Protein AF-0000000084984260 (afdb_homodimer)

Foldseek 3Di:
DQWQKWWFQWWADDDVAIQGGATDTHAFLFEEEEEEDVRLCLVVVLCVQLVVDDTDDTFMDGSNHTCVVCVLVQVLQEQEAALDFPDDQADFLLVLLVVVVVVHVQAASVQLVVLCVVLVPDRPDGNVPDDSLNRLSSSVSSSPRSPHQEYEYHASCPPHDPVSLVVVLVVVQVSSVPRSHYYYYYHHPQVSCLVGGQWYFYGGRNYTPDIGGQVLQQVAKWWWDDAPVVVVVDDPQQFQEWDADPRHIITIGRGPPVVCVVPVVIDIHTDGPVRVNCCNVCHYPD/DQWQKWWFQWWADDDVAIQGGATDTHAFLFEEEEEEDVRLCLVVVLCVQLVVDDIDDTFMDGSNHTCVPCVLVQVLQEQEAALDFPDDQADFLLVLLVVVVVVHVQAASVQLVVLCVVLVPDRPDGNVPDDSLNSLSSSVSSSPRSPHQEYEYHASCPPHDPVSLVVVLVVVQVSSVPRSHYYYYYHHPQVSCLVGGQWYFYGGRNYTPDIGGQVLQQVAKWWWDDAPVVVVPDDPQQFQEWDADPRHIITIGRGPPVVCVVPVVIDIHTDGPVRVNCCNVCPYVD

Sequence (572 aa):
MDDILQVNHLFKSYGDFQLKDVSFRMEKGTIMGFVGENGAGKTTTIKSILNLIERDHGSIQVFGMDNIEQEGRIKEQIGVVFDETYFHGNLRAADIGRIHKNIFRSWDQPLFEGYLKKFRLPSNKMIKDYSRGMKMKLSIATALSHHPKLLILDEPTSGLDPVVRNEILDIFLDFIQDEEHAILFSSHITSDLEKIADYITFIHEGQVVFSESKDELLYQYGVLKCGEEEFRTLSRSDYIGYNHNRFGYEVLIKDKNRIARKNPDAVIDNVTVEDIILYYVKGEAKMDDILQVNHLFKSYGDFQLKDVSFRMEKGTIMGFVGENGAGKTTTIKSILNLIERDHGSIQVFGMDNIEQEGRIKEQIGVVFDETYFHGNLRAADIGRIHKNIFRSWDQPLFEGYLKKFRLPSNKMIKDYSRGMKMKLSIATALSHHPKLLILDEPTSGLDPVVRNEILDIFLDFIQDEEHAILFSSHITSDLEKIADYITFIHEGQVVFSESKDELLYQYGVLKCGEEEFRTLSRSDYIGYNHNRFGYEVLIKDKNRIARKNPDAVIDNVTVEDIILYYVKGEAK

Nearest PDB structures (foldseek):
  4yer-assembly1_A  TM=8.254E-01  e=2.253E-25  Thermotoga maritima MSB8
  8k1n-assembly1_D  TM=9.191E-01  e=7.416E-19  Mycobacterium tuberculosis H37Rv
  4hzi-assembly1_B  TM=7.241E-01  e=2.400E-17  Leptospira interrogans serovar Copenhageni str. Fiocruz L1-130
  7x0q-assembly1_B  TM=7.123E-01  e=1.717E-15  Acetivibrio thermocellus
  2awo-assembly2_C  TM=7.417E-01  e=7.540E-14  Escherichia coli K-12

pLDDT: mean 94.47, std 6.33, range [42.22, 98.88]

Structure (mmCIF, N/CA/C/O backbone):
data_AF-0000000084984260-model_v1
#
loop_
_entity.id
_entity.type
_entity.pdbx_description
1 polymer 'ABC transporter, ATP-binding protein'
#
loop_
_atom_site.group_PDB
_atom_site.id
_atom_site.type_symbol
_atom_site.label_atom_id
_atom_site.label_alt_id
_atom_site.label_comp_id
_atom_site.label_asym_id
_atom_site.label_entity_id
_atom_site.label_seq_id
_atom_site.pdbx_PDB_ins_code
_atom_site.Cartn_x
_atom_site.Cartn_y
_atom_site.Cartn_z
_atom_site.occupancy
_atom_site.B_iso_or_equiv
_atom_site.auth_seq_id
_atom_site.auth_comp_id
_atom_site.auth_asym_id
_atom_site.auth_atom_id
_atom_site.pdbx_PDB_model_num
ATOM 1 N N . MET A 1 1 ? -4.742 -26.391 -22.953 1 55.25 1 MET A N 1
ATOM 2 C CA . MET A 1 1 ? -3.883 -25.422 -22.266 1 55.25 1 MET A CA 1
ATOM 3 C C . MET A 1 1 ? -3.512 -25.922 -20.875 1 55.25 1 MET A C 1
ATOM 5 O O . MET A 1 1 ? -4.301 -26.625 -20.234 1 55.25 1 MET A O 1
ATOM 9 N N . ASP A 1 2 ? -2.121 -26.094 -20.484 1 80.75 2 ASP A N 1
ATOM 10 C CA . ASP A 1 2 ? -1.642 -26.828 -19.328 1 80.75 2 ASP A CA 1
ATOM 11 C C . ASP A 1 2 ? -1.684 -25.969 -18.078 1 80.75 2 ASP A C 1
ATOM 13 O O . ASP A 1 2 ? -0.893 -25.031 -17.938 1 80.75 2 ASP A O 1
ATOM 17 N N . ASP A 1 3 ? -2.789 -26.141 -17.297 1 93.75 3 ASP A N 1
ATOM 18 C CA . ASP A 1 3 ? -2.947 -25.422 -16.031 1 93.75 3 ASP A CA 1
ATOM 19 C C . ASP A 1 3 ? -1.908 -25.875 -15.016 1 93.75 3 ASP A C 1
ATOM 21 O O . ASP A 1 3 ? -1.676 -27.062 -14.844 1 93.75 3 ASP A O 1
ATOM 25 N N . ILE A 1 4 ? -1.275 -24.938 -14.508 1 98.12 4 ILE A N 1
ATOM 26 C CA . ILE A 1 4 ? -0.298 -25.25 -13.469 1 98.12 4 ILE A CA 1
ATOM 27 C C . ILE A 1 4 ? -1.001 -25.391 -12.117 1 98.12 4 ILE A C 1
ATOM 29 O O . ILE A 1 4 ? -0.51 -26.078 -11.219 1 98.12 4 ILE A O 1
ATOM 33 N N . LEU A 1 5 ? -2.176 -24.734 -11.953 1 98.56 5 LEU A N 1
ATOM 34 C CA . LEU A 1 5 ? -2.975 -24.75 -10.734 1 98.56 5 LEU A CA 1
ATOM 35 C C . LEU A 1 5 ? -4.465 -24.766 -11.062 1 98.56 5 LEU A C 1
ATOM 37 O O . LEU A 1 5 ? -4.922 -24.016 -11.914 1 98.56 5 LEU A O 1
ATOM 41 N N . GLN A 1 6 ? -5.164 -25.688 -10.469 1 98.5 6 GLN A N 1
ATOM 42 C CA . GLN A 1 6 ? -6.617 -25.766 -10.57 1 98.5 6 GLN A CA 1
ATOM 43 C C . GLN A 1 6 ? -7.262 -25.906 -9.195 1 98.5 6 GLN A C 1
ATOM 45 O O . GLN A 1 6 ? -6.961 -26.844 -8.461 1 98.5 6 GLN A O 1
ATOM 50 N N . VAL A 1 7 ? -8.008 -24.984 -8.852 1 98.69 7 VAL A N 1
ATOM 51 C CA . VAL A 1 7 ? -8.82 -25.031 -7.637 1 98.69 7 VAL A CA 1
ATOM 52 C C . VAL A 1 7 ? -10.297 -25.219 -8.008 1 98.69 7 VAL A C 1
ATOM 54 O O . VAL A 1 7 ? -10.859 -24.406 -8.742 1 98.69 7 VAL A O 1
ATOM 57 N N . ASN A 1 8 ? -10.867 -26.281 -7.535 1 98.31 8 ASN A N 1
ATOM 58 C CA . ASN A 1 8 ? -12.234 -26.609 -7.93 1 98.31 8 ASN A CA 1
ATOM 59 C C . ASN A 1 8 ? -13.156 -26.734 -6.723 1 98.31 8 ASN A C 1
ATOM 61 O O . ASN A 1 8 ? -13.008 -27.641 -5.902 1 98.31 8 ASN A O 1
ATOM 65 N N . HIS A 1 9 ? -14.117 -25.859 -6.66 1 98.38 9 HIS A N 1
ATOM 66 C CA . HIS A 1 9 ? -15.195 -25.891 -5.684 1 98.38 9 HIS A CA 1
ATOM 67 C C . HIS A 1 9 ? -14.656 -26.062 -4.266 1 98.38 9 HIS A C 1
ATOM 69 O O . HIS A 1 9 ? -15.094 -26.938 -3.525 1 98.38 9 HIS A O 1
ATOM 75 N N . LEU A 1 10 ? -13.68 -25.297 -3.904 1 98.56 10 LEU A N 1
ATOM 76 C CA . LEU A 1 10 ? -13.039 -25.328 -2.594 1 98.56 10 LEU A CA 1
ATOM 77 C C . LEU A 1 10 ? -13.953 -24.75 -1.523 1 98.56 10 LEU A C 1
ATOM 79 O O . LEU A 1 10 ? -14.469 -23.641 -1.68 1 98.56 10 LEU A O 1
ATOM 83 N N . PHE A 1 11 ? -14.227 -25.531 -0.545 1 98.25 11 PHE A N 1
ATOM 84 C CA . PHE A 1 11 ? -14.984 -25.125 0.629 1 98.25 11 PHE A CA 1
ATOM 85 C C . PHE A 1 11 ? -14.164 -25.297 1.897 1 98.25 11 PHE A C 1
ATOM 87 O O . PHE A 1 11 ? -13.453 -26.297 2.051 1 98.25 11 PHE A O 1
ATOM 94 N N . LYS A 1 12 ? -14.133 -24.344 2.713 1 97.69 12 LYS A N 1
ATOM 95 C CA . LYS A 1 12 ? -13.508 -24.391 4.031 1 97.69 12 LYS A CA 1
ATOM 96 C C . LYS A 1 12 ? -14.258 -23.5 5.027 1 97.69 12 LYS A C 1
ATOM 98 O O . LYS A 1 12 ? -14.555 -22.344 4.738 1 97.69 12 LYS A O 1
ATOM 103 N N . SER A 1 13 ? -14.57 -24.016 6.164 1 94.38 13 SER A N 1
ATOM 104 C CA . SER A 1 13 ? -15.258 -23.25 7.195 1 94.38 13 SER A CA 1
ATOM 105 C C . SER A 1 13 ? -14.43 -23.156 8.469 1 94.38 13 SER A C 1
ATOM 107 O O . SER A 1 13 ? -13.82 -24.141 8.891 1 94.38 13 SER A O 1
ATOM 109 N N . TYR A 1 14 ? -14.195 -21.953 8.93 1 85.81 14 TYR A N 1
ATOM 110 C CA . TYR A 1 14 ? -13.555 -21.594 10.195 1 85.81 14 TYR A CA 1
ATOM 111 C C . TYR A 1 14 ? -14.469 -20.703 11.031 1 85.81 14 TYR A C 1
ATOM 113 O O . TYR A 1 14 ? -14.82 -19.594 10.617 1 85.81 14 TYR A O 1
ATOM 121 N N . GLY A 1 15 ? -14.844 -21.266 12.195 1 83.75 15 GLY A N 1
ATOM 122 C CA . GLY A 1 15 ? -15.609 -20.375 13.055 1 83.75 15 GLY A CA 1
ATOM 123 C C . GLY A 1 15 ? -16.625 -19.547 12.297 1 83.75 15 GLY A C 1
ATOM 124 O O . GLY A 1 15 ? -17.516 -20.094 11.641 1 83.75 15 GLY A O 1
ATOM 125 N N . ASP A 1 16 ? -16.203 -18.109 12.172 1 86 16 ASP A N 1
ATOM 126 C CA . ASP A 1 16 ? -17.156 -17.188 11.562 1 86 16 ASP A CA 1
ATOM 127 C C . ASP A 1 16 ? -16.781 -16.891 10.109 1 86 16 ASP A C 1
ATOM 129 O O . ASP A 1 16 ? -17.406 -16.031 9.469 1 86 16 ASP A O 1
ATOM 133 N N . PHE A 1 17 ? -15.836 -17.625 9.602 1 91.38 17 PHE A N 1
ATOM 134 C CA . PHE A 1 17 ? -15.414 -17.422 8.227 1 91.38 17 PHE A CA 1
ATOM 135 C C . PHE A 1 17 ? -15.586 -18.688 7.406 1 91.38 17 PHE A C 1
ATOM 137 O O . PHE A 1 17 ? -15.406 -19.797 7.918 1 91.38 17 PHE A O 1
ATOM 144 N N . GLN A 1 18 ? -15.977 -18.516 6.047 1 95.62 18 GLN A N 1
ATOM 145 C CA . GLN A 1 18 ? -16.109 -19.656 5.152 1 95.62 18 GLN A CA 1
ATOM 146 C C . GLN A 1 18 ? -15.641 -19.312 3.742 1 95.62 18 GLN A C 1
ATOM 148 O O . GLN A 1 18 ? -15.922 -18.219 3.236 1 95.62 18 GLN A O 1
ATOM 153 N N . LEU A 1 19 ? -14.812 -20.172 3.203 1 97.75 19 LEU A N 1
ATOM 154 C CA . LEU A 1 19 ? -14.672 -20.219 1.751 1 97.75 19 LEU A CA 1
ATOM 155 C C . LEU A 1 19 ? -15.859 -20.922 1.109 1 97.75 19 LEU A C 1
ATOM 157 O O . LEU A 1 19 ? -16.219 -22.031 1.51 1 97.75 19 LEU A O 1
ATOM 161 N N . LYS A 1 20 ? -16.453 -20.25 0.184 1 97.44 20 LYS A N 1
ATOM 162 C CA . LYS A 1 20 ? -17.688 -20.75 -0.421 1 97.44 20 LYS A CA 1
ATOM 163 C C . LYS A 1 20 ? -17.5 -20.984 -1.918 1 97.44 20 LYS A C 1
ATOM 165 O O . LYS A 1 20 ? -17.812 -20.109 -2.73 1 97.44 20 LYS A O 1
ATOM 170 N N . ASP A 1 21 ? -17.125 -22.234 -2.273 1 97.88 21 ASP A N 1
ATOM 171 C CA . ASP A 1 21 ? -17.109 -22.672 -3.668 1 97.88 21 ASP A CA 1
ATOM 172 C C . ASP A 1 21 ? -16.062 -21.875 -4.469 1 97.88 21 ASP A C 1
ATOM 174 O O . ASP A 1 21 ? -16.391 -21.312 -5.516 1 97.88 21 ASP A O 1
ATOM 178 N N . VAL A 1 22 ? -14.867 -21.797 -3.959 1 98.56 22 VAL A N 1
ATOM 179 C CA . VAL A 1 22 ? -13.789 -21.078 -4.625 1 98.56 22 VAL A CA 1
ATOM 180 C C . VAL A 1 22 ? -13.242 -21.922 -5.781 1 98.56 22 VAL A C 1
ATOM 182 O O . VAL A 1 22 ? -12.836 -23.062 -5.59 1 98.56 22 VAL A O 1
ATOM 185 N N . SER A 1 23 ? -13.336 -21.406 -6.965 1 98.62 23 SER A N 1
ATOM 186 C CA . SER A 1 23 ? -12.82 -22.078 -8.148 1 98.62 23 SER A CA 1
ATOM 187 C C . SER A 1 23 ? -12.055 -21.109 -9.047 1 98.62 23 SER A C 1
ATOM 189 O O . SER A 1 23 ? -12.508 -19.984 -9.289 1 98.62 23 SER A O 1
ATOM 191 N N . PHE A 1 24 ? -10.891 -21.453 -9.438 1 98.25 24 PHE A N 1
ATOM 192 C CA . PHE A 1 24 ? -10.125 -20.734 -10.453 1 98.25 24 PHE A CA 1
ATOM 193 C C . PHE A 1 24 ? -8.984 -21.594 -10.984 1 98.25 24 PHE A C 1
ATOM 195 O O . PHE A 1 24 ? -8.688 -22.656 -10.438 1 98.25 24 PHE A O 1
ATOM 202 N N . ARG A 1 25 ? -8.43 -21.203 -12.023 1 97.94 25 ARG A N 1
ATOM 203 C CA . ARG A 1 25 ? -7.316 -21.922 -12.641 1 97.94 25 ARG A CA 1
ATOM 204 C C . ARG A 1 25 ? -6.234 -20.938 -13.094 1 97.94 25 ARG A C 1
ATOM 206 O O . ARG A 1 25 ? -6.508 -19.766 -13.328 1 97.94 25 ARG A O 1
ATOM 213 N N . MET A 1 26 ? -5.086 -21.422 -13.172 1 97.44 26 MET A N 1
ATOM 214 C CA . MET A 1 26 ? -3.926 -20.641 -13.586 1 97.44 26 MET A CA 1
ATOM 215 C C . MET A 1 26 ? -3.096 -21.406 -14.617 1 97.44 26 MET A C 1
ATOM 217 O O . MET A 1 26 ? -2.832 -22.609 -14.445 1 97.44 26 MET A O 1
ATOM 221 N N . GLU A 1 27 ? -2.633 -20.719 -15.609 1 96.75 27 GLU A N 1
ATOM 222 C CA . GLU A 1 27 ? -1.808 -21.328 -16.656 1 96.75 27 GLU A CA 1
ATOM 223 C C . GLU A 1 27 ? -0.324 -21.078 -16.391 1 96.75 27 GLU A C 1
ATOM 225 O O . GLU A 1 27 ? 0.043 -20.141 -15.68 1 96.75 27 GLU A O 1
ATOM 230 N N . LYS A 1 28 ? 0.468 -21.953 -17 1 96.69 28 LYS A N 1
ATOM 231 C CA . LYS A 1 28 ? 1.907 -21.703 -17 1 96.69 28 LYS A CA 1
ATOM 232 C C . LYS A 1 28 ? 2.24 -20.406 -17.719 1 96.69 28 LYS A C 1
ATOM 234 O O . LYS A 1 28 ? 1.482 -19.953 -18.578 1 96.69 28 LYS A O 1
ATOM 239 N N . GLY A 1 29 ? 3.232 -19.812 -17.234 1 96.88 29 GLY A N 1
ATOM 240 C CA . GLY A 1 29 ? 3.732 -18.625 -17.922 1 96.88 29 GLY A CA 1
ATOM 241 C C . GLY A 1 29 ? 2.984 -17.359 -17.562 1 96.88 29 GLY A C 1
ATOM 242 O O . GLY A 1 29 ? 3.111 -16.344 -18.234 1 96.88 29 GLY A O 1
ATOM 243 N N . THR A 1 30 ? 2.184 -17.438 -16.453 1 97.88 30 THR A N 1
ATOM 244 C CA . THR A 1 30 ? 1.373 -16.266 -16.156 1 97.88 30 THR A CA 1
ATOM 245 C C . THR A 1 30 ? 1.526 -15.867 -14.688 1 97.88 30 THR A C 1
ATOM 247 O O . THR A 1 30 ? 1.967 -16.672 -13.867 1 97.88 30 THR A O 1
ATOM 250 N N . ILE A 1 31 ? 1.273 -14.648 -14.414 1 98.69 31 ILE A N 1
ATOM 251 C CA . ILE A 1 31 ? 1.132 -14.133 -13.055 1 98.69 31 ILE A CA 1
ATOM 252 C C . ILE A 1 31 ? -0.341 -13.859 -12.758 1 98.69 31 ILE A C 1
ATOM 254 O O . ILE A 1 31 ? -0.99 -13.094 -13.477 1 98.69 31 ILE A O 1
ATOM 258 N N . MET A 1 32 ? -0.853 -14.516 -11.773 1 98.69 32 MET A N 1
ATOM 259 C CA . MET A 1 32 ? -2.225 -14.266 -11.336 1 98.69 32 MET A CA 1
ATOM 260 C C . MET A 1 32 ? -2.246 -13.461 -10.039 1 98.69 32 MET A C 1
ATOM 262 O O . MET A 1 32 ? -1.673 -13.891 -9.039 1 98.69 32 MET A O 1
ATOM 266 N N . GLY A 1 33 ? -2.834 -12.266 -10.125 1 98.69 33 GLY A N 1
ATOM 267 C CA . GLY A 1 33 ? -3.107 -11.492 -8.922 1 98.69 33 GLY A CA 1
ATOM 268 C C . GLY A 1 33 ? -4.336 -11.977 -8.18 1 98.69 33 GLY A C 1
ATOM 269 O O . GLY A 1 33 ? -5.402 -12.148 -8.773 1 98.69 33 GLY A O 1
ATOM 270 N N . PHE A 1 34 ? -4.16 -12.344 -6.973 1 98.5 34 PHE A N 1
ATOM 271 C CA . PHE A 1 34 ? -5.242 -12.758 -6.082 1 98.5 34 PHE A CA 1
ATOM 272 C C . PHE A 1 34 ? -5.602 -11.641 -5.113 1 98.5 34 PHE A C 1
ATOM 274 O O . PHE A 1 34 ? -4.902 -11.422 -4.121 1 98.5 34 PHE A O 1
ATOM 281 N N . VAL A 1 35 ? -6.707 -10.961 -5.383 1 97.5 35 VAL A N 1
ATOM 282 C CA . VAL A 1 35 ? -7.023 -9.727 -4.672 1 97.5 35 VAL A CA 1
ATOM 283 C C . VAL A 1 35 ? -8.281 -9.914 -3.832 1 97.5 35 VAL A C 1
ATOM 285 O O . VAL A 1 35 ? -9.141 -10.734 -4.168 1 97.5 35 VAL A O 1
ATOM 288 N N . GLY A 1 36 ? -8.414 -9.164 -2.775 1 94.19 36 GLY A N 1
ATOM 289 C CA . GLY A 1 36 ? -9.539 -9.18 -1.857 1 94.19 36 GLY A CA 1
ATOM 290 C C . GLY A 1 36 ? -9.289 -8.375 -0.595 1 94.19 36 GLY A C 1
ATOM 291 O O . GLY A 1 36 ? -8.148 -8.055 -0.273 1 94.19 36 GLY A O 1
ATOM 292 N N . GLU A 1 37 ? -10.328 -8.133 0.098 1 92.94 37 GLU A N 1
ATOM 293 C CA . GLU A 1 37 ? -10.211 -7.434 1.376 1 92.94 37 GLU A CA 1
ATOM 294 C C . GLU A 1 37 ? -9.508 -8.297 2.416 1 92.94 37 GLU A C 1
ATOM 296 O O . GLU A 1 37 ? -9.344 -9.508 2.213 1 92.94 37 GLU A O 1
ATOM 301 N N . ASN A 1 38 ? -9.102 -7.582 3.473 1 91.31 38 ASN A N 1
ATOM 302 C CA . ASN A 1 38 ? -8.578 -8.359 4.594 1 91.31 38 ASN A CA 1
ATOM 303 C C . ASN A 1 38 ? -9.641 -9.297 5.16 1 91.31 38 ASN A C 1
ATOM 305 O O . ASN A 1 38 ? -10.766 -8.883 5.422 1 91.31 38 ASN A O 1
ATOM 309 N N . GLY A 1 39 ? -9.352 -10.539 5.219 1 91.62 39 GLY A N 1
ATOM 310 C CA . GLY A 1 39 ? -10.281 -11.523 5.742 1 91.62 39 GLY A CA 1
ATOM 311 C C . GLY A 1 39 ? -11.172 -12.133 4.672 1 91.62 39 GLY A C 1
ATOM 312 O O . GLY A 1 39 ? -12.078 -12.914 4.977 1 91.62 39 GLY A O 1
ATOM 313 N N . ALA A 1 40 ? -10.875 -11.82 3.422 1 94.5 40 ALA A N 1
ATOM 314 C CA . ALA A 1 40 ? -11.75 -12.266 2.34 1 94.5 40 ALA A CA 1
ATOM 315 C C . ALA A 1 40 ? -11.531 -13.742 2.029 1 94.5 40 ALA A C 1
ATOM 317 O O . ALA A 1 40 ? -12.344 -14.359 1.34 1 94.5 40 ALA A O 1
ATOM 318 N N . GLY A 1 41 ? -10.383 -14.305 2.5 1 96.25 41 GLY A N 1
ATOM 319 C CA . GLY A 1 41 ? -10.133 -15.719 2.277 1 96.25 41 GLY A CA 1
ATOM 320 C C . GLY A 1 41 ? -8.867 -15.984 1.479 1 96.25 41 GLY A C 1
ATOM 321 O O . GLY A 1 41 ? -8.602 -17.125 1.089 1 96.25 41 GLY A O 1
ATOM 322 N N . LYS A 1 42 ? -8.07 -14.945 1.178 1 97.31 42 LYS A N 1
ATOM 323 C CA . LYS A 1 42 ? -6.863 -15.094 0.376 1 97.31 42 LYS A CA 1
ATOM 324 C C . LYS A 1 42 ? -5.898 -16.094 1.021 1 97.31 42 LYS A C 1
ATOM 326 O O . LYS A 1 42 ? -5.52 -17.078 0.4 1 97.31 42 LYS A O 1
ATOM 331 N N . THR A 1 43 ? -5.535 -15.867 2.305 1 96.31 43 THR A N 1
ATOM 332 C CA . THR A 1 43 ? -4.582 -16.703 3.035 1 96.31 43 THR A CA 1
ATOM 333 C C . THR A 1 43 ? -5.125 -18.109 3.207 1 96.31 43 THR A C 1
ATOM 335 O O . THR A 1 43 ? -4.391 -19.094 3.041 1 96.31 43 THR A O 1
ATOM 338 N N . THR A 1 44 ? -6.43 -18.25 3.504 1 97 44 THR A N 1
ATOM 339 C CA . THR A 1 44 ? -7.047 -19.562 3.652 1 97 44 THR A CA 1
ATOM 340 C C . THR A 1 44 ? -6.969 -20.344 2.348 1 97 44 THR A C 1
ATOM 342 O O . THR A 1 44 ? -6.668 -21.547 2.355 1 97 44 THR A O 1
ATOM 345 N N . THR A 1 45 ? -7.211 -19.688 1.241 1 98.38 45 THR A N 1
ATOM 346 C CA . THR A 1 45 ? -7.117 -20.328 -0.065 1 98.38 45 THR A CA 1
ATOM 347 C C . THR A 1 45 ? -5.691 -20.797 -0.334 1 98.38 45 THR A C 1
ATOM 349 O O . THR A 1 45 ? -5.477 -21.953 -0.721 1 98.38 45 THR A O 1
ATOM 352 N N . ILE A 1 46 ? -4.73 -19.922 -0.075 1 98.38 46 ILE A N 1
ATOM 353 C CA . ILE A 1 46 ? -3.328 -20.219 -0.32 1 98.38 46 ILE A CA 1
ATOM 354 C C . ILE A 1 46 ? -2.891 -21.391 0.568 1 98.38 46 ILE A C 1
ATOM 356 O O . ILE A 1 46 ? -2.246 -22.328 0.098 1 98.38 46 ILE A O 1
ATOM 360 N N . LYS A 1 47 ? -3.289 -21.375 1.816 1 97.69 47 LYS A N 1
ATOM 361 C CA . LYS A 1 47 ? -2.945 -22.453 2.736 1 97.69 47 LYS A CA 1
ATOM 362 C C . LYS A 1 47 ? -3.584 -23.766 2.299 1 97.69 47 LYS A C 1
ATOM 364 O O . LYS A 1 47 ? -3.002 -24.844 2.486 1 97.69 47 LYS A O 1
ATOM 369 N N . SER A 1 48 ? -4.773 -23.703 1.74 1 98.12 48 SER A N 1
ATOM 370 C CA . SER A 1 48 ? -5.426 -24.891 1.206 1 98.12 48 SER A CA 1
ATOM 371 C C . SER A 1 48 ? -4.648 -25.469 0.026 1 98.12 48 SER A C 1
ATOM 373 O O . SER A 1 48 ? -4.465 -26.688 -0.072 1 98.12 48 SER A O 1
ATOM 375 N N . ILE A 1 49 ? -4.188 -24.578 -0.812 1 98.5 49 ILE A N 1
ATOM 376 C CA . ILE A 1 49 ? -3.404 -25 -1.968 1 98.5 49 ILE A CA 1
ATOM 377 C C . ILE A 1 49 ? -2.141 -25.719 -1.5 1 98.5 49 ILE A C 1
ATOM 379 O O . ILE A 1 49 ? -1.756 -26.75 -2.068 1 98.5 49 ILE A O 1
ATOM 383 N N . LEU A 1 50 ? -1.581 -25.25 -0.408 1 98.19 50 LEU A N 1
ATOM 384 C CA . LEU A 1 50 ? -0.331 -25.766 0.125 1 98.19 50 LEU A CA 1
ATOM 385 C C . LEU A 1 50 ? -0.592 -26.953 1.062 1 98.19 50 LEU A C 1
ATOM 387 O O . LEU A 1 50 ? 0.345 -27.516 1.621 1 98.19 50 LEU A O 1
ATOM 391 N N . ASN A 1 51 ? -1.858 -27.266 1.283 1 97.88 51 ASN A N 1
ATOM 392 C CA . ASN A 1 51 ? -2.283 -28.344 2.178 1 97.88 51 ASN A CA 1
ATOM 393 C C . ASN A 1 51 ? -1.786 -28.109 3.602 1 97.88 51 ASN A C 1
ATOM 395 O O . ASN A 1 51 ? -1.329 -29.047 4.262 1 97.88 51 ASN A O 1
ATOM 399 N N . LEU A 1 52 ? -1.773 -26.844 3.979 1 96.81 52 LEU A N 1
ATOM 400 C CA . LEU A 1 52 ? -1.405 -26.484 5.344 1 96.81 52 LEU A CA 1
ATOM 401 C C . LEU A 1 52 ? -2.631 -26.469 6.25 1 96.81 52 LEU A C 1
ATOM 403 O O . LEU A 1 52 ? -2.5 -26.391 7.473 1 96.81 52 LEU A O 1
ATOM 407 N N . ILE A 1 53 ? -3.789 -26.484 5.641 1 96.06 53 ILE A N 1
ATOM 408 C CA . ILE A 1 53 ? -5.055 -26.625 6.352 1 96.06 53 ILE A CA 1
ATOM 409 C C . ILE A 1 53 ? -5.922 -27.672 5.668 1 96.06 53 ILE A C 1
ATOM 411 O O . ILE A 1 53 ? -5.793 -27.906 4.461 1 96.06 53 ILE A O 1
ATOM 415 N N . GLU A 1 54 ? -6.785 -28.25 6.359 1 95.75 54 GLU A N 1
ATOM 416 C CA . GLU A 1 54 ? -7.684 -29.25 5.801 1 95.75 54 GLU A CA 1
ATOM 417 C C . GLU A 1 54 ? -8.922 -28.609 5.191 1 95.75 54 GLU A C 1
ATOM 419 O O . GLU A 1 54 ? -9.695 -27.938 5.891 1 95.75 54 GLU A O 1
ATOM 424 N N . ARG A 1 55 ? -9.078 -28.781 3.953 1 96.38 55 ARG A N 1
ATOM 425 C CA . ARG A 1 55 ? -10.281 -28.281 3.295 1 96.38 55 ARG A CA 1
ATOM 426 C C . ARG A 1 55 ? -11.484 -29.172 3.592 1 96.38 55 ARG A C 1
ATOM 428 O O . ARG A 1 55 ? -11.32 -30.344 3.906 1 96.38 55 ARG A O 1
ATOM 435 N N . ASP A 1 56 ? -12.664 -28.625 3.482 1 97.19 56 ASP A N 1
ATOM 436 C CA . ASP A 1 56 ? -13.883 -29.391 3.73 1 97.19 56 ASP A CA 1
ATOM 437 C C . ASP A 1 56 ? -14.344 -30.109 2.469 1 97.19 56 ASP A C 1
ATOM 439 O O . ASP A 1 56 ? -14.727 -31.281 2.523 1 97.19 56 ASP A O 1
ATOM 443 N N . HIS A 1 57 ? -14.367 -29.406 1.343 1 96.81 57 HIS A N 1
ATOM 444 C CA . HIS A 1 57 ? -14.781 -29.938 0.054 1 96.81 57 HIS A CA 1
ATOM 445 C C . HIS A 1 57 ? -13.938 -29.375 -1.082 1 96.81 57 HIS A C 1
ATOM 447 O O . HIS A 1 57 ? -13.148 -28.453 -0.873 1 96.81 57 HIS A O 1
ATOM 453 N N . GLY A 1 58 ? -14.031 -30 -2.178 1 98.06 58 GLY A N 1
ATOM 454 C CA . GLY A 1 58 ? -13.367 -29.531 -3.383 1 98.06 58 GLY A CA 1
ATOM 455 C C . GLY A 1 58 ? -12.062 -30.25 -3.67 1 98.06 58 GLY A C 1
ATOM 456 O O . GLY A 1 58 ? -11.734 -31.234 -3.014 1 98.06 58 GLY A O 1
ATOM 457 N N . SER A 1 59 ? -11.43 -29.828 -4.73 1 98.31 59 SER A N 1
ATOM 458 C CA . SER A 1 59 ? -10.164 -30.438 -5.125 1 98.31 59 SER A CA 1
ATOM 459 C C . SER A 1 59 ? -9.18 -29.391 -5.629 1 98.31 59 SER A C 1
ATOM 461 O O . SER A 1 59 ? -9.594 -28.344 -6.117 1 98.31 59 SER A O 1
ATOM 463 N N . ILE A 1 60 ? -7.965 -29.656 -5.465 1 98.56 60 ILE A N 1
ATOM 464 C CA . ILE A 1 60 ? -6.895 -28.781 -5.926 1 98.56 60 ILE A CA 1
ATOM 465 C C . ILE A 1 60 ? -5.82 -29.609 -6.637 1 98.56 60 ILE A C 1
ATOM 467 O O . ILE A 1 60 ? -5.367 -30.625 -6.113 1 98.56 60 ILE A O 1
ATOM 471 N N . GLN A 1 61 ? -5.535 -29.234 -7.797 1 98.38 61 GLN A N 1
ATOM 472 C CA . GLN A 1 61 ? -4.449 -29.844 -8.555 1 98.38 61 GLN A CA 1
ATOM 473 C C . GLN A 1 61 ? -3.342 -28.844 -8.844 1 98.38 61 GLN A C 1
ATOM 475 O O . GLN A 1 61 ? -3.613 -27.703 -9.258 1 98.38 61 GLN A O 1
ATOM 480 N N . VAL A 1 62 ? -2.154 -29.188 -8.617 1 98.38 62 VAL A N 1
ATOM 481 C CA . VAL A 1 62 ? -0.956 -28.422 -8.93 1 98.38 62 VAL A CA 1
ATOM 482 C C . VAL A 1 62 ? -0.028 -29.25 -9.812 1 98.38 62 VAL A C 1
ATOM 484 O O . VAL A 1 62 ? 0.291 -30.391 -9.492 1 98.38 62 VAL A O 1
ATOM 487 N N . PHE A 1 63 ? 0.381 -28.719 -10.875 1 97.56 63 PHE A N 1
ATOM 488 C CA . PHE A 1 63 ? 1.18 -29.438 -11.867 1 97.56 63 PHE A CA 1
ATOM 489 C C . PHE A 1 63 ? 0.465 -30.703 -12.32 1 97.56 63 PHE A C 1
ATOM 491 O O . PHE A 1 63 ? 1.104 -31.734 -12.578 1 97.56 63 PHE A O 1
ATOM 498 N N . GLY A 1 64 ? -0.819 -30.688 -12.25 1 96.62 64 GLY A N 1
ATOM 499 C CA . GLY A 1 64 ? -1.609 -31.844 -12.641 1 96.62 64 GLY A CA 1
ATOM 500 C C . GLY A 1 64 ? -1.699 -32.906 -11.555 1 96.62 64 GLY A C 1
ATOM 501 O O . GLY A 1 64 ? -2.303 -33.969 -11.758 1 96.62 64 GLY A O 1
ATOM 502 N N . MET A 1 65 ? -1.173 -32.656 -10.461 1 97.81 65 MET A N 1
ATOM 503 C CA . MET A 1 65 ? -1.146 -33.625 -9.344 1 97.81 65 MET A CA 1
ATOM 504 C C . MET A 1 65 ? -2.088 -33.188 -8.234 1 97.81 65 MET A C 1
ATOM 506 O O . MET A 1 65 ? -2.268 -31.984 -8 1 97.81 65 MET A O 1
ATOM 510 N N . ASP A 1 66 ? -2.605 -34.125 -7.547 1 98 66 ASP A N 1
ATOM 511 C CA . ASP A 1 66 ? -3.428 -33.844 -6.379 1 98 66 ASP A CA 1
ATOM 512 C C . ASP A 1 66 ? -2.578 -33.281 -5.23 1 98 66 ASP A C 1
ATOM 514 O O . ASP A 1 66 ? -1.584 -33.906 -4.844 1 98 66 ASP A O 1
ATOM 518 N N . ASN A 1 67 ? -3.002 -32.125 -4.645 1 97.94 67 ASN A N 1
ATOM 519 C CA . ASN A 1 67 ? -2.123 -31.438 -3.719 1 97.94 67 ASN A CA 1
ATOM 520 C C . ASN A 1 67 ? -2.029 -32.156 -2.377 1 97.94 67 ASN A C 1
ATOM 522 O O . ASN A 1 67 ? -1.154 -31.859 -1.563 1 97.94 67 ASN A O 1
ATOM 526 N N . ILE A 1 68 ? -2.906 -33.125 -2.111 1 97.75 68 ILE A N 1
ATOM 527 C CA . ILE A 1 68 ? -2.84 -33.906 -0.883 1 97.75 68 ILE A CA 1
ATOM 528 C C . ILE A 1 68 ? -2.029 -35.188 -1.126 1 97.75 68 ILE A C 1
ATOM 530 O O . ILE A 1 68 ? -1.064 -35.469 -0.407 1 97.75 68 ILE A O 1
ATOM 534 N N . GLU A 1 69 ? -2.283 -35.906 -2.234 1 97.62 69 GLU A N 1
ATOM 535 C CA . GLU A 1 69 ? -1.685 -37.188 -2.529 1 97.62 69 GLU A CA 1
ATOM 536 C C . GLU A 1 69 ? -0.213 -37.062 -2.906 1 97.62 69 GLU A C 1
ATOM 538 O O . GLU A 1 69 ? 0.605 -37.906 -2.572 1 97.62 69 GLU A O 1
ATOM 543 N N . GLN A 1 70 ? 0.082 -36.031 -3.635 1 97.88 70 GLN A N 1
ATOM 544 C CA . GLN A 1 70 ? 1.444 -35.844 -4.125 1 97.88 70 GLN A CA 1
ATOM 545 C C . GLN A 1 70 ? 2.082 -34.625 -3.518 1 97.88 70 GLN A C 1
ATOM 547 O O . GLN A 1 70 ? 2.785 -33.875 -4.207 1 97.88 70 GLN A O 1
ATOM 552 N N . GLU A 1 71 ? 1.781 -34.344 -2.273 1 97.06 71 GLU A N 1
ATOM 553 C CA . GLU A 1 71 ? 2.176 -33.125 -1.556 1 97.06 71 GLU A CA 1
ATOM 554 C C . GLU A 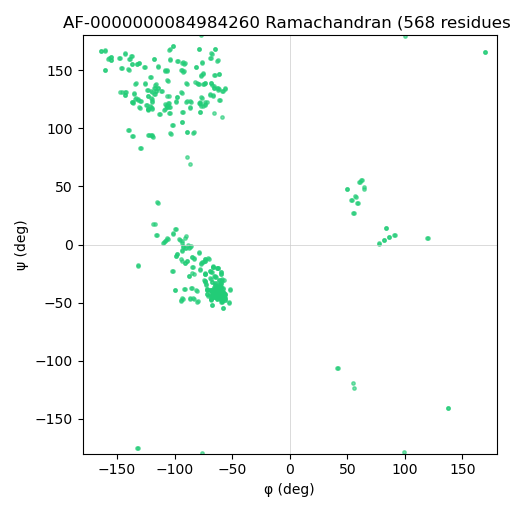1 71 ? 3.684 -32.906 -1.645 1 97.06 71 GLU A C 1
ATOM 556 O O . GLU A 1 71 ? 4.133 -31.812 -1.979 1 97.06 71 GLU A O 1
ATOM 561 N N . GLY A 1 72 ? 4.48 -33.906 -1.35 1 96.56 72 GLY A N 1
ATOM 562 C CA . GLY A 1 72 ? 5.93 -33.781 -1.346 1 96.56 72 GLY A CA 1
ATOM 563 C C . GLY A 1 72 ? 6.496 -33.375 -2.691 1 96.56 72 GLY A C 1
ATOM 564 O O . GLY A 1 72 ? 7.336 -32.469 -2.77 1 96.56 72 GLY A O 1
ATOM 565 N N . ARG A 1 73 ? 6.027 -34.062 -3.748 1 97.06 73 ARG A N 1
ATOM 566 C CA . ARG A 1 73 ? 6.477 -33.75 -5.102 1 97.06 73 ARG A CA 1
ATOM 567 C C . ARG A 1 73 ? 6.125 -32.312 -5.492 1 97.06 73 ARG A C 1
ATOM 569 O O . ARG A 1 73 ? 6.922 -31.641 -6.141 1 97.06 73 ARG A O 1
ATOM 576 N N . ILE A 1 74 ? 4.965 -31.984 -5.074 1 97.75 74 ILE A N 1
ATOM 577 C CA . ILE A 1 74 ? 4.473 -30.641 -5.402 1 97.75 74 ILE A CA 1
ATOM 578 C C . ILE A 1 74 ? 5.293 -29.594 -4.656 1 97.75 74 ILE A C 1
ATOM 580 O O . ILE A 1 74 ? 5.777 -28.641 -5.258 1 97.75 74 ILE A O 1
ATOM 584 N N . LYS A 1 75 ? 5.52 -29.781 -3.408 1 97.56 75 LYS A N 1
ATOM 585 C CA . LYS A 1 75 ? 6.18 -28.797 -2.562 1 97.56 75 LYS A CA 1
ATOM 586 C C . LYS A 1 75 ? 7.645 -28.625 -2.957 1 97.56 75 LYS A C 1
ATOM 588 O O . LYS A 1 75 ? 8.227 -27.562 -2.754 1 97.56 75 LYS A O 1
ATOM 593 N N . GLU A 1 76 ? 8.195 -29.641 -3.58 1 97.62 76 GLU A N 1
ATOM 594 C CA . GLU A 1 76 ? 9.562 -29.547 -4.078 1 97.62 76 GLU A CA 1
ATOM 595 C C . GLU A 1 76 ? 9.664 -28.531 -5.215 1 97.62 76 GLU A C 1
ATOM 597 O O . GLU A 1 76 ? 10.742 -28.016 -5.496 1 97.62 76 GLU A O 1
ATOM 602 N N . GLN A 1 77 ? 8.516 -28.234 -5.812 1 98.06 77 GLN A N 1
ATOM 603 C CA . GLN A 1 77 ? 8.539 -27.422 -7.027 1 98.06 77 GLN A CA 1
ATOM 604 C C . GLN A 1 77 ? 7.855 -26.078 -6.801 1 98.06 77 GLN A C 1
ATOM 606 O O . GLN A 1 77 ? 7.625 -25.328 -7.754 1 98.06 77 GLN A O 1
ATOM 611 N N . ILE A 1 78 ? 7.5 -25.781 -5.543 1 98.56 78 ILE A N 1
ATOM 612 C CA . ILE A 1 78 ? 6.812 -24.531 -5.234 1 98.56 78 ILE A CA 1
ATOM 613 C C . ILE A 1 78 ? 7.676 -23.672 -4.305 1 98.56 78 ILE A C 1
ATOM 615 O O . ILE A 1 78 ? 8.289 -24.203 -3.369 1 98.56 78 ILE A O 1
ATOM 619 N N . GLY A 1 79 ? 7.879 -22.438 -4.652 1 98.5 79 GLY A N 1
ATOM 620 C CA . GLY A 1 79 ? 8.391 -21.453 -3.711 1 98.5 79 GLY A CA 1
ATOM 621 C C . GLY A 1 79 ? 7.297 -20.656 -3.016 1 98.5 79 GLY A C 1
ATOM 622 O O . GLY A 1 79 ? 6.359 -20.188 -3.66 1 98.5 79 GLY A O 1
ATOM 623 N N . VAL A 1 80 ? 7.387 -20.578 -1.717 1 98.12 80 VAL A N 1
ATOM 624 C CA . VAL A 1 80 ? 6.32 -19.938 -0.952 1 98.12 80 VAL A CA 1
ATOM 625 C C . VAL A 1 80 ? 6.898 -18.797 -0.118 1 98.12 80 VAL A C 1
ATOM 627 O O . VAL A 1 80 ? 7.965 -18.938 0.487 1 98.12 80 VAL A O 1
ATOM 630 N N . VAL A 1 81 ? 6.23 -17.672 -0.169 1 97.75 81 VAL A N 1
ATOM 631 C CA . VAL A 1 81 ? 6.559 -16.531 0.683 1 97.75 81 VAL A CA 1
ATOM 632 C C . VAL A 1 81 ? 5.289 -15.992 1.339 1 97.75 81 VAL A C 1
ATOM 634 O O . VAL A 1 81 ? 4.309 -15.688 0.653 1 97.75 81 VAL A O 1
ATOM 637 N N . PHE A 1 82 ? 5.273 -15.898 2.645 1 96.12 82 PHE A N 1
ATOM 638 C CA . PHE A 1 82 ? 4.164 -15.312 3.391 1 96.12 82 PHE A CA 1
ATOM 639 C C . PHE A 1 82 ? 4.496 -13.898 3.836 1 96.12 82 PHE A C 1
ATOM 641 O O . PHE A 1 82 ? 5.617 -13.422 3.637 1 96.12 82 PHE A O 1
ATOM 648 N N . ASP A 1 83 ? 3.531 -13.227 4.344 1 91.38 83 ASP A N 1
ATOM 649 C CA . ASP A 1 83 ? 3.67 -11.836 4.781 1 91.38 83 ASP A CA 1
ATOM 650 C C . ASP A 1 83 ? 4.676 -11.719 5.922 1 91.38 83 ASP A C 1
ATOM 652 O O . ASP A 1 83 ? 5.391 -10.719 6.023 1 91.38 83 ASP A O 1
ATOM 656 N N . GLU A 1 84 ? 4.734 -12.625 6.742 1 87.12 84 GLU A N 1
ATOM 657 C CA . GLU A 1 84 ? 5.711 -12.656 7.828 1 87.12 84 GLU A CA 1
ATOM 658 C C . GLU A 1 84 ? 6.793 -13.695 7.566 1 87.12 84 GLU A C 1
ATOM 660 O O . GLU A 1 84 ? 6.543 -14.711 6.918 1 87.12 84 GLU A O 1
ATOM 665 N N . THR A 1 85 ? 7.945 -13.25 7.957 1 84.56 85 THR A N 1
ATOM 666 C CA . THR A 1 85 ? 9.047 -14.195 7.824 1 84.56 85 THR A CA 1
ATOM 667 C C . THR A 1 85 ? 9.07 -15.164 9.008 1 84.56 85 THR A C 1
ATOM 669 O O . THR A 1 85 ? 8.875 -14.758 10.148 1 84.56 85 THR A O 1
ATOM 672 N N . TYR A 1 86 ? 9.344 -16.375 8.664 1 83.94 86 TYR A N 1
ATOM 673 C CA . TYR A 1 86 ? 9.281 -17.406 9.703 1 83.94 86 TYR A CA 1
ATOM 674 C C . TYR A 1 86 ? 10.68 -17.844 10.117 1 83.94 86 TYR A C 1
ATOM 676 O O . TYR A 1 86 ? 10.828 -18.766 10.914 1 83.94 86 TYR A O 1
ATOM 684 N N . PHE A 1 87 ? 11.641 -17.172 9.57 1 92.88 87 PHE A N 1
ATOM 685 C CA . PHE A 1 87 ? 12.992 -17.531 9.977 1 92.88 87 PHE A CA 1
ATOM 686 C C . PHE A 1 87 ? 13.242 -17.141 11.43 1 92.88 87 PHE A C 1
ATOM 688 O O . PHE A 1 87 ? 12.828 -16.062 11.859 1 92.88 87 PHE A O 1
ATOM 695 N N . HIS A 1 88 ? 13.898 -18.016 12.133 1 92.56 88 HIS A N 1
ATOM 696 C CA . HIS A 1 88 ? 14.258 -17.703 13.516 1 92.56 88 HIS A CA 1
ATOM 697 C C . HIS A 1 88 ? 15.195 -16.516 13.586 1 92.56 88 HIS A C 1
ATOM 699 O O . HIS A 1 88 ? 16.188 -16.438 12.844 1 92.56 88 HIS A O 1
ATOM 705 N N . GLY A 1 89 ? 14.93 -15.641 14.445 1 94.75 89 GLY A N 1
ATOM 706 C CA . GLY A 1 89 ? 15.633 -14.367 14.523 1 94.75 89 GLY A CA 1
ATOM 707 C C . GLY A 1 89 ? 17.109 -14.516 14.812 1 94.75 89 GLY A C 1
ATOM 708 O O . GLY A 1 89 ? 17.906 -13.648 14.461 1 94.75 89 GLY A O 1
ATOM 709 N N . ASN A 1 90 ? 17.562 -15.656 15.352 1 95.75 90 ASN A N 1
ATOM 710 C CA . ASN A 1 90 ? 18.953 -15.836 15.758 1 95.75 90 ASN A CA 1
ATOM 711 C C . ASN A 1 90 ? 19.766 -16.531 14.664 1 95.75 90 ASN A C 1
ATOM 713 O O . ASN A 1 90 ? 20.953 -16.812 14.859 1 95.75 90 ASN A O 1
ATOM 717 N N . LEU A 1 91 ? 19.172 -16.734 13.617 1 96.38 91 LEU A N 1
ATOM 718 C CA . LEU A 1 91 ? 19.891 -17.297 12.477 1 96.38 91 LEU A CA 1
ATOM 719 C C . LEU A 1 91 ? 20.453 -16.188 11.586 1 96.38 91 LEU A C 1
ATOM 721 O O . LEU A 1 91 ? 20.062 -15.023 11.711 1 96.38 91 LEU A O 1
ATOM 725 N N . ARG A 1 92 ? 21.469 -16.562 10.891 1 96.44 92 ARG A N 1
ATOM 726 C CA . ARG A 1 92 ? 22.016 -15.719 9.836 1 96.44 92 ARG A CA 1
ATOM 727 C C . ARG A 1 92 ? 21.625 -16.234 8.461 1 96.44 92 ARG A C 1
ATOM 729 O O . ARG A 1 92 ? 21.141 -17.359 8.32 1 96.44 92 ARG A O 1
ATOM 736 N N . ALA A 1 93 ? 21.672 -15.359 7.406 1 95.94 93 ALA A N 1
ATOM 737 C CA . ALA A 1 93 ? 21.312 -15.773 6.051 1 95.94 93 ALA A CA 1
ATOM 738 C C . ALA A 1 93 ? 22.078 -17.031 5.645 1 95.94 93 ALA A C 1
ATOM 740 O O . ALA A 1 93 ? 21.516 -17.922 5.004 1 95.94 93 ALA A O 1
ATOM 741 N N . ALA A 1 94 ? 23.297 -17.125 6.02 1 95.25 94 ALA A N 1
ATOM 742 C CA . ALA A 1 94 ? 24.125 -18.281 5.699 1 95.25 94 ALA A CA 1
ATOM 743 C C . ALA A 1 94 ? 23.547 -19.562 6.305 1 95.25 94 ALA A C 1
ATOM 745 O O . ALA A 1 94 ? 23.609 -20.625 5.695 1 95.25 94 ALA A O 1
ATOM 746 N N . ASP A 1 95 ? 23 -19.469 7.52 1 96.81 95 ASP A N 1
ATOM 747 C CA . ASP A 1 95 ? 22.375 -20.609 8.18 1 96.81 95 ASP A CA 1
ATOM 748 C C . ASP A 1 95 ? 21.156 -21.094 7.402 1 96.81 95 ASP A C 1
ATOM 750 O O . ASP A 1 95 ? 20.906 -22.297 7.309 1 96.81 95 ASP A O 1
ATOM 754 N N . ILE A 1 96 ? 20.422 -20.172 6.82 1 96.19 96 ILE A N 1
ATOM 755 C CA . ILE A 1 96 ? 19.234 -20.484 6.047 1 96.19 96 ILE A CA 1
ATOM 756 C C . ILE A 1 96 ? 19.609 -21.328 4.832 1 96.19 96 ILE A C 1
ATOM 758 O O . ILE A 1 96 ? 18.953 -22.328 4.527 1 96.19 96 ILE A O 1
ATOM 762 N N . GLY A 1 97 ? 20.656 -20.906 4.164 1 95.75 97 GLY A N 1
ATOM 763 C CA . GLY A 1 97 ? 21.125 -21.688 3.029 1 95.75 97 GLY A CA 1
ATOM 764 C C . GLY A 1 97 ? 21.469 -23.109 3.389 1 95.75 97 GLY A C 1
ATOM 765 O O . GLY A 1 97 ? 21.078 -24.047 2.684 1 95.75 97 GLY A O 1
ATOM 766 N N . ARG A 1 98 ? 22.141 -23.281 4.496 1 95.12 98 ARG A N 1
ATOM 767 C CA . ARG A 1 98 ? 22.562 -24.609 4.941 1 95.12 98 ARG A CA 1
ATOM 768 C C . ARG A 1 98 ? 21.344 -25.484 5.273 1 95.12 98 ARG A C 1
ATOM 770 O O . ARG A 1 98 ? 21.328 -26.656 4.938 1 95.12 98 ARG A O 1
ATOM 777 N N . ILE A 1 99 ? 20.422 -24.844 5.934 1 96.25 99 ILE A N 1
ATOM 778 C CA . ILE A 1 99 ? 19.234 -25.562 6.355 1 96.25 99 ILE A CA 1
ATOM 779 C C . ILE A 1 99 ? 18.453 -26.031 5.125 1 96.25 99 ILE A C 1
ATOM 781 O O . ILE A 1 99 ? 18.031 -27.188 5.051 1 96.25 99 ILE A O 1
ATOM 785 N N . HIS A 1 100 ? 18.297 -25.234 4.133 1 96.62 100 HIS A N 1
ATOM 786 C CA . HIS A 1 100 ? 17.438 -25.516 2.99 1 96.62 100 HIS A CA 1
ATOM 787 C C . HIS A 1 100 ? 18.125 -26.484 2.025 1 96.62 100 HIS A C 1
ATOM 789 O O . HIS A 1 100 ? 17.453 -27.172 1.25 1 96.62 100 HIS A O 1
ATOM 795 N N . LYS A 1 101 ? 19.438 -26.547 2.115 1 95.88 101 LYS A N 1
ATOM 796 C CA . LYS A 1 101 ? 20.156 -27.562 1.36 1 95.88 101 LYS A CA 1
ATOM 797 C C . LYS A 1 101 ? 19.688 -28.969 1.736 1 95.88 101 LYS A C 1
ATOM 799 O O . LYS A 1 101 ? 19.688 -29.875 0.897 1 95.88 101 LYS A O 1
ATOM 804 N N . ASN A 1 102 ? 19.281 -29 2.967 1 95 102 ASN A N 1
ATOM 805 C CA . ASN A 1 102 ? 18.844 -30.312 3.459 1 95 102 ASN A CA 1
ATOM 806 C C . ASN A 1 102 ? 17.344 -30.5 3.305 1 95 102 ASN A C 1
ATOM 808 O O . ASN A 1 102 ? 16.812 -31.562 3.609 1 95 102 ASN A O 1
ATOM 812 N N . ILE A 1 103 ? 16.672 -29.562 2.889 1 94.88 103 ILE A N 1
ATOM 813 C CA . ILE A 1 103 ? 15.219 -29.609 2.773 1 94.88 103 ILE A CA 1
ATOM 814 C C . ILE A 1 103 ? 14.82 -29.891 1.325 1 94.88 103 ILE A C 1
ATOM 816 O O . ILE A 1 103 ? 13.969 -30.734 1.058 1 94.88 103 ILE A O 1
ATOM 820 N N . PHE A 1 104 ? 15.531 -29.297 0.406 1 97.19 104 PHE A N 1
ATOM 821 C CA . PHE A 1 104 ? 15.188 -29.438 -1.006 1 97.19 104 PHE A CA 1
ATOM 822 C C . PHE A 1 104 ? 16.281 -30.188 -1.759 1 97.19 104 PHE A C 1
ATOM 824 O O . PHE A 1 104 ? 17.453 -29.859 -1.655 1 97.19 104 PHE A O 1
ATOM 831 N N . ARG A 1 105 ? 15.898 -31.078 -2.539 1 96.25 105 ARG A N 1
ATOM 832 C CA . ARG A 1 105 ? 16.844 -31.812 -3.381 1 96.25 105 ARG A CA 1
ATOM 833 C C . ARG A 1 105 ? 17.438 -30.906 -4.453 1 96.25 105 ARG A C 1
ATOM 835 O O . ARG A 1 105 ? 18.594 -31.062 -4.836 1 96.25 105 ARG A O 1
ATOM 842 N N . SER A 1 106 ? 16.703 -29.906 -4.887 1 97.06 106 SER A N 1
ATOM 843 C CA . SER A 1 106 ? 17.094 -29.047 -6 1 97.06 106 SER A CA 1
ATOM 844 C C . SER A 1 106 ? 17.703 -27.75 -5.504 1 97.06 106 SER A C 1
ATOM 846 O O . SER A 1 106 ? 17.859 -26.797 -6.27 1 97.06 106 SER A O 1
ATOM 848 N N . TRP A 1 107 ? 18.016 -27.781 -4.227 1 98.06 107 TRP A N 1
ATOM 849 C CA . TRP A 1 107 ? 18.594 -26.547 -3.674 1 98.06 107 TRP A CA 1
ATOM 850 C C . TRP A 1 107 ? 19.828 -26.141 -4.449 1 98.06 107 TRP A C 1
ATOM 852 O O . TRP A 1 107 ? 20.688 -26.969 -4.758 1 98.06 107 TRP A O 1
ATOM 862 N N . ASP A 1 108 ? 19.938 -24.906 -4.777 1 98.5 108 ASP A N 1
ATOM 863 C CA . ASP A 1 108 ? 21.047 -24.312 -5.512 1 98.5 108 ASP A CA 1
ATOM 864 C C . ASP A 1 108 ? 21.719 -23.219 -4.688 1 98.5 108 ASP A C 1
ATOM 866 O O . ASP A 1 108 ? 21.328 -22.062 -4.762 1 98.5 108 ASP A O 1
ATOM 870 N N . GLN A 1 109 ? 22.797 -23.641 -3.965 1 97.44 109 GLN A N 1
ATOM 871 C CA . GLN A 1 109 ? 23.469 -22.734 -3.045 1 97.44 109 GLN A CA 1
ATOM 872 C C . GLN A 1 109 ? 24.078 -21.547 -3.787 1 97.44 109 GLN A C 1
ATOM 874 O O . GLN A 1 109 ? 23.953 -20.391 -3.348 1 97.44 109 GLN A O 1
ATOM 879 N N . PRO A 1 110 ? 24.703 -21.719 -4.934 1 98 110 PRO A N 1
ATOM 880 C CA . PRO A 1 110 ? 25.219 -20.578 -5.695 1 98 110 PRO A CA 1
ATOM 881 C C . PRO A 1 110 ? 24.125 -19.578 -6.094 1 98 110 PRO A C 1
ATOM 883 O O . PRO A 1 110 ? 24.328 -18.375 -6.059 1 98 110 PRO A O 1
ATOM 886 N N . LEU A 1 111 ? 23 -20.156 -6.473 1 98.19 111 LEU A N 1
ATOM 887 C CA . LEU A 1 111 ? 21.891 -19.281 -6.824 1 98.19 111 LEU A CA 1
ATOM 888 C C . LEU A 1 111 ? 21.453 -18.453 -5.629 1 98.19 111 LEU A C 1
ATOM 890 O O . LEU A 1 111 ? 21.234 -17.25 -5.754 1 98.19 111 LEU A O 1
ATOM 894 N N . PHE A 1 112 ? 21.344 -19.125 -4.48 1 98.25 112 PHE A N 1
ATOM 895 C CA . PHE A 1 112 ? 20.969 -18.453 -3.244 1 98.25 112 PHE A CA 1
ATOM 896 C C . PHE A 1 112 ? 21.953 -17.312 -2.939 1 98.25 112 PHE A C 1
ATOM 898 O O . PHE A 1 112 ? 21.531 -16.188 -2.666 1 98.25 112 PHE A O 1
ATOM 905 N N . GLU A 1 113 ? 23.203 -17.562 -3.049 1 97.56 113 GLU A N 1
ATOM 906 C CA . GLU A 1 113 ? 24.219 -16.547 -2.805 1 97.56 113 GLU A CA 1
ATOM 907 C C . GLU A 1 113 ? 24.141 -15.414 -3.818 1 97.56 113 GLU A C 1
ATOM 909 O O . GLU A 1 113 ? 24.391 -14.258 -3.486 1 97.56 113 GLU A O 1
ATOM 914 N N . GLY A 1 114 ? 23.859 -15.781 -5.016 1 97.75 114 GLY A N 1
ATOM 915 C CA . GLY A 1 114 ? 23.625 -14.766 -6.035 1 97.75 114 GLY A CA 1
ATOM 916 C C . GLY A 1 114 ? 22.516 -13.797 -5.68 1 97.75 114 GLY A C 1
ATOM 917 O O . GLY A 1 114 ? 22.656 -12.586 -5.871 1 97.75 114 GLY A O 1
ATOM 918 N N . TYR A 1 115 ? 21.406 -14.336 -5.117 1 97.88 115 TYR A N 1
ATOM 919 C CA . TYR A 1 115 ? 20.297 -13.477 -4.699 1 97.88 115 TYR A CA 1
ATOM 920 C C . TYR A 1 115 ? 20.688 -12.617 -3.506 1 97.88 115 TYR A C 1
ATOM 922 O O . TYR A 1 115 ? 20.281 -11.453 -3.414 1 97.88 115 TYR A O 1
ATOM 930 N N . LEU A 1 116 ? 21.438 -13.219 -2.559 1 97.69 116 LEU A N 1
ATOM 931 C CA . LEU A 1 116 ? 21.891 -12.43 -1.42 1 97.69 116 LEU A CA 1
ATOM 932 C C . LEU A 1 116 ? 22.703 -11.227 -1.886 1 97.69 116 LEU A C 1
ATOM 934 O O . LEU A 1 116 ? 22.531 -10.117 -1.362 1 97.69 116 LEU A O 1
ATOM 938 N N . LYS A 1 117 ? 23.531 -11.461 -2.883 1 97.25 117 LYS A N 1
ATOM 939 C CA . LYS A 1 117 ? 24.344 -10.383 -3.447 1 97.25 117 LYS A CA 1
ATOM 940 C C . LYS A 1 117 ? 23.469 -9.367 -4.184 1 97.25 117 LYS A C 1
ATOM 942 O O . LYS A 1 117 ? 23.609 -8.164 -3.975 1 97.25 117 LYS A O 1
ATOM 947 N N . LYS A 1 118 ? 22.594 -9.852 -4.988 1 95.81 118 LYS A N 1
ATOM 948 C CA . LYS A 1 118 ? 21.703 -9 -5.766 1 95.81 118 LYS A CA 1
ATOM 949 C C . LYS A 1 118 ? 20.875 -8.094 -4.852 1 95.81 118 LYS A C 1
ATOM 951 O O . LYS A 1 118 ? 20.672 -6.914 -5.156 1 95.81 118 LYS A O 1
ATOM 956 N N . PHE A 1 119 ? 20.469 -8.672 -3.703 1 96.25 119 PHE A N 1
ATOM 957 C CA . PHE A 1 119 ? 19.609 -7.945 -2.77 1 96.25 119 PHE A CA 1
ATOM 958 C C . PHE A 1 119 ? 20.453 -7.184 -1.749 1 96.25 119 PHE A C 1
ATOM 960 O O . PHE A 1 119 ? 19.906 -6.5 -0.877 1 96.25 119 PHE A O 1
ATOM 967 N N . ARG A 1 120 ? 21.781 -7.312 -1.78 1 95.5 120 ARG A N 1
ATOM 968 C CA . ARG A 1 120 ? 22.703 -6.676 -0.847 1 95.5 120 ARG A CA 1
ATOM 969 C C . ARG A 1 120 ? 22.375 -7.062 0.593 1 95.5 120 ARG A C 1
ATOM 971 O O . ARG A 1 120 ? 22.328 -6.199 1.474 1 95.5 120 ARG A O 1
ATOM 978 N N . LEU A 1 121 ? 22.078 -8.312 0.746 1 97.25 121 LEU A N 1
ATOM 979 C CA . LEU A 1 121 ? 21.797 -8.828 2.082 1 97.25 121 LEU A CA 1
ATOM 980 C C . LEU A 1 121 ? 23.078 -9.336 2.744 1 97.25 121 LEU A C 1
ATOM 982 O O . LEU A 1 121 ? 23.781 -10.188 2.186 1 97.25 121 LEU A O 1
ATOM 986 N N . PRO A 1 122 ? 23.391 -8.812 3.861 1 95.5 122 PRO A N 1
ATOM 987 C CA . PRO A 1 122 ? 24.562 -9.359 4.559 1 95.5 122 PRO A CA 1
ATOM 988 C C . PRO A 1 122 ? 24.344 -10.805 5.012 1 95.5 122 PRO A C 1
ATOM 990 O O . PRO A 1 122 ? 23.328 -11.117 5.633 1 95.5 122 PRO A O 1
ATOM 993 N N . SER A 1 123 ? 25.297 -11.617 4.797 1 92.94 123 SER A N 1
ATOM 994 C CA . SER A 1 123 ? 25.156 -13.047 5.078 1 92.94 123 SER A CA 1
ATOM 995 C C . SER A 1 123 ? 25.469 -13.352 6.539 1 92.94 123 SER A C 1
ATOM 997 O O . SER A 1 123 ? 25.031 -14.383 7.066 1 92.94 123 SER A O 1
ATOM 999 N N . ASN A 1 124 ? 26.172 -12.461 7.203 1 93 124 ASN A N 1
ATOM 1000 C CA . ASN A 1 124 ? 26.672 -12.758 8.539 1 93 124 ASN A CA 1
ATOM 1001 C C . ASN A 1 124 ? 25.906 -11.984 9.609 1 93 124 ASN A C 1
ATOM 1003 O O . ASN A 1 124 ? 26.219 -12.086 10.797 1 93 124 ASN A O 1
ATOM 1007 N N . LYS A 1 125 ? 24.922 -11.258 9.25 1 94.94 125 LYS A N 1
ATOM 1008 C CA . LYS A 1 125 ? 24.078 -10.516 10.18 1 94.94 125 LYS A CA 1
ATOM 1009 C C . LYS A 1 125 ? 22.891 -11.359 10.625 1 94.94 125 LYS A C 1
ATOM 1011 O O . LYS A 1 125 ? 22.281 -12.07 9.82 1 94.94 125 LYS A O 1
ATOM 1016 N N . MET A 1 126 ? 22.578 -11.273 11.891 1 97 126 MET A N 1
ATOM 1017 C CA . MET A 1 126 ? 21.438 -12.023 12.398 1 97 126 MET A CA 1
ATOM 1018 C C . MET A 1 126 ? 20.141 -11.508 11.789 1 97 126 MET A C 1
ATOM 1020 O O . MET A 1 126 ? 19.969 -10.305 11.609 1 97 126 MET A O 1
ATOM 1024 N N . ILE A 1 127 ? 19.188 -12.367 11.547 1 96.44 127 ILE A N 1
ATOM 1025 C CA . ILE A 1 127 ? 17.953 -12.055 10.852 1 96.44 127 ILE A CA 1
ATOM 1026 C C . ILE A 1 127 ? 17.094 -11.117 11.703 1 96.44 127 ILE A C 1
ATOM 1028 O O . ILE A 1 127 ? 16.391 -10.25 11.172 1 96.44 127 ILE A O 1
ATOM 1032 N N . LYS A 1 128 ? 17.203 -11.266 13 1 96.12 128 LYS A N 1
ATOM 1033 C CA . LYS A 1 128 ? 16.438 -10.383 13.883 1 96.12 128 LYS A CA 1
ATOM 1034 C C . LYS A 1 128 ? 16.812 -8.922 13.656 1 96.12 128 LYS A C 1
ATOM 1036 O O . LYS A 1 128 ? 16.031 -8.023 13.953 1 96.12 128 LYS A O 1
ATOM 1041 N N . ASP A 1 129 ? 18 -8.695 13.133 1 95.19 129 ASP A N 1
ATOM 1042 C 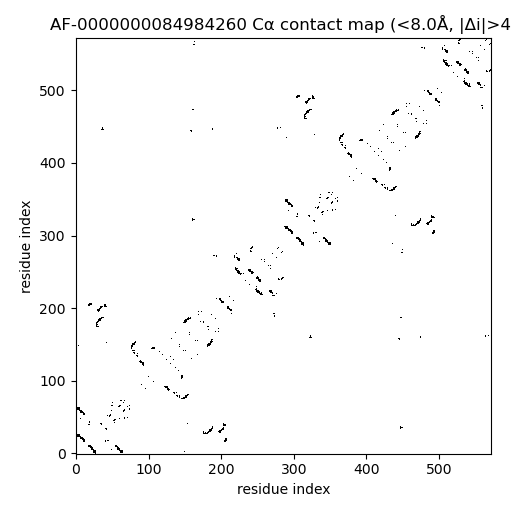CA . ASP A 1 129 ? 18.5 -7.336 12.914 1 95.19 129 ASP A CA 1
ATOM 1043 C C . ASP A 1 129 ? 18.172 -6.855 11.5 1 95.19 129 ASP A C 1
ATOM 1045 O O . ASP A 1 129 ? 18.516 -5.734 11.125 1 95.19 129 ASP A O 1
ATOM 1049 N N . TYR A 1 130 ? 17.547 -7.715 10.688 1 95.38 130 TYR A N 1
ATOM 1050 C CA . TYR A 1 130 ? 17.109 -7.332 9.352 1 95.38 130 TYR A CA 1
ATOM 1051 C C . TYR A 1 130 ? 15.883 -6.418 9.422 1 95.38 130 TYR A C 1
ATOM 1053 O O . TYR A 1 130 ? 15.016 -6.598 10.281 1 95.38 130 TYR A O 1
ATOM 1061 N N . SER A 1 131 ? 15.891 -5.43 8.578 1 92.56 131 SER A N 1
ATOM 1062 C CA . SER A 1 131 ? 14.648 -4.684 8.383 1 92.56 131 SER A CA 1
ATOM 1063 C C . SER A 1 131 ? 13.57 -5.562 7.758 1 92.56 131 SER A C 1
ATOM 1065 O O . SER A 1 131 ? 13.852 -6.676 7.312 1 92.56 131 SER A O 1
ATOM 1067 N N . ARG A 1 132 ? 12.352 -5.109 7.742 1 92.06 132 ARG A N 1
ATOM 1068 C CA . ARG A 1 132 ? 11.25 -5.832 7.125 1 92.06 132 ARG A CA 1
ATOM 1069 C C . ARG A 1 132 ? 11.539 -6.133 5.656 1 92.06 132 ARG A C 1
ATOM 1071 O O . ARG A 1 132 ? 11.305 -7.246 5.188 1 92.06 132 ARG A O 1
ATOM 1078 N N . GLY A 1 133 ? 12.023 -5.117 4.945 1 94.81 133 GLY A N 1
ATOM 1079 C CA . GLY A 1 133 ? 12.367 -5.312 3.547 1 94.81 133 GLY A CA 1
ATOM 1080 C C . GLY A 1 133 ? 13.445 -6.355 3.336 1 94.81 133 GLY A C 1
ATOM 1081 O O . GLY A 1 133 ? 13.367 -7.164 2.408 1 94.81 133 GLY A O 1
ATOM 1082 N N . MET A 1 134 ? 14.422 -6.371 4.191 1 95.5 134 MET A N 1
ATOM 1083 C CA . MET A 1 134 ? 15.508 -7.344 4.105 1 95.5 134 MET A CA 1
ATOM 1084 C C . MET A 1 134 ? 14.992 -8.758 4.359 1 95.5 134 MET A C 1
ATOM 1086 O O . MET A 1 134 ? 15.375 -9.695 3.658 1 95.5 134 MET A O 1
ATOM 1090 N N . LYS A 1 135 ? 14.18 -8.867 5.375 1 96.75 135 LYS A N 1
ATOM 1091 C CA . LYS A 1 135 ? 13.617 -10.172 5.695 1 96.75 135 LYS A CA 1
ATOM 1092 C C . LYS A 1 135 ? 12.797 -10.719 4.527 1 96.75 135 LYS A C 1
ATOM 1094 O O . LYS A 1 135 ? 12.883 -11.906 4.203 1 96.75 135 LYS A O 1
ATOM 1099 N N . MET A 1 136 ? 12.023 -9.875 3.916 1 97.06 136 MET A N 1
ATOM 1100 C CA . MET A 1 136 ? 11.219 -10.297 2.775 1 97.06 136 MET A CA 1
ATOM 1101 C C . MET A 1 136 ? 12.109 -10.711 1.605 1 97.06 136 MET A C 1
ATOM 1103 O O . MET A 1 136 ? 11.867 -11.742 0.976 1 97.06 136 MET A O 1
ATOM 1107 N N . LYS A 1 137 ? 13.125 -9.922 1.346 1 97.31 137 LYS A N 1
ATOM 1108 C CA . LYS A 1 137 ? 14.07 -10.258 0.287 1 97.31 137 LYS A CA 1
ATOM 1109 C C . LYS A 1 137 ? 14.727 -11.617 0.549 1 97.31 137 LYS A C 1
ATOM 1111 O O . LYS A 1 137 ? 14.906 -12.414 -0.374 1 97.31 137 LYS A O 1
ATOM 1116 N N . LEU A 1 138 ? 15.062 -11.836 1.805 1 97.62 138 LEU A N 1
ATOM 1117 C CA . LEU A 1 138 ? 15.648 -13.125 2.174 1 97.62 138 LEU A CA 1
ATOM 1118 C C . LEU A 1 138 ? 14.656 -14.258 1.915 1 97.62 138 LEU A C 1
ATOM 1120 O O . LEU A 1 138 ? 15.031 -15.305 1.385 1 97.62 138 LEU A O 1
ATOM 1124 N N . SER A 1 139 ? 13.406 -14.055 2.275 1 98 139 SER A N 1
ATOM 1125 C CA . SER A 1 139 ? 12.367 -15.047 2.035 1 98 139 SER A CA 1
ATOM 1126 C C . SER A 1 139 ? 12.227 -15.359 0.549 1 98 139 SER A C 1
ATOM 1128 O O . SER A 1 139 ? 12.133 -16.531 0.16 1 98 139 SER A O 1
ATOM 1130 N N . ILE A 1 140 ? 12.25 -14.336 -0.237 1 98.19 140 ILE A N 1
ATOM 1131 C CA . ILE A 1 140 ? 12.109 -14.492 -1.681 1 98.19 140 ILE A CA 1
ATOM 1132 C C . ILE A 1 140 ? 13.336 -15.211 -2.246 1 98.19 140 ILE A C 1
ATOM 1134 O O . ILE A 1 140 ? 13.195 -16.141 -3.049 1 98.19 140 ILE A O 1
ATOM 1138 N N . ALA A 1 141 ? 14.516 -14.789 -1.783 1 98 141 ALA A N 1
ATOM 1139 C CA . ALA A 1 141 ? 15.742 -15.453 -2.205 1 98 141 ALA A CA 1
ATOM 1140 C C . ALA A 1 141 ? 15.688 -16.953 -1.904 1 98 141 ALA A C 1
ATOM 1142 O O . ALA A 1 141 ? 16.047 -17.781 -2.746 1 98 141 ALA A O 1
ATOM 1143 N N . THR A 1 142 ? 15.211 -17.266 -0.778 1 98.06 142 THR A N 1
ATOM 1144 C CA . THR A 1 142 ? 15.117 -18.656 -0.349 1 98.06 142 THR A CA 1
ATOM 1145 C C . THR A 1 142 ? 14.109 -19.406 -1.204 1 98.06 142 THR A C 1
ATOM 1147 O O . THR A 1 142 ? 14.391 -20.516 -1.666 1 98.06 142 THR A O 1
ATOM 1150 N N . ALA A 1 143 ? 12.992 -18.766 -1.454 1 98.19 143 ALA A N 1
ATOM 1151 C CA . ALA A 1 143 ? 11.914 -19.391 -2.219 1 98.19 143 ALA A CA 1
ATOM 1152 C C . ALA A 1 143 ? 12.352 -19.672 -3.654 1 98.19 143 ALA A C 1
ATOM 1154 O O . ALA A 1 143 ? 11.898 -20.641 -4.27 1 98.19 143 ALA A O 1
ATOM 1155 N N . LEU A 1 144 ? 13.273 -18.906 -4.133 1 98.56 144 LEU A N 1
ATOM 1156 C CA . LEU A 1 144 ? 13.656 -18.984 -5.539 1 98.56 144 LEU A CA 1
ATOM 1157 C C . LEU A 1 144 ? 14.844 -19.922 -5.73 1 98.56 144 LEU A C 1
ATOM 1159 O O . LEU A 1 144 ? 15.117 -20.359 -6.848 1 98.56 144 LEU A O 1
ATOM 1163 N N . SER A 1 145 ? 15.484 -20.266 -4.68 1 98.62 145 SER A N 1
ATOM 1164 C CA . SER A 1 145 ? 16.812 -20.844 -4.809 1 98.62 145 SER A CA 1
ATOM 1165 C C . SER A 1 145 ? 16.75 -22.359 -4.93 1 98.62 145 SER A C 1
ATOM 1167 O O . SER A 1 145 ? 17.781 -23.031 -4.898 1 98.62 145 SER A O 1
ATOM 1169 N N . HIS A 1 146 ? 15.625 -22.938 -5.055 1 98.31 146 HIS A N 1
ATOM 1170 C CA . HIS A 1 146 ? 15.508 -24.359 -5.344 1 98.31 146 HIS A CA 1
ATOM 1171 C C . HIS A 1 146 ? 14.789 -24.594 -6.668 1 98.31 146 HIS A C 1
ATOM 1173 O O . HIS A 1 146 ? 14.195 -25.656 -6.879 1 98.31 146 HIS A O 1
ATOM 1179 N N . HIS A 1 147 ? 14.742 -23.562 -7.449 1 98.06 147 HIS A N 1
ATOM 1180 C CA . HIS A 1 147 ? 14.258 -23.609 -8.82 1 98.06 147 HIS A CA 1
ATOM 1181 C C . HIS A 1 147 ? 12.797 -24.031 -8.875 1 98.06 147 HIS A C 1
ATOM 1183 O O . HIS A 1 147 ? 12.445 -24.969 -9.602 1 98.06 147 HIS A O 1
ATOM 1189 N N . PRO A 1 148 ? 11.961 -23.344 -8.195 1 98.69 148 PRO A N 1
ATOM 1190 C CA . PRO A 1 148 ? 10.539 -23.672 -8.281 1 98.69 148 PRO A CA 1
ATOM 1191 C C . PRO A 1 148 ? 9.938 -23.359 -9.648 1 98.69 148 PRO A C 1
ATOM 1193 O O . PRO A 1 148 ? 10.492 -22.562 -10.406 1 98.69 148 PRO A O 1
ATOM 1196 N N . LYS A 1 149 ? 8.82 -23.984 -9.914 1 98.5 149 LYS A N 1
ATOM 1197 C CA . LYS A 1 149 ? 8.07 -23.688 -11.133 1 98.5 149 LYS A CA 1
ATOM 1198 C C . LYS A 1 149 ? 6.867 -22.797 -10.836 1 98.5 149 LYS A C 1
ATOM 1200 O O . LYS A 1 149 ? 6.348 -22.141 -11.727 1 98.5 149 LYS A O 1
ATOM 1205 N N . LEU A 1 150 ? 6.449 -22.844 -9.609 1 98.81 150 LEU A N 1
ATOM 1206 C CA . LEU A 1 150 ? 5.328 -22.016 -9.148 1 98.81 150 LEU A CA 1
ATOM 1207 C C . LEU A 1 150 ? 5.695 -21.25 -7.887 1 98.81 150 LEU A C 1
ATOM 1209 O O . LEU A 1 150 ? 6.176 -21.844 -6.914 1 98.81 150 LEU A O 1
ATOM 1213 N N . LEU A 1 151 ? 5.574 -19.953 -7.922 1 98.81 151 LEU A N 1
ATOM 1214 C CA . LEU A 1 151 ? 5.695 -19.125 -6.727 1 98.81 151 LEU A CA 1
ATOM 1215 C C . LEU A 1 151 ? 4.32 -18.781 -6.164 1 98.81 151 LEU A C 1
ATOM 1217 O O . LEU A 1 151 ? 3.43 -18.359 -6.91 1 98.81 151 LEU A O 1
ATOM 1221 N N . ILE A 1 152 ? 4.09 -19.031 -4.945 1 98.88 152 ILE A N 1
ATOM 1222 C CA . ILE A 1 152 ? 2.885 -18.625 -4.227 1 98.88 152 ILE A CA 1
ATOM 1223 C C . ILE A 1 152 ? 3.242 -17.594 -3.162 1 98.88 152 ILE A C 1
ATOM 1225 O O . ILE A 1 152 ? 3.912 -17.906 -2.178 1 98.88 152 ILE A O 1
ATOM 1229 N N . LEU A 1 153 ? 2.779 -16.406 -3.373 1 98.56 153 LEU A N 1
ATOM 1230 C CA . LEU A 1 153 ? 3.172 -15.258 -2.559 1 98.56 153 LEU A CA 1
ATOM 1231 C C . LEU A 1 153 ? 1.96 -14.648 -1.859 1 98.56 153 LEU A C 1
ATOM 1233 O O . LEU A 1 153 ? 1.028 -14.18 -2.518 1 98.56 153 LEU A O 1
ATOM 1237 N N . ASP A 1 154 ? 1.985 -14.68 -0.629 1 97.88 154 ASP A N 1
ATOM 1238 C CA . ASP A 1 154 ? 0.9 -14.102 0.156 1 97.88 154 ASP A CA 1
ATOM 1239 C C . ASP A 1 154 ? 1.316 -12.766 0.764 1 97.88 154 ASP A C 1
ATOM 1241 O O . ASP A 1 154 ? 1.938 -12.727 1.829 1 97.88 154 ASP A O 1
ATOM 1245 N N . GLU A 1 155 ? 0.968 -11.633 0.086 1 96.56 155 GLU A N 1
ATOM 1246 C CA . GLU A 1 155 ? 1.203 -10.258 0.507 1 96.56 155 GLU A CA 1
ATOM 1247 C C . GLU A 1 155 ? 2.695 -9.977 0.673 1 96.56 155 GLU A C 1
ATOM 1249 O O . GLU A 1 155 ? 3.121 -9.453 1.704 1 96.56 155 GLU A O 1
ATOM 1254 N N . PRO A 1 156 ? 3.498 -10.25 -0.358 1 96.25 156 PRO A N 1
ATOM 1255 C CA . PRO A 1 156 ? 4.949 -10.117 -0.233 1 96.25 156 PRO A CA 1
ATOM 1256 C C . PRO A 1 156 ? 5.41 -8.664 -0.221 1 96.25 156 PRO A C 1
ATOM 1258 O O . PRO A 1 156 ? 6.566 -8.375 0.107 1 96.25 156 PRO A O 1
ATOM 1261 N N . THR A 1 157 ? 4.496 -7.77 -0.618 1 93.94 157 THR A N 1
ATOM 1262 C CA . THR A 1 157 ? 4.926 -6.383 -0.734 1 93.94 157 THR A CA 1
ATOM 1263 C C . THR A 1 157 ? 4.309 -5.531 0.372 1 93.94 157 THR A C 1
ATOM 1265 O O . THR A 1 157 ? 4.512 -4.316 0.413 1 93.94 157 THR A O 1
ATOM 1268 N N . SER A 1 158 ? 3.586 -6.145 1.203 1 91.62 158 SER A N 1
ATOM 1269 C CA . SER A 1 158 ? 2.896 -5.422 2.266 1 91.62 158 SER A CA 1
ATOM 1270 C C . SER A 1 158 ? 3.887 -4.727 3.195 1 91.62 158 SER A C 1
ATOM 1272 O O . SER A 1 158 ? 4.887 -5.324 3.6 1 91.62 158 SER A O 1
ATOM 1274 N N . GLY A 1 159 ? 3.639 -3.465 3.508 1 90.88 159 GLY A N 1
ATOM 1275 C CA . GLY A 1 159 ? 4.453 -2.727 4.461 1 90.88 159 GLY A CA 1
ATOM 1276 C C . GLY A 1 159 ? 5.773 -2.262 3.881 1 90.88 159 GLY A C 1
ATOM 1277 O O . GLY A 1 159 ? 6.582 -1.645 4.578 1 90.88 159 GLY A O 1
ATOM 1278 N N . LEU A 1 160 ? 6.047 -2.533 2.625 1 94.06 160 LEU A N 1
ATOM 1279 C CA . LEU A 1 160 ? 7.301 -2.156 1.984 1 94.06 160 LEU A CA 1
ATOM 1280 C C . LEU A 1 160 ? 7.16 -0.819 1.262 1 94.06 160 LEU A C 1
ATOM 1282 O O . LEU A 1 160 ? 6.07 -0.465 0.808 1 94.06 160 LEU A O 1
ATOM 1286 N N . ASP A 1 161 ? 8.242 -0.086 1.182 1 94.38 161 ASP A N 1
ATOM 1287 C CA . ASP A 1 161 ? 8.227 1.176 0.448 1 94.38 161 ASP A CA 1
ATOM 1288 C C . ASP A 1 161 ? 8.328 0.938 -1.058 1 94.38 161 ASP A C 1
ATOM 1290 O O . ASP A 1 161 ? 8.641 -0.172 -1.496 1 94.38 161 ASP A O 1
ATOM 1294 N N . PRO A 1 162 ? 8.102 1.928 -1.866 1 93.5 162 PRO A N 1
ATOM 1295 C CA . PRO A 1 162 ? 8.023 1.765 -3.32 1 93.5 162 PRO A CA 1
ATOM 1296 C C . PRO A 1 162 ? 9.328 1.238 -3.92 1 93.5 162 PRO A C 1
ATOM 1298 O O . PRO A 1 162 ? 9.305 0.471 -4.887 1 93.5 162 PRO A O 1
ATOM 1301 N N . VAL A 1 163 ? 10.414 1.606 -3.373 1 92.62 163 VAL A N 1
ATOM 1302 C CA . VAL A 1 163 ? 11.703 1.213 -3.926 1 92.62 163 VAL A CA 1
ATOM 1303 C C . VAL A 1 163 ? 11.891 -0.294 -3.773 1 92.62 163 VAL A C 1
ATOM 1305 O O . VAL A 1 163 ? 12.164 -0.994 -4.754 1 92.62 163 VAL A O 1
ATOM 1308 N N . VAL A 1 164 ? 11.711 -0.778 -2.566 1 94.12 164 VAL A N 1
ATOM 1309 C CA . VAL A 1 164 ? 11.867 -2.203 -2.289 1 94.12 164 VAL A CA 1
ATOM 1310 C C . VAL A 1 164 ? 10.805 -2.996 -3.051 1 94.12 164 VAL A C 1
ATOM 1312 O O . VAL A 1 164 ? 11.102 -4.047 -3.627 1 94.12 164 VAL A O 1
ATOM 1315 N N . ARG A 1 165 ? 9.617 -2.52 -3.104 1 95.12 165 ARG A N 1
ATOM 1316 C CA . ARG A 1 165 ? 8.531 -3.184 -3.818 1 95.12 165 ARG A CA 1
ATOM 1317 C C . ARG A 1 165 ? 8.883 -3.367 -5.293 1 95.12 165 ARG A C 1
ATOM 1319 O O . ARG A 1 165 ? 8.703 -4.453 -5.848 1 95.12 165 ARG A O 1
ATOM 1326 N N . ASN A 1 166 ? 9.328 -2.314 -5.871 1 93.88 166 ASN A N 1
ATOM 1327 C CA . ASN A 1 166 ? 9.648 -2.379 -7.289 1 93.88 166 ASN A CA 1
ATOM 1328 C C . ASN A 1 166 ? 10.781 -3.369 -7.562 1 93.88 166 ASN A C 1
ATOM 1330 O O . ASN A 1 166 ? 10.766 -4.066 -8.578 1 93.88 166 ASN A O 1
ATOM 1334 N N . GLU A 1 167 ? 11.734 -3.396 -6.68 1 93.94 167 GLU A N 1
ATOM 1335 C CA . GLU A 1 167 ? 12.812 -4.375 -6.805 1 93.94 167 GLU A CA 1
ATOM 1336 C C . GLU A 1 167 ? 12.266 -5.801 -6.801 1 93.94 167 GLU A C 1
ATOM 1338 O O . GLU A 1 167 ? 12.664 -6.629 -7.617 1 93.94 167 GLU A O 1
ATOM 1343 N N . ILE A 1 168 ? 11.375 -6.027 -5.93 1 96.44 168 ILE A N 1
ATOM 1344 C CA . ILE A 1 168 ? 10.789 -7.352 -5.777 1 96.44 168 ILE A CA 1
ATOM 1345 C C . ILE A 1 168 ? 9.953 -7.688 -7.012 1 96.44 168 ILE A C 1
ATOM 1347 O O . ILE A 1 168 ? 10.031 -8.797 -7.539 1 96.44 168 ILE A O 1
ATOM 1351 N N . LEU A 1 169 ? 9.148 -6.742 -7.496 1 97.25 169 LEU A N 1
ATOM 1352 C CA . LEU A 1 169 ? 8.328 -6.961 -8.68 1 97.25 169 LEU A CA 1
ATOM 1353 C C . LEU A 1 169 ? 9.195 -7.289 -9.891 1 97.25 169 LEU A C 1
ATOM 1355 O O . LEU A 1 169 ? 8.828 -8.125 -10.719 1 97.25 169 LEU A O 1
ATOM 1359 N N . ASP A 1 170 ? 10.352 -6.645 -9.945 1 94.81 170 ASP A N 1
ATOM 1360 C CA . ASP A 1 170 ? 11.281 -6.922 -11.031 1 94.81 170 ASP A CA 1
ATOM 1361 C C . ASP A 1 170 ? 11.742 -8.375 -11 1 94.81 170 ASP A C 1
ATOM 1363 O O . ASP A 1 170 ? 11.898 -9.008 -12.055 1 94.81 170 ASP A O 1
ATOM 1367 N N . ILE A 1 171 ? 11.969 -8.844 -9.812 1 97.12 171 ILE A N 1
ATOM 1368 C CA . ILE A 1 171 ? 12.398 -10.227 -9.648 1 97.12 171 ILE A CA 1
ATOM 1369 C C . ILE A 1 171 ? 11.297 -11.164 -10.148 1 97.12 171 ILE A C 1
ATOM 1371 O O . ILE A 1 171 ? 11.586 -12.18 -10.789 1 97.12 171 ILE A O 1
ATOM 1375 N N . PHE A 1 172 ? 10.07 -10.844 -9.891 1 98.31 172 PHE A N 1
ATOM 1376 C CA . PHE A 1 172 ? 8.953 -11.664 -10.336 1 98.31 172 PHE A CA 1
ATOM 1377 C C . PHE A 1 172 ? 8.844 -11.664 -11.859 1 98.31 172 PHE A C 1
ATOM 1379 O O . PHE A 1 172 ? 8.578 -12.695 -12.469 1 98.31 172 PHE A O 1
ATOM 1386 N N . LEU A 1 173 ? 9.062 -10.516 -12.43 1 97 173 LEU A N 1
ATOM 1387 C CA . LEU A 1 173 ? 9.016 -10.406 -13.883 1 97 173 LEU A CA 1
ATOM 1388 C C . LEU A 1 173 ? 10.133 -11.219 -14.523 1 97 173 LEU A C 1
ATOM 1390 O O . LEU A 1 173 ? 9.93 -11.844 -15.57 1 97 173 LEU A O 1
ATOM 1394 N N . ASP A 1 174 ? 11.281 -11.211 -13.852 1 96.44 174 ASP A N 1
ATOM 1395 C CA . ASP A 1 174 ? 12.383 -12.047 -14.328 1 96.44 174 ASP A CA 1
ATOM 1396 C C . ASP A 1 174 ? 12.023 -13.531 -14.234 1 96.44 174 ASP A C 1
ATOM 1398 O O . ASP A 1 174 ? 12.305 -14.297 -15.156 1 96.44 174 ASP A O 1
ATOM 1402 N N . PHE A 1 175 ? 11.438 -13.938 -13.219 1 98 175 PHE A N 1
ATOM 1403 C CA . PHE A 1 175 ? 11.07 -15.328 -12.961 1 98 175 PHE A CA 1
ATOM 1404 C C . PHE A 1 175 ? 10.141 -15.852 -14.047 1 98 175 PHE A C 1
ATOM 1406 O O . PHE A 1 175 ? 10.281 -17 -14.492 1 98 175 PHE A O 1
ATOM 1413 N N . ILE A 1 176 ? 9.242 -15.008 -14.531 1 97.56 176 ILE A N 1
ATOM 1414 C CA . ILE A 1 176 ? 8.18 -15.461 -15.43 1 97.56 176 ILE A CA 1
ATOM 1415 C C . ILE A 1 176 ? 8.695 -15.453 -16.875 1 97.56 176 ILE A C 1
ATOM 1417 O O . ILE A 1 176 ? 7.965 -15.828 -17.797 1 97.56 176 ILE A O 1
ATOM 1421 N N . GLN A 1 177 ? 9.914 -15.031 -17.031 1 96.19 177 GLN A N 1
ATOM 1422 C CA . GLN A 1 177 ? 10.484 -15.102 -18.375 1 96.19 177 GLN A CA 1
ATOM 1423 C C . GLN A 1 177 ? 10.508 -16.547 -18.875 1 96.19 177 GLN A C 1
ATOM 1425 O O . GLN A 1 177 ? 10.445 -16.781 -20.094 1 96.19 177 GLN A O 1
ATOM 1430 N N . ASP A 1 178 ? 10.648 -17.453 -17.938 1 97 178 ASP A N 1
ATOM 1431 C CA . ASP A 1 178 ? 10.469 -18.859 -18.281 1 97 178 ASP A CA 1
ATOM 1432 C C . ASP A 1 178 ? 8.984 -19.219 -18.391 1 97 178 ASP A C 1
ATOM 1434 O O . ASP A 1 178 ? 8.25 -19.125 -17.391 1 97 178 ASP A O 1
ATOM 1438 N N . GLU A 1 179 ? 8.57 -19.688 -19.469 1 95.69 179 GLU A N 1
ATOM 1439 C CA . GLU A 1 179 ? 7.156 -19.922 -19.75 1 95.69 179 GLU A CA 1
ATOM 1440 C C . GLU A 1 179 ? 6.621 -21.094 -18.938 1 95.69 179 GLU A C 1
ATOM 1442 O O . GLU A 1 179 ? 5.41 -21.297 -18.859 1 95.69 179 GLU A O 1
ATOM 1447 N N . GLU A 1 180 ? 7.547 -21.797 -18.359 1 96.81 180 GLU A N 1
ATOM 1448 C CA . GLU A 1 180 ? 7.125 -22.906 -17.516 1 96.81 180 GLU A CA 1
ATOM 1449 C C . GLU A 1 180 ? 6.801 -22.453 -16.094 1 96.81 180 GLU A C 1
ATOM 1451 O O . GLU A 1 180 ? 6.23 -23.203 -15.305 1 96.81 180 GLU A O 1
ATOM 1456 N N . HIS A 1 181 ? 7.145 -21.25 -15.789 1 98.31 181 HIS A N 1
ATOM 1457 C CA . HIS A 1 181 ? 6.965 -20.719 -14.445 1 98.31 181 HIS A CA 1
ATOM 1458 C C . HIS A 1 181 ? 5.633 -19.984 -14.312 1 98.31 181 HIS A C 1
ATOM 1460 O O . HIS A 1 181 ? 5.051 -19.562 -15.312 1 98.31 181 HIS A O 1
ATOM 1466 N N . ALA A 1 182 ? 5.133 -19.891 -13.125 1 98.69 182 ALA A N 1
ATOM 1467 C CA . ALA A 1 182 ? 3.928 -19.125 -12.82 1 98.69 182 ALA A CA 1
ATOM 1468 C C . ALA A 1 182 ? 3.996 -18.531 -11.414 1 98.69 182 ALA A C 1
ATOM 1470 O O . ALA A 1 182 ? 4.809 -18.953 -10.594 1 98.69 182 ALA A O 1
ATOM 1471 N N . ILE A 1 183 ? 3.188 -17.5 -11.148 1 98.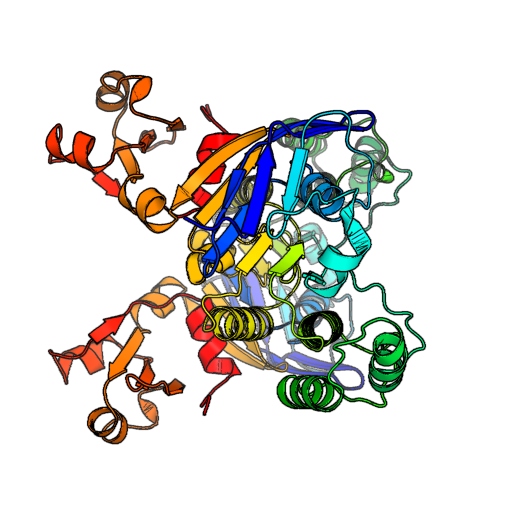88 183 ILE A N 1
ATOM 1472 C CA . ILE A 1 183 ? 3.172 -16.859 -9.844 1 98.88 183 ILE A CA 1
ATOM 1473 C C . ILE A 1 183 ? 1.729 -16.594 -9.414 1 98.88 183 ILE A C 1
ATOM 1475 O O . ILE A 1 183 ? 0.937 -16.031 -10.164 1 98.88 183 ILE A O 1
ATOM 1479 N N . LEU A 1 184 ? 1.339 -17.109 -8.297 1 98.88 184 LEU A N 1
ATOM 1480 C CA . LEU A 1 184 ? 0.149 -16.641 -7.59 1 98.88 184 LEU A CA 1
ATOM 1481 C C . LEU A 1 184 ? 0.508 -15.578 -6.562 1 98.88 184 LEU A C 1
ATOM 1483 O O . LEU A 1 184 ? 1.209 -15.859 -5.586 1 98.88 184 LEU A O 1
ATOM 1487 N N . PHE A 1 185 ? 0.031 -14.359 -6.789 1 98.38 185 PHE A N 1
ATOM 1488 C CA . PHE A 1 185 ? 0.485 -13.172 -6.07 1 98.38 185 PHE A CA 1
ATOM 1489 C C . PHE A 1 185 ? -0.682 -12.477 -5.375 1 98.38 185 PHE A C 1
ATOM 1491 O O . PHE A 1 185 ? -1.418 -11.719 -6.004 1 98.38 185 PHE A O 1
ATOM 1498 N N . SER A 1 186 ? -0.897 -12.797 -4.109 1 98.12 186 SER A N 1
ATOM 1499 C CA . SER A 1 186 ? -1.931 -12.078 -3.367 1 98.12 186 SER A CA 1
ATOM 1500 C C . SER A 1 186 ? -1.429 -10.719 -2.893 1 98.12 186 SER A C 1
ATOM 1502 O O . SER A 1 186 ? -0.274 -10.586 -2.482 1 98.12 186 SER A O 1
ATOM 1504 N N . SER A 1 187 ? -2.221 -9.703 -2.996 1 95.56 187 SER A N 1
ATOM 1505 C CA . SER A 1 187 ? -1.854 -8.375 -2.527 1 95.56 187 SER A CA 1
ATOM 1506 C C . SER A 1 187 ? -3.086 -7.5 -2.322 1 95.56 187 SER A C 1
ATOM 1508 O O . SER A 1 187 ? -4.094 -7.668 -3.012 1 95.56 187 SER A O 1
ATOM 1510 N N . HIS A 1 188 ? -2.941 -6.598 -1.383 1 92.25 188 HIS A N 1
ATOM 1511 C CA . HIS A 1 188 ? -3.947 -5.551 -1.263 1 92.25 188 HIS A CA 1
ATOM 1512 C C . HIS A 1 188 ? -3.498 -4.273 -1.962 1 92.25 188 HIS A C 1
ATOM 1514 O O . HIS A 1 188 ? -4.262 -3.309 -2.053 1 92.25 188 HIS A O 1
ATOM 1520 N N . ILE A 1 189 ? -2.326 -4.227 -2.381 1 92.5 189 ILE A N 1
ATOM 1521 C CA . ILE A 1 189 ? -1.816 -3.115 -3.176 1 92.5 189 ILE A CA 1
ATOM 1522 C C . ILE A 1 189 ? -2.062 -3.387 -4.66 1 92.5 189 ILE A C 1
ATOM 1524 O O . ILE A 1 189 ? -1.22 -3.977 -5.336 1 92.5 189 ILE A O 1
ATOM 1528 N N . THR A 1 190 ? -3.072 -2.875 -5.191 1 94.75 190 THR A N 1
ATOM 1529 C CA . THR A 1 190 ? -3.557 -3.25 -6.516 1 94.75 190 THR A CA 1
ATOM 1530 C C . THR A 1 190 ? -2.652 -2.682 -7.605 1 94.75 190 THR A C 1
ATOM 1532 O O . THR A 1 190 ? -2.57 -3.234 -8.703 1 94.75 190 THR A O 1
ATOM 1535 N N . SER A 1 191 ? -1.949 -1.596 -7.289 1 93.81 191 SER A N 1
ATOM 1536 C CA . SER A 1 191 ? -1.061 -1.02 -8.289 1 93.81 191 SER A CA 1
ATOM 1537 C C . SER A 1 191 ? 0.074 -1.977 -8.641 1 93.81 191 SER A C 1
ATOM 1539 O O . SER A 1 191 ? 0.546 -1.999 -9.781 1 93.81 191 SER A O 1
ATOM 1541 N N . ASP A 1 192 ? 0.503 -2.748 -7.672 1 96.06 192 ASP A N 1
ATOM 1542 C CA . ASP A 1 192 ? 1.53 -3.752 -7.93 1 96.06 192 ASP A CA 1
ATOM 1543 C C . ASP A 1 192 ? 1.023 -4.82 -8.898 1 96.06 192 ASP A C 1
ATOM 1545 O O . ASP A 1 192 ? 1.747 -5.238 -9.805 1 96.06 192 ASP A O 1
ATOM 1549 N N . LEU A 1 193 ? -0.198 -5.199 -8.688 1 96.75 193 LEU A N 1
ATOM 1550 C CA . LEU A 1 193 ? -0.805 -6.215 -9.547 1 96.75 193 LEU A CA 1
ATOM 1551 C C . LEU A 1 193 ? -1.039 -5.672 -10.953 1 96.75 193 LEU A C 1
ATOM 1553 O O . LEU A 1 193 ? -0.839 -6.383 -11.938 1 96.75 193 LEU A O 1
ATOM 1557 N N . GLU A 1 194 ? -1.442 -4.449 -11.016 1 95.38 194 GLU A N 1
ATOM 1558 C CA . GLU A 1 194 ? -1.65 -3.834 -12.32 1 95.38 194 GLU A CA 1
ATOM 1559 C C . GLU A 1 194 ? -0.353 -3.789 -13.125 1 95.38 194 GLU A C 1
ATOM 1561 O O . GLU A 1 194 ? -0.375 -3.877 -14.359 1 95.38 194 GLU A O 1
ATOM 1566 N N . LYS A 1 195 ? 0.708 -3.68 -12.414 1 93.88 195 LYS A N 1
ATOM 1567 C CA . LYS A 1 195 ? 2.006 -3.582 -13.07 1 93.88 195 LYS A CA 1
ATOM 1568 C C . LYS A 1 195 ? 2.424 -4.926 -13.664 1 93.88 195 LYS A C 1
ATOM 1570 O O . LYS A 1 195 ? 2.992 -4.98 -14.758 1 93.88 195 LYS A O 1
ATOM 1575 N N . ILE A 1 196 ? 2.045 -6.012 -12.969 1 97.25 196 ILE A N 1
ATOM 1576 C CA . ILE A 1 196 ? 2.797 -7.184 -13.406 1 97.25 196 ILE A CA 1
ATOM 1577 C C . ILE A 1 196 ? 1.838 -8.344 -13.664 1 97.25 196 ILE A C 1
ATOM 1579 O O . ILE A 1 196 ? 2.211 -9.336 -14.297 1 97.25 196 ILE A O 1
ATOM 1583 N N . ALA A 1 197 ? 0.61 -8.32 -13.148 1 98.31 197 ALA A N 1
ATOM 1584 C CA . ALA A 1 197 ? -0.278 -9.477 -13.25 1 98.31 197 ALA A CA 1
ATOM 1585 C C . ALA A 1 197 ? -0.85 -9.609 -14.656 1 98.31 197 ALA A C 1
ATOM 1587 O O . ALA A 1 197 ? -1.101 -8.602 -15.328 1 98.31 197 ALA A O 1
ATOM 1588 N N . ASP A 1 198 ? -1.069 -10.836 -15.086 1 98.12 198 ASP A N 1
ATOM 1589 C CA . ASP A 1 198 ? -1.783 -11.133 -16.328 1 98.12 198 ASP A CA 1
ATOM 1590 C C . ASP A 1 198 ? -3.279 -11.297 -16.062 1 98.12 198 ASP A C 1
ATOM 1592 O O . ASP A 1 198 ? -4.105 -10.875 -16.875 1 98.12 198 ASP A O 1
ATOM 1596 N N . TYR A 1 199 ? -3.549 -11.898 -14.977 1 98.19 199 TYR A N 1
ATOM 1597 C CA . TYR A 1 199 ? -4.922 -12.18 -14.57 1 98.19 199 TYR A CA 1
ATOM 1598 C C . TYR A 1 199 ? -5.195 -11.641 -13.172 1 98.19 199 TYR A C 1
ATOM 1600 O O . TYR A 1 199 ? -4.277 -11.523 -12.352 1 98.19 199 TYR A O 1
ATOM 1608 N N . ILE A 1 200 ? -6.434 -11.336 -12.938 1 98.25 200 ILE A N 1
ATOM 1609 C CA . ILE A 1 200 ? -6.887 -10.898 -11.625 1 98.25 200 ILE A CA 1
ATOM 1610 C C . ILE A 1 200 ? -8.031 -11.797 -11.148 1 98.25 200 ILE A C 1
ATOM 1612 O O . ILE A 1 200 ? -9.031 -11.961 -11.844 1 98.25 200 ILE A O 1
ATOM 1616 N N . THR A 1 201 ? -7.844 -12.43 -10.07 1 98.44 201 THR A N 1
ATOM 1617 C CA . THR A 1 201 ? -8.891 -13.156 -9.352 1 98.44 201 THR A CA 1
ATOM 1618 C C . THR A 1 201 ? -9.297 -12.406 -8.094 1 98.44 201 THR A C 1
ATOM 1620 O O . THR A 1 201 ? -8.469 -12.148 -7.215 1 98.44 201 THR A O 1
ATOM 1623 N N . PHE A 1 202 ? -10.547 -12.047 -8.109 1 97.75 202 PHE A N 1
ATOM 1624 C CA . PHE A 1 202 ? -11.062 -11.25 -7 1 97.75 202 PHE A CA 1
ATOM 1625 C C . PHE A 1 202 ? -11.938 -12.102 -6.086 1 97.75 202 PHE A C 1
ATOM 1627 O O . PHE A 1 202 ? -12.93 -12.68 -6.531 1 97.75 202 PHE A O 1
ATOM 1634 N N . ILE A 1 203 ? -11.531 -12.156 -4.801 1 97.5 203 ILE A N 1
ATOM 1635 C CA . ILE A 1 203 ? -12.289 -12.906 -3.807 1 97.5 203 ILE A CA 1
ATOM 1636 C C . ILE A 1 203 ? -12.938 -11.938 -2.814 1 97.5 203 ILE A C 1
ATOM 1638 O O . ILE A 1 203 ? -12.297 -10.992 -2.355 1 97.5 203 ILE A O 1
ATOM 1642 N N . HIS A 1 204 ? -14.164 -12.117 -2.557 1 95.25 204 HIS A N 1
ATOM 1643 C CA . HIS A 1 204 ? -14.961 -11.312 -1.635 1 95.25 204 HIS A CA 1
ATOM 1644 C C . HIS A 1 204 ? -15.844 -12.188 -0.759 1 95.25 204 HIS A C 1
ATOM 1646 O O . HIS A 1 204 ? -16.625 -13 -1.27 1 95.25 204 HIS A O 1
ATOM 1652 N N . GLU A 1 205 ? -15.672 -12.07 0.527 1 93.81 205 GLU A N 1
ATOM 1653 C CA . GLU A 1 205 ? -16.469 -12.812 1.507 1 93.81 205 GLU A CA 1
ATOM 1654 C C . GLU A 1 205 ? -16.422 -14.312 1.228 1 93.81 205 GLU A C 1
ATOM 1656 O O . GLU A 1 205 ? -17.453 -14.984 1.236 1 93.81 205 GLU A O 1
ATOM 1661 N N . GLY A 1 206 ? -15.258 -14.766 0.822 1 96.69 206 GLY A N 1
ATOM 1662 C CA . GLY A 1 206 ? -15.031 -16.188 0.684 1 96.69 206 GLY A CA 1
ATOM 1663 C C . GLY A 1 206 ? -15.461 -16.734 -0.663 1 96.69 206 GLY A C 1
ATOM 1664 O O . GLY A 1 206 ? -15.477 -17.953 -0.869 1 96.69 206 GLY A O 1
ATOM 1665 N N . GLN A 1 207 ? -15.859 -15.836 -1.559 1 97.44 207 GLN A N 1
ATOM 1666 C CA . GLN A 1 207 ? -16.297 -16.266 -2.889 1 97.44 207 GLN A CA 1
ATOM 1667 C C . GLN A 1 207 ? -15.516 -15.523 -3.977 1 97.44 207 GLN A C 1
ATOM 1669 O O . GLN A 1 207 ? -15.258 -14.328 -3.855 1 97.44 207 GLN A O 1
ATOM 1674 N N . VAL A 1 208 ? -15.148 -16.281 -4.992 1 97.94 208 VAL A N 1
ATOM 1675 C CA . VAL A 1 208 ? -14.516 -15.641 -6.141 1 97.94 208 VAL A CA 1
ATOM 1676 C C . VAL A 1 208 ? -15.562 -14.875 -6.945 1 97.94 208 VAL A C 1
ATOM 1678 O O . VAL A 1 208 ? -16.547 -15.453 -7.406 1 97.94 208 VAL A O 1
ATOM 1681 N N . VAL A 1 209 ? -15.375 -13.609 -7.086 1 95.94 209 VAL A N 1
ATOM 1682 C CA . VAL A 1 209 ? -16.297 -12.742 -7.809 1 95.94 209 VAL A CA 1
ATOM 1683 C C . VAL A 1 209 ? -16 -12.805 -9.305 1 95.94 209 VAL A C 1
ATOM 1685 O O . VAL A 1 209 ? -16.922 -12.898 -10.125 1 95.94 209 VAL A O 1
ATOM 1688 N N . PHE A 1 210 ? -14.781 -12.711 -9.695 1 94.88 210 PHE A N 1
ATOM 1689 C CA . PHE A 1 210 ? -14.367 -12.906 -11.078 1 94.88 210 PHE A CA 1
ATOM 1690 C C . PHE A 1 210 ? -12.906 -13.336 -11.148 1 94.88 210 PHE A C 1
ATOM 1692 O O . PHE A 1 210 ? -12.164 -13.188 -10.172 1 94.88 210 PHE A O 1
ATOM 1699 N N . SER A 1 211 ? -12.508 -13.922 -12.172 1 97.12 211 SER A N 1
ATOM 1700 C CA . SER A 1 211 ? -11.148 -14.273 -12.57 1 97.12 211 SER A CA 1
ATOM 1701 C C . SER A 1 211 ? -10.93 -14.047 -14.062 1 97.12 211 SER A C 1
ATOM 1703 O O . SER A 1 211 ? -11.352 -14.859 -14.891 1 97.12 211 SER A O 1
ATOM 1705 N N . GLU A 1 212 ? -10.336 -12.898 -14.344 1 95.88 212 GLU A N 1
ATOM 1706 C CA . GLU A 1 212 ? -10.289 -12.461 -15.727 1 95.88 212 GLU A CA 1
ATOM 1707 C C . GLU A 1 212 ? -8.914 -11.891 -16.078 1 95.88 212 GLU A C 1
ATOM 1709 O O . GLU A 1 212 ? -8.109 -11.602 -15.188 1 95.88 212 GLU A O 1
ATOM 1714 N N . SER A 1 213 ? -8.688 -11.828 -17.375 1 97.25 213 SER A N 1
ATOM 1715 C CA . SER A 1 213 ? -7.504 -11.109 -17.828 1 97.25 213 SER A CA 1
ATOM 1716 C C . SER A 1 213 ? -7.516 -9.664 -17.375 1 97.25 213 SER A C 1
ATOM 1718 O O . SER A 1 213 ? -8.531 -8.977 -17.484 1 97.25 213 SER A O 1
ATOM 1720 N N . LYS A 1 214 ? -6.391 -9.242 -16.828 1 97.62 214 LYS A N 1
ATOM 1721 C CA . LYS A 1 214 ? -6.281 -7.867 -16.344 1 97.62 214 LYS A CA 1
ATOM 1722 C C . LYS A 1 214 ? -6.562 -6.867 -17.453 1 97.62 214 LYS A C 1
ATOM 1724 O O . LYS A 1 214 ? -7.312 -5.906 -17.25 1 97.62 214 LYS A O 1
ATOM 1729 N N . ASP A 1 215 ? -6.043 -7.117 -18.609 1 95.69 215 ASP A N 1
ATOM 1730 C CA . ASP A 1 215 ? -6.195 -6.195 -19.719 1 95.69 215 ASP A CA 1
ATOM 1731 C C . ASP A 1 215 ? -7.656 -6.109 -20.172 1 95.69 215 ASP A C 1
ATOM 1733 O O . ASP A 1 215 ? -8.156 -5.02 -20.453 1 95.69 215 ASP A O 1
ATOM 1737 N N . GLU A 1 216 ? -8.273 -7.258 -20.203 1 94.12 216 GLU A N 1
ATOM 1738 C CA . GLU A 1 216 ? -9.688 -7.277 -20.578 1 94.12 216 GLU A CA 1
ATOM 1739 C C . GLU A 1 216 ? -10.539 -6.523 -19.547 1 94.12 216 GLU A C 1
ATOM 1741 O O . GLU A 1 216 ? -11.43 -5.762 -19.922 1 94.12 216 GLU A O 1
ATOM 1746 N N . LEU A 1 217 ? -10.219 -6.727 -18.312 1 94 217 LEU A N 1
ATOM 1747 C CA . LEU A 1 217 ? -10.922 -6.047 -17.234 1 94 217 LEU A CA 1
ATOM 1748 C C . LEU A 1 217 ? -10.805 -4.531 -17.375 1 94 217 LEU A C 1
ATOM 1750 O O . LEU A 1 217 ? -11.812 -3.822 -17.359 1 94 217 LEU A O 1
ATOM 1754 N N . LEU A 1 218 ? -9.602 -4.031 -17.578 1 94.69 218 LEU A N 1
ATOM 1755 C CA . LEU A 1 218 ? -9.336 -2.598 -17.625 1 94.69 218 LEU A CA 1
ATOM 1756 C C . LEU A 1 218 ? -9.844 -1.99 -18.922 1 94.69 218 LEU A C 1
ATOM 1758 O O . LEU A 1 218 ? -10.164 -0.8 -18.984 1 94.69 218 LEU A O 1
ATOM 1762 N N . TYR A 1 219 ? -9.93 -2.816 -19.922 1 93.31 219 TYR A N 1
ATOM 1763 C CA . TYR A 1 219 ? -10.391 -2.354 -21.219 1 93.31 219 TYR A CA 1
ATOM 1764 C C . TYR A 1 219 ? -11.914 -2.26 -21.266 1 93.31 219 TYR A C 1
ATOM 1766 O O . TYR A 1 219 ? -12.469 -1.312 -21.828 1 93.31 219 TYR A O 1
ATOM 1774 N N . GLN A 1 220 ? -12.562 -3.211 -20.672 1 93.81 220 GLN A N 1
ATOM 1775 C CA . GLN A 1 220 ? -14.008 -3.33 -20.797 1 93.81 220 GLN A CA 1
ATOM 1776 C C . GLN A 1 220 ? -14.727 -2.455 -19.781 1 93.81 220 GLN A C 1
ATOM 1778 O O . GLN A 1 220 ? -15.758 -1.849 -20.094 1 93.81 220 GLN A O 1
ATOM 1783 N N . TYR A 1 221 ? -14.164 -2.391 -18.625 1 94.69 221 TYR A N 1
ATOM 1784 C CA . TYR A 1 221 ? -14.828 -1.652 -17.547 1 94.69 221 TYR A CA 1
ATOM 1785 C C . TYR A 1 221 ? -14.562 -0.157 -17.672 1 94.69 221 TYR A C 1
ATOM 1787 O O . TYR A 1 221 ? -13.562 0.255 -18.281 1 94.69 221 TYR A O 1
ATOM 1795 N N . GLY A 1 222 ? -15.461 0.62 -17.188 1 95.81 222 GLY A N 1
ATOM 1796 C CA . GLY A 1 222 ? -15.336 2.068 -17.125 1 95.81 222 GLY A CA 1
ATOM 1797 C C . GLY A 1 222 ? -16.219 2.701 -16.078 1 95.81 222 GLY A C 1
ATOM 1798 O O . GLY A 1 222 ? -17.125 2.059 -15.555 1 95.81 222 GLY A O 1
ATOM 1799 N N . VAL A 1 223 ? -15.828 3.855 -15.742 1 95.19 223 VAL A N 1
ATOM 1800 C CA . VAL A 1 223 ? -16.672 4.625 -14.828 1 95.19 223 VAL A CA 1
ATOM 1801 C C . VAL A 1 223 ? -17.422 5.707 -15.609 1 95.19 223 VAL A C 1
ATOM 1803 O O . VAL A 1 223 ? -16.812 6.664 -16.094 1 95.19 223 VAL A O 1
ATOM 1806 N N . LEU A 1 224 ? -18.703 5.574 -15.688 1 95.06 224 LEU A N 1
ATOM 1807 C CA . LEU A 1 224 ? -19.578 6.531 -16.344 1 95.06 224 LEU A CA 1
ATOM 1808 C C . LEU A 1 224 ? -19.984 7.656 -15.398 1 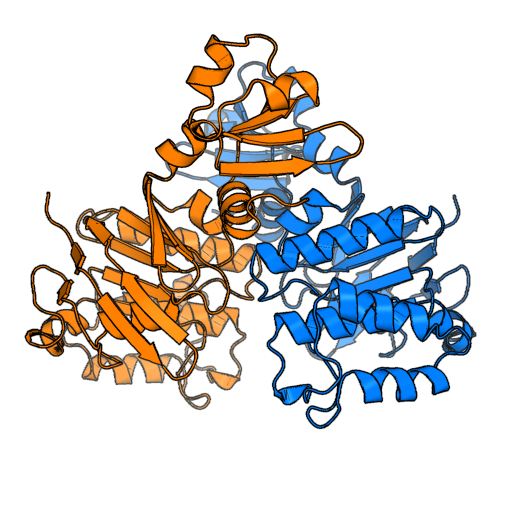95.06 224 LEU A C 1
ATOM 1810 O O . LEU A 1 224 ? -20.469 7.398 -14.297 1 95.06 224 LEU A O 1
ATOM 1814 N N . LYS A 1 225 ? -19.703 8.781 -15.789 1 95 225 LYS A N 1
ATOM 1815 C CA . LYS A 1 225 ? -20.203 9.953 -15.07 1 95 225 LYS A CA 1
ATOM 1816 C C . LYS A 1 225 ? -21.438 10.531 -15.75 1 95 225 LYS A C 1
ATOM 1818 O O . LYS A 1 225 ? -21.406 10.883 -16.938 1 95 225 LYS A O 1
ATOM 1823 N N . CYS A 1 226 ? -22.516 10.625 -15.008 1 93.81 226 CYS A N 1
ATOM 1824 C CA . CYS A 1 226 ? -23.75 11.07 -15.648 1 93.81 226 CYS A CA 1
ATOM 1825 C C . CYS A 1 226 ? -24.703 11.695 -14.633 1 93.81 226 CYS A C 1
ATOM 1827 O O . CYS A 1 226 ? -24.484 11.586 -13.43 1 93.81 226 CYS A O 1
ATOM 1829 N N . GLY A 1 227 ? -25.578 12.398 -15.133 1 92.94 227 GLY A N 1
ATOM 1830 C CA . GLY A 1 227 ? -26.609 12.969 -14.281 1 92.94 227 GLY A CA 1
ATOM 1831 C C . GLY A 1 227 ? -27.672 11.953 -13.875 1 92.94 227 GLY A C 1
ATOM 1832 O O . GLY A 1 227 ? -27.578 10.781 -14.234 1 92.94 227 GLY A O 1
ATOM 1833 N N . GLU A 1 228 ? -28.625 12.375 -13.117 1 92.31 228 GLU A N 1
ATOM 1834 C CA . GLU A 1 228 ? -29.672 11.516 -12.57 1 92.31 228 GLU A CA 1
ATOM 1835 C C . GLU A 1 228 ? -30.547 10.93 -13.672 1 92.31 228 GLU A C 1
ATOM 1837 O O . GLU A 1 228 ? -30.906 9.75 -13.625 1 92.31 228 GLU A O 1
ATOM 1842 N N . GLU A 1 229 ? -30.938 11.75 -14.594 1 91.44 229 GLU A N 1
ATOM 1843 C CA . GLU A 1 229 ? -31.812 11.297 -15.68 1 91.44 229 GLU A CA 1
ATOM 1844 C C . GLU A 1 229 ? -31.156 10.18 -16.484 1 91.44 229 GLU A C 1
ATOM 1846 O O . GLU A 1 229 ? -31.781 9.172 -16.781 1 91.44 229 GLU A O 1
ATOM 1851 N N . GLU A 1 230 ? -29.922 10.375 -16.797 1 90.88 230 GLU A N 1
ATOM 1852 C CA . GLU A 1 230 ? -29.188 9.367 -17.547 1 90.88 230 GLU A CA 1
ATOM 1853 C C . GLU A 1 230 ? -29 8.094 -16.734 1 90.88 230 GLU A C 1
ATOM 1855 O O . GLU A 1 230 ? -29.078 6.988 -17.281 1 90.88 230 GLU A O 1
ATOM 1860 N N . PHE A 1 231 ? -28.766 8.25 -15.484 1 92.62 231 PHE A N 1
ATOM 1861 C CA . PHE A 1 231 ? -28.594 7.105 -14.602 1 92.62 231 PHE A CA 1
ATOM 1862 C C . PHE A 1 231 ? -29.844 6.234 -14.586 1 92.62 231 PHE A C 1
ATOM 1864 O O . PHE A 1 231 ? -29.75 5.008 -14.602 1 92.62 231 PHE A O 1
ATOM 1871 N N . ARG A 1 232 ? -30.953 6.879 -14.609 1 91.75 232 ARG A N 1
ATOM 1872 C CA . ARG A 1 232 ? -32.219 6.172 -14.523 1 91.75 232 ARG A CA 1
ATOM 1873 C C . ARG A 1 232 ? -32.5 5.355 -15.781 1 91.75 232 ARG A C 1
ATOM 1875 O O . ARG A 1 232 ? -33.25 4.395 -15.758 1 91.75 232 ARG A O 1
ATOM 1882 N N . THR A 1 233 ? -31.891 5.723 -16.875 1 89.69 233 THR A N 1
ATOM 1883 C CA . THR A 1 233 ? -32.094 5.023 -18.141 1 89.69 233 THR A CA 1
ATOM 1884 C C . THR A 1 233 ? -31.203 3.787 -18.234 1 89.69 233 THR A C 1
ATOM 1886 O O . THR A 1 233 ? -31.406 2.936 -19.109 1 89.69 233 THR A O 1
ATOM 1889 N N . LEU A 1 234 ? -30.219 3.664 -17.328 1 90.31 234 LEU A N 1
ATOM 1890 C CA . LEU A 1 234 ? -29.312 2.527 -17.359 1 90.31 234 LEU A CA 1
ATOM 1891 C C . LEU A 1 234 ? -30 1.263 -16.859 1 90.31 234 LEU A C 1
ATOM 1893 O O . LEU A 1 234 ? -30.766 1.309 -15.898 1 90.31 234 LEU A O 1
ATOM 1897 N N . SER A 1 235 ? -29.75 0.211 -17.531 1 90.06 235 SER A N 1
ATOM 1898 C CA . SER A 1 235 ? -30.234 -1.081 -17.047 1 90.06 235 SER A CA 1
ATOM 1899 C C . SER A 1 235 ? -29.375 -1.605 -15.906 1 90.06 235 SER A C 1
ATOM 1901 O O . SER A 1 235 ? -28.156 -1.386 -15.875 1 90.06 235 SER A O 1
ATOM 1903 N N . ARG A 1 236 ? -29.984 -2.271 -15.008 1 88.25 236 ARG A N 1
ATOM 1904 C CA . ARG A 1 236 ? -29.281 -2.828 -13.859 1 88.25 236 ARG A CA 1
ATOM 1905 C C . ARG A 1 236 ? -28.188 -3.797 -14.305 1 88.25 236 ARG A C 1
ATOM 1907 O O . ARG A 1 236 ? -27.156 -3.941 -13.625 1 88.25 236 ARG A O 1
ATOM 1914 N N . SER A 1 237 ? -28.391 -4.348 -15.453 1 89.44 237 SER A N 1
ATOM 1915 C CA . SER A 1 237 ? -27.422 -5.316 -15.969 1 89.44 237 SER A CA 1
ATOM 1916 C C . SER A 1 237 ? -26.203 -4.613 -16.547 1 89.44 237 SER A C 1
ATOM 1918 O O . SER A 1 237 ? -25.188 -5.254 -16.812 1 89.44 237 SER A O 1
ATOM 1920 N N . ASP A 1 238 ? -26.297 -3.27 -16.625 1 88.69 238 ASP A N 1
ATOM 1921 C CA . ASP A 1 238 ? -25.25 -2.527 -17.328 1 88.69 238 ASP A CA 1
ATOM 1922 C C . ASP A 1 238 ? -24.141 -2.1 -16.359 1 88.69 238 ASP A C 1
ATOM 1924 O O . ASP A 1 238 ? -23.062 -1.687 -16.781 1 88.69 238 ASP A O 1
ATOM 1928 N N . TYR A 1 239 ? -24.5 -2.189 -15.094 1 92 239 TYR A N 1
ATOM 1929 C CA . TYR A 1 239 ? -23.5 -1.654 -14.188 1 92 239 TYR A CA 1
ATOM 1930 C C . TYR A 1 239 ? -23.359 -2.531 -12.945 1 92 239 TYR A C 1
ATOM 1932 O O . TYR A 1 239 ? -24.219 -3.365 -12.672 1 92 239 TYR A O 1
ATOM 1940 N N . ILE A 1 240 ? -22.281 -2.424 -12.281 1 91 240 ILE A N 1
ATOM 1941 C CA . ILE A 1 240 ? -21.938 -3.211 -11.102 1 91 240 ILE A CA 1
ATOM 1942 C C . ILE A 1 240 ? -22.344 -2.445 -9.844 1 91 240 ILE A C 1
ATOM 1944 O O . ILE A 1 240 ? -22.906 -3.021 -8.914 1 91 240 ILE A O 1
ATOM 1948 N N . GLY A 1 241 ? -21.969 -1.208 -9.812 1 91.75 241 GLY A N 1
ATOM 1949 C CA . GLY A 1 241 ? -22.234 -0.321 -8.695 1 91.75 241 GLY A CA 1
ATOM 1950 C C . GLY A 1 241 ? -22.141 1.148 -9.055 1 91.75 241 GLY A C 1
ATOM 1951 O O . GLY A 1 241 ? -21.766 1.491 -10.18 1 91.75 241 GLY A O 1
ATOM 1952 N N . TYR A 1 242 ? -22.641 1.981 -8.148 1 92 242 TYR A N 1
ATOM 1953 C CA . TYR A 1 242 ? -22.594 3.412 -8.43 1 92 242 TYR A CA 1
ATOM 1954 C C . TYR A 1 242 ? -22.391 4.211 -7.145 1 92 242 TYR A C 1
ATOM 1956 O O . TYR A 1 242 ? -22.594 3.695 -6.043 1 92 242 TYR A O 1
ATOM 1964 N N . ASN A 1 243 ? -21.797 5.324 -7.332 1 89.25 243 ASN A N 1
ATOM 1965 C CA . ASN A 1 243 ? -21.656 6.34 -6.293 1 89.25 243 ASN A CA 1
ATOM 1966 C C . ASN A 1 243 ? -22.375 7.633 -6.676 1 89.25 243 ASN A C 1
ATOM 1968 O O . ASN A 1 243 ? -22.312 8.062 -7.832 1 89.25 243 ASN A O 1
ATOM 1972 N N . HIS A 1 244 ? -23.109 8.172 -5.73 1 89.75 244 HIS A N 1
ATOM 1973 C CA . HIS A 1 244 ? -23.812 9.438 -5.941 1 89.75 244 HIS A CA 1
ATOM 1974 C C . HIS A 1 244 ? -23.141 10.578 -5.199 1 89.75 244 HIS A C 1
ATOM 1976 O O . HIS A 1 244 ? -22.797 10.445 -4.023 1 89.75 244 HIS A O 1
ATOM 1982 N N . ASN A 1 245 ? -22.875 11.609 -5.957 1 82.06 245 ASN A N 1
ATOM 1983 C CA . ASN A 1 245 ? -22.312 12.805 -5.344 1 82.06 245 ASN A CA 1
ATOM 1984 C C . ASN A 1 245 ? -23.062 14.062 -5.789 1 82.06 245 ASN A C 1
ATOM 1986 O O . ASN A 1 245 ? -24.109 13.977 -6.434 1 82.06 245 ASN A O 1
ATOM 1990 N N . ARG A 1 246 ? -22.562 15.273 -5.367 1 80.88 246 ARG A N 1
ATOM 1991 C CA . ARG A 1 246 ? -23.25 16.531 -5.641 1 80.88 246 ARG A CA 1
ATOM 1992 C C . ARG A 1 246 ? -23.328 16.797 -7.141 1 80.88 246 ARG A C 1
ATOM 1994 O O . ARG A 1 246 ? -24.188 17.547 -7.602 1 80.88 246 ARG A O 1
ATOM 2001 N N . PHE A 1 247 ? -22.422 16.109 -7.914 1 83.56 247 PHE A N 1
ATOM 2002 C CA . PHE A 1 247 ? -22.328 16.375 -9.344 1 83.56 247 PHE A CA 1
ATOM 2003 C C . PHE A 1 247 ? -23.094 15.328 -10.148 1 83.56 247 PHE A C 1
ATOM 2005 O O . PHE A 1 247 ? -23.297 15.484 -11.352 1 83.56 247 PHE A O 1
ATOM 2012 N N . GLY A 1 248 ? -23.484 14.328 -9.43 1 91.31 248 GLY A N 1
ATOM 2013 C CA . GLY A 1 248 ? -24.234 13.281 -10.109 1 91.31 248 GLY A CA 1
ATOM 2014 C C . GLY A 1 248 ? -23.812 11.891 -9.688 1 91.31 248 GLY A C 1
ATOM 2015 O O . GLY A 1 248 ? -23.688 11.602 -8.492 1 91.31 248 GLY A O 1
ATOM 2016 N N . TYR A 1 249 ? -23.797 11.039 -10.812 1 93.19 249 TYR A N 1
ATOM 2017 C CA . TYR A 1 249 ? -23.531 9.625 -10.539 1 93.19 249 TYR A CA 1
ATOM 2018 C C . TYR A 1 249 ? -22.234 9.18 -11.211 1 93.19 249 TYR A C 1
ATOM 2020 O O . TYR A 1 249 ? -21.953 9.57 -12.344 1 93.19 249 TYR A O 1
ATOM 2028 N N . GLU A 1 250 ? -21.469 8.438 -10.508 1 93.94 250 GLU A N 1
ATOM 2029 C CA . GLU A 1 25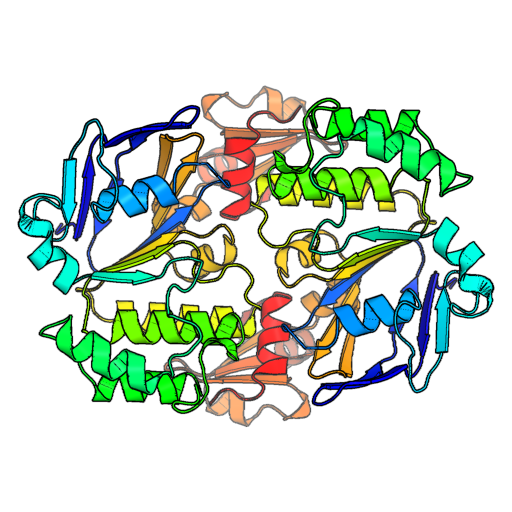0 ? -20.375 7.648 -11.062 1 93.94 250 GLU A CA 1
ATOM 2030 C C . GLU A 1 250 ? -20.703 6.156 -11.047 1 93.94 250 GLU A C 1
ATOM 2032 O O . GLU A 1 250 ? -20.875 5.566 -9.977 1 93.94 250 GLU A O 1
ATOM 2037 N N . VAL A 1 251 ? -20.781 5.602 -12.219 1 94.25 251 VAL A N 1
ATOM 2038 C CA . VAL A 1 251 ? -21.312 4.246 -12.359 1 94.25 251 VAL A CA 1
ATOM 2039 C C . VAL A 1 251 ? -20.234 3.346 -12.977 1 94.25 251 VAL A C 1
ATOM 2041 O O . VAL A 1 251 ? -19.703 3.648 -14.047 1 94.25 251 VAL A O 1
ATOM 2044 N N . LEU A 1 252 ? -19.906 2.291 -12.281 1 95.44 252 LEU A N 1
ATOM 2045 C CA . LEU A 1 252 ? -19 1.314 -12.875 1 95.44 252 LEU A CA 1
ATOM 2046 C C . LEU A 1 252 ? -19.734 0.427 -13.875 1 95.44 252 LEU A C 1
ATOM 2048 O O . LEU A 1 252 ? -20.609 -0.361 -13.492 1 95.44 252 LEU A O 1
ATOM 2052 N N . ILE A 1 253 ? -19.375 0.553 -15.078 1 94.94 253 ILE A N 1
ATOM 2053 C CA . ILE A 1 253 ? -20.031 -0.215 -16.125 1 94.94 253 ILE A CA 1
ATOM 2054 C C . ILE A 1 253 ? -19.109 -1.324 -16.609 1 94.94 253 ILE A C 1
ATOM 2056 O O . ILE A 1 253 ? -17.891 -1.149 -16.641 1 94.94 253 ILE A O 1
ATOM 2060 N N . LYS A 1 254 ? -19.656 -2.422 -17.047 1 90.56 254 LYS A N 1
ATOM 2061 C CA . LYS A 1 254 ? -18.906 -3.615 -17.438 1 90.56 254 LYS A CA 1
ATOM 2062 C C . LYS A 1 254 ? -18.484 -3.541 -18.906 1 90.56 254 LYS A C 1
ATOM 2064 O O . LYS A 1 254 ? -17.484 -4.164 -19.297 1 90.56 254 LYS A O 1
ATOM 2069 N N . ASP A 1 255 ? -19.25 -2.809 -19.688 1 92.31 255 ASP A N 1
ATOM 2070 C CA . ASP A 1 255 ? -18.969 -2.691 -21.109 1 92.31 255 ASP A CA 1
ATOM 2071 C C . ASP A 1 255 ? -18.953 -1.229 -21.547 1 92.31 255 ASP A C 1
ATOM 2073 O O . ASP A 1 255 ? -19.938 -0.739 -22.125 1 92.31 255 ASP A O 1
ATOM 2077 N N . LYS A 1 256 ? -17.766 -0.668 -21.297 1 93.06 256 LYS A N 1
ATOM 2078 C CA . LYS A 1 256 ? -17.688 0.765 -21.562 1 93.06 256 LYS A CA 1
ATOM 2079 C C . LYS A 1 256 ? -17.891 1.061 -23.047 1 93.06 256 LYS A C 1
ATOM 2081 O O . LYS A 1 256 ? -18.469 2.09 -23.406 1 93.06 256 LYS A O 1
ATOM 2086 N N . ASN A 1 257 ? -17.547 0.135 -23.922 1 92 257 ASN A N 1
ATOM 2087 C CA . ASN A 1 257 ? -17.688 0.355 -25.344 1 92 257 ASN A CA 1
ATOM 2088 C C . ASN A 1 257 ? -19.156 0.346 -25.781 1 92 257 ASN A C 1
ATOM 2090 O O . ASN A 1 257 ? -19.562 1.156 -26.609 1 92 257 ASN A O 1
ATOM 2094 N N . ARG A 1 258 ? -19.859 -0.552 -25.266 1 90.56 258 ARG A N 1
ATOM 2095 C CA . ARG A 1 258 ? -21.281 -0.63 -25.562 1 90.56 258 ARG A CA 1
ATOM 2096 C C . ARG A 1 258 ? -22 0.655 -25.172 1 90.56 258 ARG A C 1
ATOM 2098 O O . ARG A 1 258 ? -22.797 1.188 -25.938 1 90.56 258 ARG A O 1
ATOM 2105 N N . ILE A 1 259 ? -21.641 1.136 -24.031 1 90.31 259 ILE A N 1
ATOM 2106 C CA . ILE A 1 259 ? -22.281 2.338 -23.516 1 90.31 259 ILE A CA 1
ATOM 2107 C C . ILE A 1 259 ? -21.859 3.549 -24.344 1 90.31 259 ILE A C 1
ATOM 2109 O O . ILE A 1 259 ? -22.672 4.422 -24.656 1 90.31 259 ILE A O 1
ATOM 2113 N N . ALA A 1 260 ? -20.609 3.604 -24.625 1 90.75 260 ALA A N 1
ATOM 2114 C CA . ALA A 1 260 ? -20.078 4.711 -25.438 1 90.75 260 ALA A CA 1
ATOM 2115 C C . ALA A 1 260 ? -20.75 4.754 -26.812 1 90.75 260 ALA A C 1
ATOM 2117 O O . ALA A 1 260 ? -20.969 5.832 -27.359 1 90.75 260 ALA A O 1
ATOM 2118 N N . ARG A 1 261 ? -21.078 3.648 -27.312 1 90.56 261 ARG A N 1
ATOM 2119 C CA . ARG A 1 261 ? -21.734 3.566 -28.609 1 90.56 261 ARG A CA 1
ATOM 2120 C C . ARG A 1 261 ? -23.172 4.062 -28.531 1 90.56 261 ARG A C 1
ATOM 2122 O O . ARG A 1 261 ? -23.656 4.742 -29.438 1 90.56 261 ARG A O 1
ATOM 2129 N N . LYS A 1 262 ? -23.781 3.723 -27.484 1 87.75 262 LYS A N 1
ATOM 2130 C CA . LYS A 1 262 ? -25.172 4.109 -27.281 1 87.75 262 LYS A CA 1
ATOM 2131 C C . LYS A 1 262 ? -25.297 5.59 -26.938 1 87.75 262 LYS A C 1
ATOM 2133 O O . LYS A 1 262 ? -26.297 6.23 -27.266 1 87.75 262 LYS A O 1
ATOM 2138 N N . ASN A 1 263 ? -24.266 6.109 -26.266 1 88.31 263 ASN A N 1
ATOM 2139 C CA . ASN A 1 263 ? -24.25 7.512 -25.859 1 88.31 263 ASN A CA 1
ATOM 2140 C C . ASN A 1 263 ? -22.875 8.148 -26.109 1 88.31 263 ASN A C 1
ATOM 2142 O O . ASN A 1 263 ? -22.062 8.258 -25.203 1 88.31 263 ASN A O 1
ATOM 2146 N N . PRO A 1 264 ? -22.719 8.758 -27.25 1 87.75 264 PRO A N 1
ATOM 2147 C CA . PRO A 1 264 ? -21.422 9.297 -27.656 1 87.75 264 PRO A CA 1
ATOM 2148 C C . PRO A 1 264 ? -20.969 10.453 -26.781 1 87.75 264 PRO A C 1
ATOM 2150 O O . PRO A 1 264 ? -19.766 10.75 -26.719 1 87.75 264 PRO A O 1
ATOM 2153 N N . ASP A 1 265 ? -21.859 11.031 -26.109 1 89.5 265 ASP A N 1
ATOM 2154 C CA . ASP A 1 265 ? -21.5 12.18 -25.297 1 89.5 265 ASP A CA 1
ATOM 2155 C C . ASP A 1 265 ? -21.188 11.758 -23.859 1 89.5 265 ASP A C 1
ATOM 2157 O O . ASP A 1 265 ? -20.844 12.594 -23.016 1 89.5 265 ASP A O 1
ATOM 2161 N N . ALA A 1 266 ? -21.25 10.461 -23.672 1 90.19 266 ALA A N 1
ATOM 2162 C CA . ALA A 1 266 ? -21.016 9.961 -22.328 1 90.19 266 ALA A CA 1
ATOM 2163 C C . ALA A 1 266 ? -19.578 10.188 -21.906 1 90.19 266 ALA A C 1
ATOM 2165 O O . ALA A 1 266 ? -18.656 10.016 -22.703 1 90.19 266 ALA A O 1
ATOM 2166 N N . VAL A 1 267 ? -19.391 10.609 -20.734 1 93.56 267 VAL A N 1
ATOM 2167 C CA . VAL A 1 267 ? -18.078 10.75 -20.141 1 93.56 267 VAL A CA 1
ATOM 2168 C C . VAL A 1 267 ? -17.703 9.492 -19.359 1 93.56 267 VAL A C 1
ATOM 2170 O O . VAL A 1 267 ? -18.25 9.25 -18.281 1 93.56 267 VAL A O 1
ATOM 2173 N N . ILE A 1 268 ? -16.828 8.734 -19.953 1 94.62 268 ILE A N 1
ATOM 2174 C CA . ILE A 1 268 ? -16.453 7.461 -19.359 1 94.62 268 ILE A CA 1
ATOM 2175 C C . ILE A 1 268 ? -14.945 7.453 -19.094 1 94.62 268 ILE A C 1
ATOM 2177 O O . ILE A 1 268 ? -14.141 7.578 -20.016 1 94.62 268 ILE A O 1
ATOM 2181 N N . ASP A 1 269 ? -14.609 7.316 -17.875 1 94.44 269 ASP A N 1
ATOM 2182 C CA . ASP A 1 269 ? -13.203 7.258 -17.484 1 94.44 269 ASP A CA 1
ATOM 2183 C C . ASP A 1 269 ? -12.711 5.812 -17.438 1 94.44 269 ASP A C 1
ATOM 2185 O O . ASP A 1 269 ? -13.484 4.895 -17.156 1 94.44 269 ASP A O 1
ATOM 2189 N N . ASN A 1 270 ? -11.43 5.66 -17.75 1 94.12 270 ASN A N 1
ATOM 2190 C CA . ASN A 1 270 ? -10.805 4.367 -17.484 1 94.12 270 ASN A CA 1
ATOM 2191 C C . ASN A 1 270 ? -10.805 4.02 -16 1 94.12 270 ASN A C 1
ATOM 2193 O O . ASN A 1 270 ? -10.961 4.902 -15.156 1 94.12 270 ASN A O 1
ATOM 2197 N N . VAL A 1 271 ? -10.68 2.734 -15.773 1 94.56 271 VAL A N 1
ATOM 2198 C CA . VAL A 1 271 ? -10.742 2.295 -14.383 1 94.56 271 VAL A CA 1
ATOM 2199 C C . VAL A 1 271 ? -9.414 1.648 -13.992 1 94.56 271 VAL A C 1
ATOM 2201 O O . VAL A 1 271 ? -8.617 1.272 -14.852 1 94.56 271 VAL A O 1
ATOM 2204 N N . THR A 1 272 ? -9.172 1.583 -12.711 1 94.12 272 THR A N 1
ATOM 2205 C CA . THR A 1 272 ? -8.109 0.783 -12.125 1 94.12 272 THR A CA 1
ATOM 2206 C C . THR A 1 272 ? -8.672 -0.475 -11.469 1 94.12 272 THR A C 1
ATOM 2208 O O . THR A 1 272 ? -9.891 -0.6 -11.297 1 94.12 272 THR A O 1
ATOM 2211 N N . VAL A 1 273 ? -7.84 -1.386 -11.125 1 95.25 273 VAL A N 1
ATOM 2212 C CA . VAL A 1 273 ? -8.266 -2.582 -10.406 1 95.25 273 VAL A CA 1
ATOM 2213 C C . VAL A 1 273 ? -8.898 -2.188 -9.07 1 95.25 273 VAL A C 1
ATOM 2215 O O . VAL A 1 273 ? -9.914 -2.764 -8.664 1 95.25 273 VAL A O 1
ATOM 2218 N N . GLU A 1 274 ? -8.352 -1.207 -8.477 1 94.31 274 GLU A N 1
ATOM 2219 C CA . GLU A 1 274 ? -8.883 -0.721 -7.207 1 94.31 274 GLU A CA 1
ATOM 2220 C C . GLU A 1 274 ? -10.32 -0.219 -7.363 1 94.31 274 GLU A C 1
ATOM 2222 O O . GLU A 1 274 ? -11.18 -0.508 -6.531 1 94.31 274 GLU A O 1
ATOM 2227 N N . ASP A 1 275 ? -10.586 0.532 -8.43 1 93.12 275 ASP A N 1
ATOM 2228 C CA . ASP A 1 275 ? -11.938 1.015 -8.703 1 93.12 275 ASP A CA 1
ATOM 2229 C C . ASP A 1 275 ? -12.93 -0.145 -8.781 1 93.12 275 ASP A C 1
ATOM 2231 O O . ASP A 1 275 ? -13.992 -0.103 -8.164 1 93.12 275 ASP A O 1
ATOM 2235 N N . ILE A 1 276 ? -12.5 -1.081 -9.523 1 92.94 276 ILE A N 1
ATOM 2236 C CA . ILE A 1 276 ? -13.375 -2.223 -9.773 1 92.94 276 ILE A CA 1
ATOM 2237 C C . ILE A 1 276 ? -13.711 -2.91 -8.453 1 92.94 276 ILE A C 1
ATOM 2239 O O . ILE A 1 276 ? -14.883 -3.164 -8.164 1 92.94 276 ILE A O 1
ATOM 2243 N N . ILE A 1 277 ? -12.742 -3.129 -7.621 1 92.25 277 ILE A N 1
ATOM 2244 C CA . ILE A 1 277 ? -12.93 -3.795 -6.336 1 92.25 277 ILE A CA 1
ATOM 2245 C C . ILE A 1 277 ? -13.852 -2.961 -5.449 1 92.25 277 ILE A C 1
ATOM 2247 O O . ILE A 1 277 ? -14.773 -3.492 -4.828 1 92.25 277 ILE A O 1
ATOM 2251 N N . LEU A 1 278 ? -13.594 -1.687 -5.426 1 92.81 278 LEU A N 1
ATOM 2252 C CA . LEU A 1 278 ? -14.367 -0.787 -4.574 1 92.81 278 LEU A CA 1
ATOM 2253 C C . LEU A 1 278 ? -15.852 -0.837 -4.934 1 92.81 278 LEU A C 1
ATOM 2255 O O . LEU A 1 278 ? -16.703 -0.904 -4.047 1 92.81 278 LEU A O 1
ATOM 2259 N N . TYR A 1 279 ? -16.172 -0.842 -6.188 1 92.25 279 TYR A N 1
ATOM 2260 C CA . TYR A 1 279 ? -17.562 -0.833 -6.617 1 92.25 279 TYR A CA 1
ATOM 2261 C C . TYR A 1 279 ? -18.219 -2.191 -6.387 1 92.25 279 TYR A C 1
ATOM 2263 O O . TYR A 1 279 ? -19.406 -2.273 -6.105 1 92.25 279 TYR A O 1
ATOM 2271 N N . TYR A 1 280 ? -17.406 -3.254 -6.492 1 89.75 280 TYR A N 1
ATOM 2272 C CA . TYR A 1 280 ? -17.953 -4.578 -6.215 1 89.75 280 TYR A CA 1
ATOM 2273 C C . TYR A 1 280 ? -18.297 -4.73 -4.738 1 89.75 280 TYR A C 1
ATOM 2275 O O . TYR A 1 280 ? -19.297 -5.367 -4.387 1 89.75 280 TYR A O 1
ATOM 2283 N N . VAL A 1 281 ? -17.453 -4.191 -3.92 1 90.5 281 VAL A N 1
ATOM 2284 C CA . VAL A 1 281 ? -17.625 -4.375 -2.482 1 90.5 281 VAL A CA 1
ATOM 2285 C C . VAL A 1 281 ? -18.688 -3.416 -1.956 1 90.5 281 VAL A C 1
ATOM 2287 O O . VAL A 1 281 ? -19.562 -3.814 -1.187 1 90.5 281 VAL A O 1
ATOM 2290 N N . LYS A 1 282 ? -18.547 -2.148 -2.332 1 83 282 LYS A N 1
ATOM 2291 C CA . LYS A 1 282 ? -19.469 -1.143 -1.802 1 83 282 LYS A CA 1
ATOM 2292 C C . LYS A 1 282 ? -20.828 -1.222 -2.49 1 83 282 LYS A C 1
ATOM 2294 O O . LYS A 1 282 ? -21.844 -0.827 -1.914 1 83 282 LYS A O 1
ATOM 2299 N N . GLY A 1 283 ? -20.828 -1.975 -3.684 1 70.38 283 GLY A N 1
ATOM 2300 C CA . GLY A 1 283 ? -22.078 -2.045 -4.418 1 70.38 283 GLY A CA 1
ATOM 2301 C C . GLY A 1 283 ? -22.641 -0.681 -4.754 1 70.38 283 GLY A C 1
ATOM 2302 O O . GLY A 1 283 ? -21.984 0.127 -5.418 1 70.38 283 GLY A O 1
ATOM 2303 N N . GLU A 1 284 ? -23.891 -0.42 -4.215 1 61.16 284 GLU A N 1
ATOM 2304 C CA . GLU A 1 284 ? -24.625 0.835 -4.344 1 61.16 284 GLU A CA 1
ATOM 2305 C C . GLU A 1 284 ? -24.281 1.796 -3.209 1 61.16 284 GLU A C 1
ATOM 2307 O O . GLU A 1 284 ? -24.328 1.421 -2.035 1 61.16 284 GLU A O 1
ATOM 2312 N N . ALA A 1 285 ? -23.141 2.367 -3.301 1 51.91 285 ALA A N 1
ATOM 2313 C CA . ALA A 1 285 ? -22.969 3.322 -2.211 1 51.91 285 ALA A CA 1
ATOM 2314 C C . ALA A 1 285 ? -23.953 4.473 -2.316 1 51.91 285 ALA A C 1
ATOM 2316 O O . ALA A 1 285 ? -24.156 5.027 -3.398 1 51.91 285 ALA A O 1
ATOM 2317 N N . LYS A 1 286 ? -24.875 4.559 -1.377 1 42.56 286 LYS A N 1
ATOM 2318 C CA . LYS A 1 286 ? -25.781 5.688 -1.21 1 42.56 286 LYS A CA 1
ATOM 2319 C C . LYS A 1 286 ? -25.016 6.973 -0.911 1 42.56 286 LYS A C 1
ATOM 2321 O O . LYS A 1 286 ? -24.047 6.961 -0.148 1 42.56 286 LYS A O 1
ATOM 2326 N N . MET B 1 1 ? 0.485 34.656 3.318 1 55.19 1 MET B N 1
ATOM 2327 C CA . MET B 1 1 ? -0.208 33.375 3.336 1 55.19 1 MET B CA 1
ATOM 2328 C C . MET B 1 1 ? 0.031 32.625 4.656 1 55.19 1 MET B C 1
ATOM 2330 O O . MET B 1 1 ? 1.098 32.781 5.258 1 55.19 1 MET B O 1
ATOM 2334 N N . ASP B 1 2 ? -1.078 32.219 5.496 1 80.88 2 ASP B N 1
ATOM 2335 C CA . ASP B 1 2 ? -0.988 31.812 6.891 1 80.88 2 ASP B CA 1
ATOM 2336 C C . ASP B 1 2 ? -0.625 30.328 7.004 1 80.88 2 ASP B C 1
ATOM 2338 O O . ASP B 1 2 ? -1.442 29.469 6.695 1 80.88 2 ASP B O 1
ATOM 2342 N N . ASP B 1 3 ? 0.697 30.078 7.191 1 93.88 3 ASP B N 1
ATOM 2343 C CA . ASP B 1 3 ? 1.192 28.719 7.367 1 93.88 3 ASP B CA 1
ATOM 2344 C C . ASP B 1 3 ? 0.691 28.125 8.68 1 93.88 3 ASP B C 1
ATOM 2346 O O . ASP B 1 3 ? 0.728 28.781 9.727 1 93.88 3 ASP B O 1
ATOM 2350 N N . ILE B 1 4 ? 0.166 27.016 8.547 1 98.12 4 ILE B N 1
ATOM 2351 C CA . ILE B 1 4 ? -0.292 26.328 9.742 1 98.12 4 ILE B CA 1
ATOM 2352 C C . ILE B 1 4 ? 0.871 25.562 10.383 1 98.12 4 ILE B C 1
ATOM 2354 O O . ILE B 1 4 ? 0.867 25.312 11.586 1 98.12 4 ILE B O 1
ATOM 2358 N N . LEU B 1 5 ? 1.895 25.203 9.578 1 98.56 5 LEU B N 1
ATOM 2359 C CA . LEU B 1 5 ? 3.078 24.469 10.016 1 98.56 5 LEU B CA 1
ATOM 2360 C C . LEU B 1 5 ? 4.324 24.969 9.281 1 98.56 5 LEU B C 1
ATOM 2362 O O . LEU B 1 5 ? 4.301 25.141 8.062 1 98.56 5 LEU B O 1
ATOM 2366 N N . GLN B 1 6 ? 5.328 25.281 10.039 1 98.5 6 GLN B N 1
ATOM 2367 C CA . GLN B 1 6 ? 6.629 25.641 9.492 1 98.5 6 GLN B CA 1
ATOM 2368 C C . GLN B 1 6 ? 7.75 24.859 10.172 1 98.5 6 GLN B C 1
ATOM 2370 O O . GLN B 1 6 ? 7.902 24.922 11.391 1 98.5 6 GLN B O 1
ATOM 2375 N N . VAL B 1 7 ? 8.414 24.125 9.445 1 98.69 7 VAL B N 1
ATOM 2376 C CA . VAL B 1 7 ? 9.617 23.422 9.898 1 98.69 7 VAL B CA 1
ATOM 2377 C C . VAL B 1 7 ? 10.852 24.062 9.258 1 98.69 7 VAL B C 1
ATOM 2379 O O . VAL B 1 7 ? 10.961 24.125 8.031 1 98.69 7 VAL B O 1
ATOM 2382 N N . ASN B 1 8 ? 11.719 24.531 10.094 1 98.31 8 ASN B N 1
ATOM 2383 C CA . ASN B 1 8 ? 12.875 25.281 9.586 1 98.31 8 ASN B CA 1
ATOM 2384 C C . ASN B 1 8 ? 14.188 24.641 10.047 1 98.31 8 ASN B C 1
ATOM 2386 O O . ASN B 1 8 ? 14.5 24.641 11.234 1 98.31 8 ASN B O 1
ATOM 2390 N N . HIS B 1 9 ? 14.953 24.172 9.117 1 98.38 9 HIS B N 1
ATOM 2391 C CA . HIS B 1 9 ? 16.312 23.672 9.32 1 98.38 9 HIS B CA 1
ATOM 2392 C C . HIS B 1 9 ? 16.359 22.672 10.469 1 98.38 9 HIS B C 1
ATOM 2394 O O . HIS B 1 9 ? 17.188 22.812 11.383 1 98.38 9 HIS B O 1
ATOM 2400 N N . LEU B 1 10 ? 15.484 21.734 10.5 1 98.56 10 LEU B N 1
ATOM 2401 C CA . LEU B 1 10 ? 15.391 20.719 11.547 1 98.56 10 LEU B CA 1
ATOM 2402 C C . LEU B 1 10 ? 16.516 19.703 11.422 1 98.56 10 LEU B C 1
ATOM 2404 O O . LEU B 1 10 ? 16.75 19.156 10.344 1 98.56 10 LEU B O 1
ATOM 2408 N N . PHE B 1 11 ? 17.266 19.578 12.461 1 98.25 11 PHE B N 1
ATOM 2409 C CA . PHE B 1 11 ? 18.312 18.594 12.586 1 98.25 11 PHE B CA 1
ATOM 2410 C C . PHE B 1 11 ? 18.062 17.656 13.766 1 98.25 11 PHE B C 1
ATOM 2412 O O . PHE B 1 11 ? 17.625 18.109 14.828 1 98.25 11 PHE B O 1
ATOM 2419 N N . LYS B 1 12 ? 18.156 16.422 13.586 1 97.69 12 LYS B N 1
ATOM 2420 C CA . LYS B 1 12 ? 18.078 15.406 14.625 1 97.69 12 LYS B CA 1
ATOM 2421 C C . LYS B 1 12 ? 19 14.219 14.305 1 97.69 12 LYS B C 1
ATOM 2423 O O . LYS B 1 12 ? 18.953 13.688 13.195 1 97.69 12 LYS B O 1
ATOM 2428 N N . SER B 1 13 ? 19.781 13.805 15.234 1 94.31 13 SER B N 1
ATOM 2429 C CA . SER B 1 13 ? 20.672 12.656 15.039 1 94.31 13 SER B CA 1
ATOM 2430 C C . SER B 1 13 ? 20.375 11.547 16.031 1 94.31 13 SER B C 1
ATOM 2432 O O . SER B 1 13 ? 20.141 11.812 17.219 1 94.31 13 SER B O 1
ATOM 2434 N N . TYR B 1 14 ? 20.141 10.352 15.539 1 85.88 14 TYR B N 1
ATOM 2435 C CA . TYR B 1 14 ? 19.969 9.094 16.266 1 85.88 14 TYR B CA 1
ATOM 2436 C C . TYR B 1 14 ? 20.969 8.055 15.789 1 85.88 14 TYR B C 1
ATOM 2438 O O . TYR B 1 14 ? 20.953 7.652 14.625 1 85.88 14 TYR B O 1
ATOM 2446 N N . GLY B 1 15 ? 21.828 7.676 16.734 1 83.94 15 GLY B N 1
ATOM 2447 C CA . GLY B 1 15 ? 22.703 6.59 16.312 1 83.94 15 GLY B CA 1
ATOM 2448 C C . GLY B 1 15 ? 23.219 6.742 14.891 1 83.94 15 GLY B C 1
ATOM 2449 O O . GLY B 1 15 ? 23.875 7.73 14.57 1 83.94 15 GLY B O 1
ATOM 2450 N N . ASP B 1 16 ? 22.531 5.766 13.953 1 86 16 ASP B N 1
ATOM 2451 C CA . ASP B 1 16 ? 23.031 5.73 12.578 1 86 16 ASP B CA 1
ATOM 2452 C C . ASP B 1 16 ? 22.109 6.516 11.641 1 86 16 ASP B C 1
ATOM 2454 O O . ASP B 1 16 ? 22.297 6.484 10.422 1 86 16 ASP B O 1
ATOM 2458 N N . PHE B 1 17 ? 21.172 7.219 12.227 1 91.31 17 PHE B N 1
ATOM 2459 C CA . PHE B 1 17 ? 20.234 7.992 11.414 1 91.31 17 PHE B CA 1
ATOM 2460 C C . PHE B 1 17 ? 20.312 9.477 11.773 1 91.31 17 PHE B C 1
ATOM 2462 O O . PHE B 1 17 ? 20.531 9.828 12.93 1 91.31 17 PHE B O 1
ATOM 2469 N N . GLN B 1 18 ? 20.141 10.383 10.695 1 95.56 18 GLN B N 1
ATOM 2470 C CA . GLN B 1 18 ? 20.125 11.828 10.93 1 95.56 18 GLN B CA 1
ATOM 2471 C C . GLN B 1 18 ? 19.109 12.523 10.023 1 95.56 18 GLN B C 1
ATOM 2473 O O . GLN B 1 18 ? 19.016 12.195 8.836 1 95.56 18 GLN B O 1
ATOM 2478 N N . LEU B 1 19 ? 18.297 13.359 10.641 1 97.75 19 LEU B N 1
ATOM 2479 C CA . LEU B 1 19 ? 17.641 14.406 9.859 1 97.75 19 LEU B CA 1
ATOM 2480 C C . LEU B 1 19 ? 18.609 15.547 9.555 1 97.75 19 LEU B C 1
ATOM 2482 O O . LEU B 1 19 ? 19.266 16.062 10.453 1 97.75 19 LEU B O 1
ATOM 2486 N N . LYS B 1 20 ? 18.688 15.859 8.297 1 97.44 20 LYS B N 1
ATOM 2487 C CA . LYS B 1 20 ? 19.672 16.844 7.848 1 97.44 20 LYS B CA 1
ATOM 2488 C C . LYS B 1 20 ? 18.984 18.031 7.188 1 97.44 20 LYS B C 1
ATOM 2490 O O . LYS B 1 20 ? 18.812 18.062 5.969 1 97.44 20 LYS B O 1
ATOM 2495 N N . ASP B 1 21 ? 18.719 19.078 8.008 1 97.88 21 ASP B N 1
ATOM 2496 C CA . ASP B 1 21 ? 18.25 20.359 7.488 1 97.88 21 ASP B CA 1
ATOM 2497 C C . ASP B 1 21 ? 16.875 20.234 6.836 1 97.88 21 ASP B C 1
ATOM 2499 O O . ASP B 1 21 ? 16.688 20.641 5.691 1 97.88 21 ASP B O 1
ATOM 2503 N N . VAL B 1 22 ? 15.969 19.594 7.527 1 98.56 22 VAL B N 1
ATOM 2504 C CA . VAL B 1 22 ? 14.609 19.406 7.016 1 98.56 22 VAL B CA 1
ATOM 2505 C C . VAL B 1 22 ? 13.828 20.719 7.129 1 98.56 22 VAL B C 1
ATOM 2507 O O . VAL B 1 22 ? 13.719 21.281 8.219 1 98.56 22 VAL B O 1
ATOM 2510 N N . SER B 1 23 ? 13.391 21.219 6.039 1 98.62 23 SER B N 1
ATOM 2511 C CA . SER B 1 23 ? 12.594 22.438 6.004 1 98.62 23 SER B CA 1
ATOM 2512 C C . SER B 1 23 ? 11.398 22.297 5.062 1 98.62 23 SER B C 1
ATOM 2514 O O . SER B 1 23 ? 11.539 21.797 3.949 1 98.62 23 SER B O 1
ATOM 2516 N N . PHE B 1 24 ? 10.25 22.625 5.508 1 98.25 24 PHE B N 1
ATOM 2517 C CA . PHE B 1 24 ? 9.062 22.734 4.672 1 98.25 24 PHE B CA 1
ATOM 2518 C C . PHE B 1 24 ? 7.961 23.516 5.391 1 98.25 24 PHE B C 1
ATOM 2520 O O . PHE B 1 24 ? 8.07 23.797 6.586 1 98.25 24 PHE B O 1
ATOM 2527 N N . ARG B 1 25 ? 7.016 23.891 4.695 1 97.94 25 ARG B N 1
ATOM 2528 C CA . ARG B 1 25 ? 5.887 24.625 5.254 1 97.94 25 ARG B CA 1
ATOM 2529 C C . ARG B 1 25 ? 4.566 24.109 4.688 1 97.94 25 ARG B C 1
ATOM 2531 O O . ARG B 1 25 ? 4.535 23.516 3.605 1 97.94 25 ARG B O 1
ATOM 2538 N N . MET B 1 26 ? 3.559 24.312 5.418 1 97.44 26 MET B N 1
ATOM 2539 C CA . MET B 1 26 ? 2.215 23.891 5.039 1 97.44 26 MET B CA 1
ATOM 2540 C C . MET B 1 26 ? 1.202 25 5.281 1 97.44 26 MET B C 1
ATOM 2542 O O . MET B 1 26 ? 1.219 25.641 6.336 1 97.44 26 MET B O 1
ATOM 2546 N N . GLU B 1 27 ? 0.296 25.172 4.363 1 96.81 27 GLU B N 1
ATOM 2547 C CA . GLU B 1 27 ? -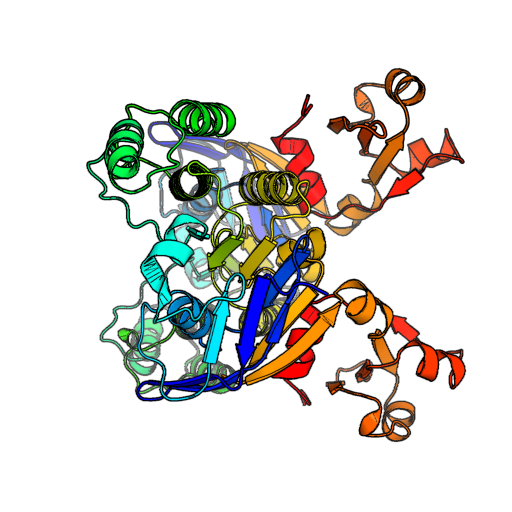0.742 26.188 4.48 1 96.81 27 GLU B CA 1
ATOM 2548 C C . GLU B 1 27 ? -2.041 25.594 5.016 1 96.81 27 GLU B C 1
ATOM 2550 O O . GLU B 1 27 ? -2.271 24.391 4.898 1 96.81 27 GLU B O 1
ATOM 2555 N N . LYS B 1 28 ? -2.844 26.469 5.559 1 96.75 28 LYS B N 1
ATOM 2556 C CA . LYS B 1 28 ? -4.207 26.078 5.906 1 96.75 28 LYS B CA 1
ATOM 2557 C C . LYS B 1 28 ? -4.992 25.656 4.668 1 96.75 28 LYS B C 1
ATOM 2559 O O . LYS B 1 28 ? -4.695 26.094 3.557 1 96.75 28 LYS B O 1
ATOM 2564 N N . GLY B 1 29 ? -5.82 24.75 4.902 1 96.94 29 GLY B N 1
ATOM 2565 C CA . GLY B 1 29 ? -6.73 24.359 3.838 1 96.94 29 GLY B CA 1
ATOM 2566 C C . GLY B 1 29 ? -6.121 23.359 2.873 1 96.94 29 GLY B C 1
ATOM 2567 O O . GLY B 1 29 ? -6.66 23.125 1.788 1 96.94 29 GLY B O 1
ATOM 2568 N N . THR B 1 30 ? -4.965 22.75 3.273 1 97.88 30 THR B N 1
ATOM 2569 C CA . THR B 1 30 ? -4.305 21.875 2.318 1 97.88 30 THR B CA 1
ATOM 2570 C C . THR B 1 30 ? -3.967 20.531 2.963 1 97.88 30 THR B C 1
ATOM 2572 O O . THR B 1 30 ? -3.936 20.422 4.191 1 97.88 30 THR B O 1
ATOM 2575 N N . ILE B 1 31 ? -3.83 19.547 2.154 1 98.69 31 ILE B N 1
ATOM 2576 C CA . ILE B 1 31 ? -3.285 18.25 2.541 1 98.69 31 ILE B CA 1
ATOM 2577 C C . ILE B 1 31 ? -1.874 18.094 1.978 1 98.69 31 ILE B C 1
ATOM 2579 O O . ILE B 1 31 ? -1.67 18.188 0.764 1 98.69 31 ILE B O 1
ATOM 2583 N N . MET B 1 32 ? -0.935 17.938 2.85 1 98.69 32 MET B N 1
ATOM 2584 C CA . MET B 1 32 ? 0.438 17.672 2.42 1 98.69 32 MET B CA 1
ATOM 2585 C C . MET B 1 32 ? 0.804 16.203 2.607 1 98.69 32 MET B C 1
ATOM 2587 O O . MET B 1 32 ? 0.728 15.688 3.719 1 98.69 32 MET B O 1
ATOM 2591 N N . GLY B 1 33 ? 1.106 15.555 1.473 1 98.69 33 GLY B N 1
ATOM 2592 C CA . GLY B 1 33 ? 1.673 14.219 1.536 1 98.69 33 GLY B CA 1
ATOM 2593 C C . GLY B 1 33 ? 3.152 14.211 1.872 1 98.69 33 GLY B C 1
ATOM 2594 O O . GLY B 1 33 ? 3.936 14.938 1.26 1 98.69 33 GLY B O 1
ATOM 2595 N N . PHE B 1 34 ? 3.506 13.578 2.912 1 98.5 34 PHE B N 1
ATOM 2596 C CA . PHE B 1 34 ? 4.891 13.406 3.336 1 98.5 34 PHE B CA 1
ATOM 2597 C C . PHE B 1 34 ? 5.395 12.016 2.977 1 98.5 34 PHE B C 1
ATOM 2599 O O . PHE B 1 34 ? 5.074 11.039 3.658 1 98.5 34 PHE B O 1
ATOM 2606 N N . VAL B 1 35 ? 6.191 11.922 1.926 1 97.62 35 VAL B N 1
ATOM 2607 C CA . VAL B 1 35 ? 6.539 10.633 1.343 1 97.62 35 VAL B CA 1
ATOM 2608 C C . VAL B 1 35 ? 8.031 10.367 1.519 1 97.62 35 VAL B C 1
ATOM 2610 O O . VAL B 1 35 ? 8.828 11.305 1.591 1 97.62 35 VAL B O 1
ATOM 2613 N N . GLY B 1 36 ? 8.414 9.133 1.567 1 94.44 36 GLY B N 1
ATOM 2614 C CA . GLY B 1 36 ? 9.789 8.672 1.707 1 94.44 36 GLY B CA 1
ATOM 2615 C C . GLY B 1 36 ? 9.891 7.184 1.975 1 94.44 36 GLY B C 1
ATOM 2616 O O . GLY B 1 36 ? 8.906 6.547 2.363 1 94.44 36 GLY B O 1
ATOM 2617 N N . GLU B 1 37 ? 11.055 6.688 1.821 1 93.12 37 GLU B N 1
ATOM 2618 C CA . GLU B 1 37 ? 11.305 5.281 2.123 1 93.12 37 GLU B CA 1
ATOM 2619 C C . GLU B 1 37 ? 11.188 5.008 3.619 1 93.12 37 GLU B C 1
ATOM 2621 O O . GLU B 1 37 ? 11.156 5.938 4.426 1 93.12 37 GLU B O 1
ATOM 2626 N N . ASN B 1 38 ? 11.078 3.693 3.873 1 91.5 38 ASN B N 1
ATOM 2627 C CA . ASN B 1 38 ? 11.148 3.328 5.281 1 91.5 38 ASN B CA 1
ATOM 2628 C C . ASN B 1 38 ? 12.484 3.73 5.902 1 91.5 38 ASN B C 1
ATOM 2630 O O . ASN B 1 38 ? 13.539 3.441 5.344 1 91.5 38 ASN B O 1
ATOM 2634 N N . GLY B 1 39 ? 12.445 4.477 6.938 1 91.81 39 GLY B N 1
ATOM 2635 C CA . GLY B 1 39 ? 13.664 4.926 7.605 1 91.81 39 GLY B CA 1
ATOM 2636 C C . GLY B 1 39 ? 14.18 6.25 7.078 1 91.81 39 GLY B C 1
ATOM 2637 O O . GLY B 1 39 ? 15.25 6.707 7.48 1 91.81 39 GLY B O 1
ATOM 2638 N N . ALA B 1 40 ? 13.383 6.883 6.223 1 94.62 40 ALA B N 1
ATOM 2639 C CA . ALA B 1 40 ? 13.859 8.102 5.574 1 94.62 40 ALA B CA 1
ATOM 2640 C C . ALA B 1 40 ? 13.789 9.297 6.527 1 94.62 40 ALA B C 1
ATOM 2642 O O . ALA B 1 40 ? 14.383 10.344 6.266 1 94.62 40 ALA B O 1
ATOM 2643 N N . GLY B 1 41 ? 13.016 9.156 7.641 1 96.38 41 GLY B N 1
ATOM 2644 C CA . GLY B 1 41 ? 12.938 10.234 8.609 1 96.38 41 GLY B CA 1
ATOM 2645 C C . GLY B 1 41 ? 11.531 10.773 8.797 1 96.38 41 GLY B C 1
ATOM 2646 O O . GLY B 1 41 ? 11.336 11.773 9.484 1 96.38 41 GLY B O 1
ATOM 2647 N N . LYS B 1 42 ? 10.523 10.141 8.164 1 97.44 42 LYS B N 1
ATOM 2648 C CA . LYS B 1 42 ? 9.148 10.617 8.242 1 97.44 42 LYS B CA 1
ATOM 2649 C C . LYS B 1 42 ? 8.664 10.672 9.688 1 97.44 42 LYS B C 1
ATOM 2651 O O . LYS B 1 42 ? 8.25 11.727 10.172 1 97.44 42 LYS B O 1
ATOM 2656 N N . THR B 1 43 ? 8.766 9.539 10.422 1 96.38 43 THR B N 1
ATOM 2657 C CA . THR B 1 43 ? 8.297 9.422 11.797 1 96.38 43 THR B CA 1
ATOM 2658 C C . THR B 1 43 ? 9.094 10.352 12.719 1 96.38 43 THR B C 1
ATOM 2660 O O . THR B 1 43 ? 8.523 11 13.594 1 96.38 43 THR B O 1
ATOM 2663 N N . THR B 1 44 ? 10.414 10.445 12.516 1 97 44 THR B N 1
ATOM 2664 C CA . THR B 1 44 ? 11.258 11.328 13.312 1 97 44 THR B CA 1
ATOM 2665 C C . THR B 1 44 ? 10.836 12.781 13.133 1 97 44 THR B C 1
ATOM 2667 O O . THR B 1 44 ? 10.758 13.539 14.109 1 97 44 THR B O 1
ATOM 2670 N N . THR B 1 45 ? 10.539 13.164 11.914 1 98.38 45 THR B N 1
ATOM 2671 C CA . THR B 1 45 ? 10.078 14.523 11.633 1 98.38 45 THR B CA 1
ATOM 2672 C C . THR B 1 45 ? 8.758 14.797 12.336 1 98.38 45 THR B C 1
ATOM 2674 O O . THR B 1 45 ? 8.609 15.82 13.016 1 98.38 45 THR B O 1
ATOM 2677 N N . ILE B 1 46 ? 7.832 13.859 12.211 1 98.38 46 ILE B N 1
ATOM 2678 C CA . ILE B 1 46 ? 6.508 14.008 12.805 1 98.38 46 ILE B CA 1
ATOM 2679 C C . ILE B 1 46 ? 6.629 14.086 14.328 1 98.38 46 ILE B C 1
ATOM 2681 O O . ILE B 1 46 ? 6.02 14.953 14.961 1 98.38 46 ILE B O 1
ATOM 2685 N N . LYS B 1 47 ? 7.445 13.25 14.914 1 97.75 47 LYS B N 1
ATOM 2686 C CA . LYS B 1 47 ? 7.648 13.266 16.359 1 97.75 47 LYS B CA 1
ATOM 2687 C C . LYS B 1 47 ? 8.289 14.57 16.812 1 97.75 47 LYS B C 1
ATOM 2689 O O . LYS B 1 47 ? 8.008 15.062 17.906 1 97.75 47 LYS B O 1
ATOM 2694 N N . SER B 1 48 ? 9.164 15.125 16 1 98.12 48 SER B N 1
ATOM 2695 C CA . SER B 1 48 ? 9.766 16.422 16.297 1 98.12 48 SER B CA 1
ATOM 2696 C C . SER B 1 48 ? 8.711 17.531 16.297 1 98.12 48 SER B C 1
ATOM 2698 O O . SER B 1 48 ? 8.711 18.391 17.172 1 98.12 48 SER B O 1
ATOM 2700 N N . ILE B 1 49 ? 7.832 17.453 15.32 1 98.5 49 ILE B N 1
ATOM 2701 C CA . ILE B 1 49 ? 6.758 18.438 15.234 1 98.5 49 ILE B CA 1
ATOM 2702 C C . ILE B 1 49 ? 5.895 18.375 16.484 1 98.5 49 ILE B C 1
ATOM 2704 O O . ILE B 1 49 ? 5.504 19.406 17.031 1 98.5 49 ILE B O 1
ATOM 2708 N N . LEU B 1 50 ? 5.703 17.172 17 1 98.19 50 LEU B N 1
ATOM 2709 C CA . LEU B 1 50 ? 4.844 16.953 18.156 1 98.19 50 LEU B CA 1
ATOM 2710 C C . LEU B 1 50 ? 5.621 17.109 19.453 1 98.19 50 LEU B C 1
ATOM 2712 O O . LEU B 1 50 ? 5.066 16.938 20.547 1 98.19 50 LEU B O 1
ATOM 2716 N N . ASN B 1 51 ? 6.91 17.391 19.344 1 97.81 51 ASN B N 1
ATOM 2717 C CA . ASN B 1 51 ? 7.805 17.547 20.484 1 97.81 51 ASN B CA 1
ATOM 2718 C C . ASN B 1 51 ? 7.836 16.281 21.344 1 97.81 51 ASN B C 1
ATOM 2720 O O . ASN B 1 51 ? 7.82 16.359 22.578 1 97.81 51 ASN B O 1
ATOM 2724 N N . LEU B 1 52 ? 7.746 15.156 20.672 1 96.75 52 LEU B N 1
ATOM 2725 C CA . LEU B 1 52 ? 7.859 13.875 21.359 1 96.75 52 LEU B CA 1
ATOM 2726 C C . LEU B 1 52 ? 9.312 13.422 21.422 1 96.75 52 LEU B C 1
ATOM 2728 O O . LEU B 1 52 ? 9.641 12.484 22.156 1 96.75 52 LEU B O 1
ATOM 2732 N N . ILE B 1 53 ? 10.148 14.062 20.641 1 96.06 53 ILE B N 1
ATOM 2733 C CA . ILE B 1 53 ? 11.586 13.852 20.688 1 96.06 53 ILE B CA 1
ATOM 2734 C C . ILE B 1 53 ? 12.305 15.203 20.719 1 96.06 53 ILE B C 1
ATOM 2736 O O . ILE B 1 53 ? 11.781 16.203 20.203 1 96.06 53 ILE B O 1
ATOM 2740 N N . GLU B 1 54 ? 13.438 15.234 21.219 1 95.69 54 GLU B N 1
ATOM 2741 C CA . GLU B 1 54 ? 14.219 16.469 21.281 1 95.69 54 GLU B CA 1
ATOM 2742 C C . GLU B 1 54 ? 15.016 16.672 20 1 95.69 54 GLU B C 1
ATOM 2744 O O . GLU B 1 54 ? 15.867 15.852 19.656 1 95.69 54 GLU B O 1
ATOM 2749 N N . ARG B 1 55 ? 14.727 17.719 19.344 1 96.25 55 ARG B N 1
ATOM 2750 C CA . ARG B 1 55 ? 15.5 18.047 18.156 1 96.25 55 ARG B CA 1
ATOM 2751 C C . ARG B 1 55 ? 16.859 18.625 18.531 1 96.25 55 ARG B C 1
ATOM 2753 O O . ARG B 1 55 ? 17.031 19.172 19.625 1 96.25 55 ARG B O 1
ATOM 2760 N N . ASP B 1 56 ? 17.828 18.547 17.641 1 97.12 56 ASP B N 1
ATOM 2761 C CA . ASP B 1 56 ? 19.156 19.094 17.875 1 97.12 56 ASP B CA 1
ATOM 2762 C C . ASP B 1 56 ? 19.234 20.562 17.484 1 97.12 56 ASP B C 1
ATOM 2764 O O . ASP B 1 56 ? 19.781 21.375 18.219 1 97.12 56 ASP B O 1
ATOM 2768 N N . HIS B 1 57 ? 18.719 20.875 16.297 1 96.75 57 HIS B N 1
ATOM 2769 C CA . HIS B 1 57 ? 18.719 22.234 15.766 1 96.75 57 HIS B CA 1
ATOM 2770 C C . HIS B 1 57 ? 17.438 22.531 15 1 96.75 57 HIS B C 1
ATOM 2772 O O . HIS B 1 57 ? 16.641 21.625 14.742 1 96.75 57 HIS B O 1
ATOM 2778 N N . GLY B 1 58 ? 17.203 23.766 14.773 1 98.06 58 GLY B N 1
ATOM 2779 C CA . GLY B 1 58 ? 16.078 24.188 13.961 1 98.06 58 GLY B CA 1
ATOM 2780 C C . GLY B 1 58 ? 14.898 24.656 14.781 1 98.06 58 GLY B C 1
ATOM 2781 O O . GLY B 1 58 ? 15 24.797 16 1 98.06 58 GLY B O 1
ATOM 2782 N N . SER B 1 59 ? 13.867 25.047 14.094 1 98.31 59 SER B N 1
ATOM 2783 C CA . SER B 1 59 ? 12.664 25.531 14.766 1 98.31 59 SER B CA 1
ATOM 2784 C C . SER B 1 59 ? 11.406 25.016 14.078 1 98.31 59 SER B C 1
ATOM 2786 O O . SER B 1 59 ? 11.422 24.703 12.875 1 98.31 59 SER B O 1
ATOM 2788 N N . ILE B 1 60 ? 10.398 24.859 14.812 1 98.56 60 ILE B N 1
ATOM 2789 C CA . ILE B 1 60 ? 9.102 24.422 14.305 1 98.56 60 ILE B CA 1
ATOM 2790 C C . ILE B 1 60 ? 8 25.312 14.875 1 98.56 60 ILE B C 1
ATOM 2792 O O . ILE B 1 60 ? 7.945 25.562 16.078 1 98.56 60 ILE B O 1
ATOM 2796 N N . GLN B 1 61 ? 7.246 25.844 14.016 1 98.38 61 GLN B N 1
ATOM 2797 C CA . GLN B 1 61 ? 6.074 26.625 14.406 1 98.38 61 GLN B CA 1
ATOM 2798 C C . GLN B 1 61 ? 4.789 25.969 13.922 1 98.38 61 GLN B C 1
ATOM 2800 O O . GLN B 1 61 ? 4.695 25.531 12.766 1 98.38 61 GLN B O 1
ATOM 2805 N N . VAL B 1 62 ? 3.85 25.844 14.75 1 98.38 62 VAL B N 1
ATOM 2806 C CA . VAL B 1 62 ? 2.51 25.344 14.461 1 98.38 62 VAL B CA 1
ATOM 2807 C C . VAL B 1 62 ? 1.471 26.391 14.867 1 98.38 62 VAL B C 1
ATOM 2809 O O . VAL B 1 62 ? 1.488 26.875 15.992 1 98.38 62 VAL B O 1
ATOM 2812 N N . PHE B 1 63 ? 0.621 26.719 14.008 1 97.56 63 PHE B N 1
ATOM 2813 C CA . PHE B 1 63 ? -0.354 27.781 14.227 1 97.56 63 PHE B CA 1
ATOM 2814 C C . PHE B 1 63 ? 0.341 29.078 14.602 1 97.56 63 PHE B C 1
ATOM 2816 O O . PHE B 1 63 ? -0.167 29.844 15.414 1 97.56 63 PHE B O 1
ATOM 2823 N N . GLY B 1 64 ? 1.534 29.234 14.164 1 96.69 64 GLY B N 1
ATOM 2824 C CA . GLY B 1 64 ? 2.305 30.422 14.469 1 96.69 64 GLY B CA 1
ATOM 2825 C C . GLY B 1 64 ? 2.961 30.375 15.836 1 96.69 64 GLY B C 1
ATOM 2826 O O . GLY B 1 64 ? 3.609 31.344 16.25 1 96.69 64 GLY B O 1
ATOM 2827 N N . MET B 1 65 ? 2.85 29.344 16.5 1 97.81 65 MET B N 1
ATOM 2828 C CA . MET B 1 65 ? 3.391 29.188 17.859 1 97.81 65 MET B CA 1
ATOM 2829 C C . MET B 1 65 ? 4.59 28.25 17.859 1 97.81 65 MET B C 1
ATOM 2831 O O . MET B 1 65 ? 4.637 27.297 17.062 1 97.81 65 MET B O 1
ATOM 2835 N N . ASP B 1 66 ? 5.465 28.5 18.75 1 98 66 ASP B N 1
ATOM 2836 C CA . ASP B 1 66 ? 6.598 27.594 18.938 1 98 66 ASP B CA 1
ATOM 2837 C C . ASP B 1 66 ? 6.152 26.266 19.531 1 98 66 ASP B C 1
ATOM 2839 O O . ASP B 1 66 ? 5.488 26.25 20.578 1 98 66 ASP B O 1
ATOM 2843 N N . ASN B 1 67 ? 6.57 25.125 18.891 1 97.94 67 ASN B N 1
ATOM 2844 C CA . ASN B 1 67 ? 5.992 23.844 19.266 1 97.94 67 ASN B CA 1
ATOM 2845 C C . ASN B 1 67 ? 6.52 23.359 20.609 1 97.94 67 ASN B C 1
ATOM 2847 O O . ASN B 1 67 ? 5.973 22.422 21.188 1 97.94 67 ASN B O 1
ATOM 2851 N N . ILE B 1 68 ? 7.578 23.969 21.141 1 97.75 68 ILE B N 1
ATOM 2852 C CA . ILE B 1 68 ? 8.102 23.609 22.453 1 97.75 68 ILE B CA 1
ATOM 2853 C C . ILE B 1 68 ? 7.48 24.5 23.516 1 97.75 68 ILE B C 1
ATOM 2855 O O . ILE B 1 68 ? 6.91 24.016 24.5 1 97.75 68 ILE B O 1
ATOM 2859 N N . GLU B 1 69 ? 7.422 25.828 23.297 1 97.62 69 GLU B N 1
ATOM 2860 C CA . GLU B 1 69 ? 6.984 26.828 24.266 1 97.62 69 GLU B CA 1
ATOM 2861 C C . GLU B 1 69 ? 5.473 26.766 24.484 1 97.62 69 GLU B C 1
ATOM 2863 O O . GLU B 1 69 ? 4.988 26.969 25.594 1 97.62 69 GLU B O 1
ATOM 2868 N N . GLN B 1 70 ? 4.77 26.531 23.422 1 97.94 70 GLN B N 1
ATOM 2869 C CA . GLN B 1 70 ? 3.311 26.547 23.5 1 97.94 70 GLN B CA 1
ATOM 2870 C C . GLN B 1 70 ? 2.742 25.156 23.203 1 97.94 70 GLN B C 1
ATOM 2872 O O . GLN B 1 70 ? 1.722 25.031 22.531 1 97.94 70 GLN B O 1
ATOM 2877 N N . GLU B 1 71 ? 3.438 24.141 23.641 1 97.12 71 GLU B N 1
ATOM 2878 C CA . GLU B 1 71 ? 3.139 22.734 23.344 1 97.12 71 GLU B CA 1
ATOM 2879 C C . GLU B 1 71 ? 1.691 22.406 23.688 1 97.12 71 GLU B C 1
ATOM 2881 O O . GLU B 1 71 ? 0.974 21.812 22.875 1 97.12 71 GLU B O 1
ATOM 2886 N N . GLY B 1 72 ? 1.238 22.75 24.875 1 96.62 72 GLY B N 1
ATOM 2887 C CA . GLY B 1 72 ? -0.105 22.422 25.328 1 96.62 72 GLY B CA 1
ATOM 2888 C C . GLY B 1 72 ? -1.19 23 24.453 1 96.62 72 GLY B C 1
ATOM 2889 O O . GLY B 1 72 ? -2.133 22.312 24.062 1 96.62 72 GLY B O 1
ATOM 2890 N N . ARG B 1 73 ? -1.035 24.297 24.141 1 97.12 73 ARG B N 1
ATOM 2891 C CA . ARG B 1 73 ? -1.999 24.984 23.281 1 97.12 73 ARG B CA 1
ATOM 2892 C C . ARG B 1 73 ? -2.061 24.359 21.891 1 97.12 73 ARG B C 1
ATOM 2894 O O . ARG B 1 73 ? -3.143 24.219 21.328 1 97.12 73 ARG B O 1
ATOM 2901 N N . ILE B 1 74 ? -0.912 24.016 21.469 1 97.81 74 ILE B N 1
ATOM 2902 C CA . ILE B 1 74 ? -0.804 23.422 20.141 1 97.81 74 ILE B CA 1
ATOM 2903 C C . ILE B 1 74 ? -1.452 22.047 20.125 1 97.81 74 ILE B C 1
ATOM 2905 O O . ILE B 1 74 ? -2.281 21.75 19.266 1 97.81 74 ILE B O 1
ATOM 2909 N N . LYS B 1 75 ? -1.154 21.25 21.094 1 97.56 75 LYS B N 1
ATOM 2910 C CA . LYS B 1 75 ? -1.607 19.859 21.125 1 97.56 75 LYS B CA 1
ATOM 2911 C C . LYS B 1 75 ? -3.121 19.781 21.312 1 97.56 75 LYS B C 1
ATOM 2913 O O . LYS B 1 75 ? -3.754 18.812 20.875 1 97.56 75 LYS B O 1
ATOM 2918 N N . GLU B 1 76 ? -3.684 20.828 21.875 1 97.69 76 GLU B N 1
ATOM 2919 C CA . GLU B 1 76 ? -5.137 20.891 22.016 1 97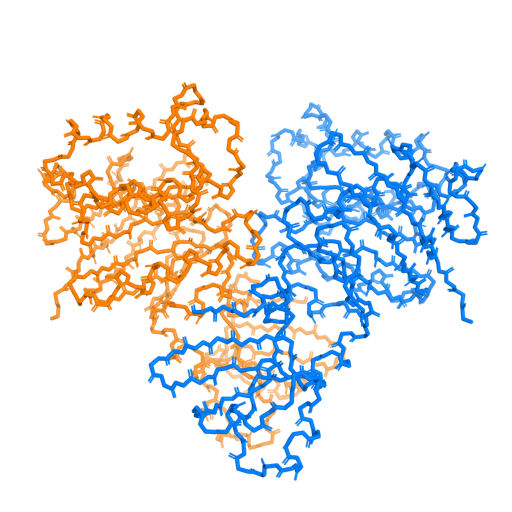.69 76 GLU B CA 1
ATOM 2920 C C . GLU B 1 76 ? -5.82 21 20.656 1 97.69 76 GLU B C 1
ATOM 2922 O O . GLU B 1 76 ? -7 20.672 20.516 1 97.69 76 GLU B O 1
ATOM 2927 N N . GLN B 1 77 ? -5.039 21.406 19.656 1 98.06 77 GLN B N 1
ATOM 2928 C CA . GLN B 1 77 ? -5.641 21.719 18.375 1 98.06 77 GLN B CA 1
ATOM 2929 C C . GLN B 1 77 ? -5.156 20.766 17.281 1 98.06 77 GLN B C 1
ATOM 2931 O O . GLN B 1 77 ? -5.426 20.969 16.094 1 98.06 77 GLN B O 1
ATOM 2936 N N . ILE B 1 78 ? -4.426 19.719 17.688 1 98.62 78 ILE B N 1
ATOM 2937 C CA . ILE B 1 78 ? -3.893 18.766 16.719 1 98.62 78 ILE B CA 1
ATOM 2938 C C . ILE B 1 78 ? -4.477 17.375 16.984 1 98.62 78 ILE B C 1
ATOM 2940 O O . ILE B 1 78 ? -4.609 16.969 18.125 1 98.62 78 ILE B O 1
ATOM 2944 N N . GLY B 1 79 ? -4.992 16.75 15.953 1 98.5 79 GLY B N 1
ATOM 2945 C CA . GLY B 1 79 ? -5.273 15.32 16 1 98.5 79 GLY B CA 1
ATOM 2946 C C . GLY B 1 79 ? -4.148 14.469 15.445 1 98.5 79 GLY B C 1
ATOM 2947 O O . GLY B 1 79 ? -3.609 14.766 14.375 1 98.5 79 GLY B O 1
ATOM 2948 N N . VAL B 1 80 ? -3.766 13.461 16.172 1 98.12 80 VAL B N 1
ATOM 2949 C CA . VAL B 1 80 ? -2.615 12.656 15.773 1 98.12 80 VAL B CA 1
ATOM 2950 C C . VAL B 1 80 ? -3.021 11.195 15.664 1 98.12 80 VAL B C 1
ATOM 2952 O O . VAL B 1 80 ? -3.75 10.68 16.516 1 98.12 80 VAL B O 1
ATOM 2955 N N . VAL B 1 81 ? -2.619 10.578 14.586 1 97.75 81 VAL B N 1
ATOM 2956 C CA . VAL B 1 81 ? -2.793 9.141 14.391 1 97.75 81 VAL B CA 1
ATOM 2957 C C . VAL B 1 81 ? -1.479 8.523 13.922 1 97.75 81 VAL B C 1
ATOM 2959 O O . VAL B 1 81 ? -0.887 8.969 12.938 1 97.75 81 VAL B O 1
ATOM 2962 N N . PHE B 1 82 ? -0.992 7.535 14.625 1 96.19 82 PHE B N 1
ATOM 2963 C CA . PHE B 1 82 ? 0.201 6.793 14.242 1 96.19 82 PHE B CA 1
ATOM 2964 C C . PHE B 1 82 ? -0.173 5.453 13.609 1 96.19 82 PHE B C 1
ATOM 2966 O O . PHE B 1 82 ? -1.35 5.09 13.57 1 96.19 82 PHE B O 1
ATOM 2973 N N . ASP B 1 83 ? 0.779 4.793 13.07 1 91.44 83 ASP B N 1
ATOM 2974 C CA . ASP B 1 83 ? 0.583 3.518 12.383 1 91.44 83 ASP B CA 1
ATOM 2975 C C . ASP B 1 83 ? 0.06 2.453 13.352 1 91.44 83 ASP B C 1
ATOM 2977 O O . ASP B 1 83 ? -0.737 1.598 12.961 1 91.44 83 ASP B O 1
ATOM 2981 N N . GLU B 1 84 ? 0.484 2.467 14.5 1 87.06 84 GLU B N 1
ATOM 2982 C CA . GLU B 1 84 ? -0.003 1.543 15.523 1 87.06 84 GLU B CA 1
ATOM 2983 C C . GLU B 1 84 ? -0.921 2.25 16.516 1 87.06 84 GLU B C 1
ATOM 2985 O O . GLU B 1 84 ? -0.764 3.445 16.766 1 87.06 84 GLU B O 1
ATOM 2990 N N . THR B 1 85 ? -1.919 1.482 16.844 1 84.19 85 THR B N 1
ATOM 2991 C CA . THR B 1 85 ? -2.826 2.027 17.859 1 84.19 85 THR B CA 1
ATOM 2992 C C . THR B 1 85 ? -2.26 1.832 19.25 1 84.19 85 THR B C 1
ATOM 2994 O O . THR B 1 85 ? -1.728 0.766 19.578 1 84.19 85 THR B O 1
ATOM 2997 N N . TYR B 1 86 ? -2.422 2.85 20.031 1 83.94 86 TYR B N 1
ATOM 2998 C CA . TYR B 1 86 ? -1.811 2.812 21.344 1 83.94 86 TYR B CA 1
ATOM 2999 C C . TYR B 1 86 ? -2.861 2.588 22.422 1 83.94 86 TYR B C 1
ATOM 3001 O O . TYR B 1 86 ? -2.557 2.641 23.625 1 83.94 86 TYR B O 1
ATOM 3009 N N . PHE B 1 87 ? -4.059 2.367 21.969 1 92.81 87 PHE B N 1
ATOM 3010 C CA . PHE B 1 87 ? -5.082 2.102 22.969 1 92.81 87 PHE B CA 1
ATOM 3011 C C . PHE B 1 87 ? -4.844 0.756 23.641 1 92.81 87 PHE B C 1
ATOM 3013 O O . PHE B 1 87 ? -4.484 -0.22 22.984 1 92.81 87 PHE B O 1
ATOM 3020 N N . HIS B 1 88 ? -5.039 0.746 24.938 1 92.5 88 HIS B N 1
ATOM 3021 C CA . HIS B 1 88 ? -4.91 -0.509 25.672 1 92.5 88 HIS B CA 1
ATOM 3022 C C . HIS B 1 88 ? -5.945 -1.526 25.203 1 92.5 88 HIS B C 1
ATOM 3024 O O . HIS B 1 88 ? -7.129 -1.201 25.078 1 92.5 88 HIS B O 1
ATOM 3030 N N . GLY B 1 89 ? -5.535 -2.682 25 1 94.75 89 GLY B N 1
ATOM 3031 C CA . GLY B 1 89 ? -6.355 -3.721 24.391 1 94.75 89 GLY B CA 1
ATOM 3032 C C . GLY B 1 89 ? -7.582 -4.07 25.219 1 94.75 89 GLY B C 1
ATOM 3033 O O . GLY B 1 89 ? -8.586 -4.535 24.672 1 94.75 89 GLY B O 1
ATOM 3034 N N . ASN B 1 90 ? -7.598 -3.764 26.516 1 95.81 90 ASN B N 1
ATOM 3035 C CA . ASN B 1 90 ? -8.688 -4.164 27.406 1 95.81 90 ASN B CA 1
ATOM 3036 C C . ASN B 1 90 ? -9.727 -3.053 27.547 1 95.81 90 ASN B C 1
ATOM 3038 O O . ASN B 1 90 ? -10.695 -3.201 28.281 1 95.81 90 ASN B O 1
ATOM 3042 N N . LEU B 1 91 ? -9.547 -2.062 26.875 1 96.38 91 LEU B N 1
ATOM 3043 C CA . LEU B 1 91 ? -10.531 -0.985 26.859 1 96.38 91 LEU B CA 1
ATOM 3044 C C . LEU B 1 91 ? -11.547 -1.191 25.75 1 96.38 91 LEU B C 1
ATOM 3046 O O . LEU B 1 91 ? -11.328 -2 24.844 1 96.38 91 LEU B O 1
ATOM 3050 N N . ARG B 1 92 ? -12.664 -0.608 25.969 1 96.5 92 ARG B N 1
ATOM 3051 C CA . ARG B 1 92 ? -13.695 -0.517 24.938 1 96.5 92 ARG B CA 1
ATOM 3052 C C . ARG B 1 92 ? -13.75 0.884 24.344 1 96.5 92 ARG B C 1
ATOM 3054 O O . ARG B 1 92 ? -13.18 1.824 24.891 1 96.5 92 ARG B O 1
ATOM 3061 N N . ALA B 1 93 ? -14.344 1.043 23.109 1 96.06 93 ALA B N 1
ATOM 3062 C CA . ALA B 1 93 ? -14.445 2.352 22.469 1 96.06 93 ALA B CA 1
ATOM 3063 C C . ALA B 1 93 ? -15.078 3.371 23.422 1 96.06 93 ALA B C 1
ATOM 3065 O O . ALA B 1 93 ? -14.656 4.527 23.469 1 96.06 93 ALA B O 1
ATOM 3066 N N . ALA B 1 94 ? -16.047 2.969 24.156 1 95.31 94 ALA B N 1
ATOM 3067 C CA . ALA B 1 94 ? -16.719 3.85 25.094 1 95.31 94 ALA B CA 1
ATOM 3068 C C . ALA B 1 94 ? -15.758 4.375 26.156 1 95.31 94 ALA B C 1
ATOM 3070 O O . ALA B 1 94 ? -15.859 5.527 26.578 1 95.31 94 ALA B O 1
ATOM 3071 N N . ASP B 1 95 ? -14.836 3.525 26.609 1 96.88 95 ASP B N 1
ATOM 3072 C CA . ASP B 1 95 ? -13.828 3.926 27.594 1 96.88 95 ASP B CA 1
ATOM 3073 C C . ASP B 1 95 ? -12.914 5.016 27.031 1 96.88 95 ASP B C 1
ATOM 3075 O O . ASP B 1 95 ? -12.523 5.938 27.75 1 96.88 95 ASP B O 1
ATOM 3079 N N . ILE B 1 96 ? -12.617 4.922 25.75 1 96.25 96 ILE B N 1
ATOM 3080 C CA . ILE B 1 96 ? -11.758 5.887 25.078 1 96.25 96 ILE B CA 1
ATOM 3081 C C . ILE B 1 96 ? -12.406 7.266 25.109 1 96.25 96 ILE B C 1
ATOM 3083 O O . ILE B 1 96 ? -11.75 8.266 25.391 1 96.25 96 ILE B O 1
ATOM 3087 N N . GLY B 1 97 ? -13.688 7.281 24.781 1 95.81 97 GLY B N 1
ATOM 3088 C CA . GLY B 1 97 ? -14.414 8.539 24.844 1 95.81 97 GLY B CA 1
ATOM 3089 C C . GLY B 1 97 ? -14.359 9.195 26.219 1 95.81 97 GLY B C 1
ATOM 3090 O O . GLY B 1 97 ? -14.102 10.398 26.312 1 95.81 97 GLY B O 1
ATOM 3091 N N . ARG B 1 98 ? -14.516 8.406 27.234 1 95.19 98 ARG B N 1
ATOM 3092 C CA . ARG B 1 98 ? -14.516 8.914 28.609 1 95.19 98 ARG B CA 1
ATOM 3093 C C . ARG B 1 98 ? -13.141 9.469 28.984 1 95.19 98 ARG B C 1
ATOM 3095 O O . ARG B 1 98 ? -13.047 10.523 29.625 1 95.19 98 ARG B O 1
ATOM 3102 N N . ILE B 1 99 ? -12.172 8.727 28.578 1 96.31 99 ILE B N 1
ATOM 3103 C CA . ILE B 1 99 ? -10.805 9.109 28.906 1 96.31 99 ILE B CA 1
ATOM 3104 C C . ILE B 1 99 ? -10.461 10.43 28.219 1 96.31 99 ILE B C 1
ATOM 3106 O O . ILE B 1 99 ? -9.914 11.344 28.844 1 96.31 99 ILE B O 1
ATOM 3110 N N . HIS B 1 100 ? -10.828 10.617 27 1 96.62 100 HIS B N 1
ATOM 3111 C CA . HIS B 1 100 ? -10.414 11.773 26.219 1 96.62 100 HIS B CA 1
ATOM 3112 C C . HIS B 1 100 ? -11.227 13.008 26.594 1 96.62 100 HIS B C 1
ATOM 3114 O O . HIS B 1 100 ? -10.781 14.141 26.375 1 96.62 100 HIS B O 1
ATOM 3120 N N . LYS B 1 101 ? -12.383 12.781 27.156 1 95.94 101 LYS B N 1
ATOM 3121 C CA . LYS B 1 101 ? -13.156 13.883 27.719 1 95.94 101 LYS B CA 1
ATOM 3122 C C . LYS B 1 101 ? -12.359 14.641 28.766 1 95.94 101 LYS B C 1
ATOM 3124 O O . LYS B 1 101 ? -12.516 15.852 28.922 1 95.94 101 LYS B O 1
ATOM 3129 N N . ASN B 1 102 ? -11.516 13.852 29.375 1 95.19 102 ASN B N 1
ATOM 3130 C CA . ASN B 1 102 ? -10.719 14.453 30.453 1 95.19 102 ASN B CA 1
ATOM 3131 C C . ASN B 1 102 ? -9.367 14.945 29.938 1 95.19 102 ASN B C 1
ATOM 3133 O O . ASN B 1 102 ? -8.602 15.547 30.688 1 95.19 102 ASN B O 1
ATOM 3137 N N . ILE B 1 103 ? -9.062 14.703 28.766 1 95 103 ILE B N 1
ATOM 3138 C CA . ILE B 1 103 ? -7.762 15.07 28.203 1 95 103 ILE B CA 1
ATOM 3139 C C . ILE B 1 103 ? -7.891 16.359 27.406 1 95 103 ILE B C 1
ATOM 3141 O O . ILE B 1 103 ? -7.062 17.266 27.531 1 95 103 ILE B O 1
ATOM 3145 N N . PHE B 1 104 ? -8.977 16.5 26.703 1 97.31 104 PHE B N 1
ATOM 3146 C CA . PHE B 1 104 ? -9.164 17.656 25.828 1 97.31 104 PHE B CA 1
ATOM 3147 C C . PHE B 1 104 ? -10.305 18.531 26.328 1 97.31 104 PHE B C 1
ATOM 3149 O O . PHE B 1 104 ? -11.406 18.031 26.594 1 97.31 104 PHE B O 1
ATOM 3156 N N . ARG B 1 105 ? -10.102 19.75 26.359 1 96.38 105 ARG B N 1
ATOM 3157 C CA . ARG B 1 105 ? -11.148 20.703 26.734 1 96.38 105 ARG B CA 1
ATOM 3158 C C . ARG B 1 105 ? -12.234 20.766 25.672 1 96.38 105 ARG B C 1
ATOM 3160 O O . ARG B 1 105 ? -13.414 20.953 26 1 96.38 105 ARG B O 1
ATOM 3167 N N . SER B 1 106 ? -11.898 20.516 24.438 1 97.06 106 SER B N 1
ATOM 3168 C CA . SER B 1 106 ? -12.812 20.672 23.312 1 97.06 106 SER B CA 1
ATOM 3169 C C . SER B 1 106 ? -13.414 19.328 22.891 1 97.06 106 SER B C 1
ATOM 3171 O O . SER B 1 106 ? -14 19.219 21.812 1 97.06 106 SER B O 1
ATOM 3173 N N . TRP B 1 107 ? -13.211 18.391 23.781 1 98.06 107 TRP B N 1
ATOM 3174 C CA . TRP B 1 107 ? -13.734 17.078 23.438 1 98.06 107 TRP B CA 1
ATOM 3175 C C . TRP B 1 107 ? -15.234 17.141 23.141 1 98.06 107 TRP B C 1
ATOM 3177 O O . TRP B 1 107 ? -15.984 17.781 23.875 1 98.06 107 TRP B O 1
ATOM 3187 N N . ASP B 1 108 ? -15.648 16.531 22.094 1 98.5 108 ASP B N 1
ATOM 3188 C CA . ASP B 1 108 ? -17.031 16.469 21.656 1 98.5 108 ASP B CA 1
ATOM 3189 C C . ASP B 1 108 ? -17.531 15.023 21.609 1 98.5 108 ASP B C 1
ATOM 3191 O O . ASP B 1 108 ? -17.391 14.352 20.578 1 98.5 108 ASP B O 1
ATOM 3195 N N . GLN B 1 109 ? -18.172 14.609 22.719 1 97.5 109 GLN B N 1
ATOM 3196 C CA . GLN B 1 109 ? -18.609 13.219 22.859 1 97.5 109 GLN B CA 1
ATOM 3197 C C . GLN B 1 109 ? -19.641 12.852 21.797 1 97.5 109 GLN B C 1
ATOM 3199 O O . GLN B 1 109 ? -19.547 11.781 21.188 1 97.5 109 GLN B O 1
ATOM 3204 N N . PRO B 1 110 ? -20.594 13.688 21.469 1 98 110 PRO B N 1
ATOM 3205 C CA . PRO B 1 110 ? -21.531 13.375 20.391 1 98 110 PRO B CA 1
ATOM 3206 C C . PRO B 1 110 ? -20.844 13.172 19.047 1 98 110 PRO B C 1
ATOM 3208 O O . PRO B 1 110 ? -21.234 12.289 18.281 1 98 110 PRO B O 1
ATOM 3211 N N . LEU B 1 111 ? -19.875 14.008 18.828 1 98.25 111 LEU B N 1
ATOM 3212 C CA . LEU B 1 111 ? -19.125 13.859 17.578 1 98.25 111 LEU B CA 1
ATOM 3213 C C . LEU B 1 111 ? -18.422 12.508 17.531 1 98.25 111 LEU B C 1
ATOM 3215 O O . LEU B 1 111 ? -18.453 11.82 16.516 1 98.25 111 LEU B O 1
ATOM 3219 N N . PHE B 1 112 ? -17.781 12.164 18.656 1 98.25 112 PHE B N 1
ATOM 3220 C CA . PHE B 1 112 ? -17.094 10.875 18.766 1 98.25 112 PHE B CA 1
ATOM 3221 C C . PHE B 1 112 ? -18.062 9.734 18.484 1 98.25 112 PHE B C 1
ATOM 3223 O O . PHE B 1 112 ? -17.766 8.844 17.688 1 98.25 112 PHE B O 1
ATOM 3230 N N . GLU B 1 113 ? -19.219 9.773 19.062 1 97.62 113 GLU B N 1
ATOM 3231 C CA . GLU B 1 113 ? -20.234 8.75 18.859 1 97.62 113 GLU B CA 1
ATOM 3232 C C . GLU B 1 113 ? -20.703 8.719 17.406 1 97.62 113 GLU B C 1
ATOM 3234 O O . GLU B 1 113 ? -21.016 7.656 16.875 1 97.62 113 GLU B O 1
ATOM 3239 N N . GLY B 1 114 ? -20.828 9.867 16.859 1 97.81 114 GLY B N 1
ATOM 3240 C CA . GLY B 1 114 ? -21.172 9.953 15.445 1 97.81 114 GLY B CA 1
ATOM 3241 C C . GLY B 1 114 ? -20.188 9.219 14.555 1 97.81 114 GLY B C 1
ATOM 3242 O O . GLY B 1 114 ? -20.578 8.516 13.625 1 97.81 114 GLY B O 1
ATOM 3243 N N . TYR B 1 115 ? -18.859 9.367 14.859 1 97.88 115 TYR B N 1
ATOM 3244 C CA . TYR B 1 115 ? -17.828 8.672 14.086 1 97.88 115 TYR B CA 1
ATOM 3245 C C . TYR B 1 115 ? -17.906 7.168 14.32 1 97.88 115 TYR B C 1
ATOM 3247 O O . TYR B 1 115 ? -17.688 6.379 13.391 1 97.88 115 TYR B O 1
ATOM 3255 N N . LEU B 1 116 ? -18.141 6.773 15.578 1 97.75 116 LEU B N 1
ATOM 3256 C CA . LEU B 1 116 ? -18.266 5.348 15.859 1 97.75 116 LEU B CA 1
ATOM 3257 C C . LEU B 1 116 ? -19.391 4.73 15.016 1 97.75 116 LEU B C 1
ATOM 3259 O O . LEU B 1 116 ? -19.219 3.637 14.469 1 97.75 116 LEU B O 1
ATOM 3263 N N . LYS B 1 117 ? -20.469 5.469 14.906 1 97.25 117 LYS B N 1
ATOM 3264 C CA . LYS B 1 117 ? -21.594 5.012 14.102 1 97.25 117 LYS B CA 1
ATOM 3265 C C . LYS B 1 117 ? -21.234 4.992 12.617 1 97.25 117 LYS B C 1
ATOM 3267 O O . LYS B 1 117 ? -21.484 4 11.93 1 97.25 117 LYS B O 1
ATOM 3272 N N . LYS B 1 118 ? -20.656 6.043 12.164 1 95.81 118 LYS B N 1
ATOM 3273 C CA . LYS B 1 118 ? -20.281 6.16 10.758 1 95.81 118 LYS B CA 1
ATOM 3274 C C . LYS B 1 118 ? -19.344 5.027 10.352 1 95.81 118 LYS B C 1
ATOM 3276 O O . LYS B 1 118 ? -19.469 4.48 9.25 1 95.81 118 LYS B O 1
ATOM 3281 N N . PHE B 1 119 ? -18.438 4.668 11.297 1 96.31 119 PHE B N 1
ATOM 3282 C CA . PHE B 1 119 ? -17.438 3.646 11.016 1 96.31 119 PHE B CA 1
ATOM 3283 C C . PHE B 1 119 ? -17.953 2.262 11.383 1 96.31 119 PHE B C 1
ATOM 3285 O O . PHE B 1 119 ? -17.25 1.263 11.211 1 96.31 119 PHE B O 1
ATOM 3292 N N . ARG B 1 120 ? -19.172 2.156 11.945 1 95.5 120 ARG B N 1
ATOM 3293 C CA . ARG B 1 120 ? -19.781 0.905 12.375 1 95.5 120 ARG B CA 1
ATOM 3294 C C . ARG B 1 120 ? -18.891 0.185 13.391 1 95.5 120 ARG B C 1
ATOM 3296 O O . ARG B 1 120 ? -18.672 -1.021 13.273 1 95.5 120 ARG B O 1
ATOM 3303 N N . LEU B 1 121 ? -18.344 0.975 14.258 1 97.25 121 LEU B N 1
ATOM 3304 C CA . LEU B 1 121 ? -17.516 0.407 15.32 1 97.25 121 LEU B CA 1
ATOM 3305 C C . LEU B 1 121 ? -18.359 0.066 16.547 1 97.25 121 LEU B C 1
ATOM 3307 O O . LEU B 1 121 ? -19.047 0.928 17.078 1 97.25 121 LEU B O 1
ATOM 3311 N N . PRO B 1 122 ? -18.312 -1.135 16.953 1 95.44 122 PRO B N 1
ATOM 3312 C CA . PRO B 1 122 ? -19.031 -1.458 18.188 1 95.44 122 PRO B CA 1
ATOM 3313 C C . PRO B 1 122 ? -18.438 -0.775 19.422 1 95.44 122 PRO B C 1
ATOM 3315 O O . PRO B 1 122 ? -17.219 -0.845 19.641 1 95.44 122 PRO B O 1
ATOM 3318 N N . SER B 1 123 ? -19.234 -0.228 20.219 1 92.88 123 SER B N 1
ATOM 3319 C CA . SER B 1 123 ? -18.781 0.56 21.359 1 92.88 123 SER B CA 1
ATOM 3320 C C . SER B 1 123 ? -18.469 -0.329 22.562 1 92.88 123 SER B C 1
ATOM 3322 O O . SER B 1 123 ? -17.703 0.062 23.453 1 92.88 123 SER B O 1
ATOM 3324 N N . ASN B 1 124 ? -19 -1.521 22.562 1 92.94 124 ASN B N 1
ATOM 3325 C CA . ASN B 1 124 ? -18.922 -2.361 23.766 1 92.94 124 ASN B CA 1
ATOM 3326 C C . ASN B 1 124 ? -17.953 -3.525 23.562 1 92.94 124 ASN B C 1
ATOM 3328 O O . ASN B 1 124 ? -17.781 -4.355 24.453 1 92.94 124 ASN B O 1
ATOM 3332 N N . LYS B 1 125 ? -17.312 -3.605 22.453 1 94.94 125 LYS B N 1
ATOM 3333 C CA . LYS B 1 125 ? -16.312 -4.629 22.156 1 94.94 125 LYS B CA 1
ATOM 3334 C C . LYS B 1 125 ? -14.93 -4.18 22.594 1 94.94 125 LYS B C 1
ATOM 3336 O O . LYS B 1 125 ? -14.562 -3.016 22.406 1 94.94 125 LYS B O 1
ATOM 3341 N N . MET B 1 126 ? -14.195 -5.086 23.172 1 97.06 126 MET B N 1
ATOM 3342 C CA . MET B 1 126 ? -12.836 -4.754 23.578 1 97.06 126 MET B CA 1
ATOM 3343 C C . MET B 1 126 ? -11.961 -4.453 22.375 1 97.06 126 MET B C 1
ATOM 3345 O O . MET B 1 126 ? -12.062 -5.117 21.344 1 97.06 126 MET B O 1
ATOM 3349 N N . ILE B 1 127 ? -11.039 -3.553 22.5 1 96.38 127 ILE B N 1
ATOM 3350 C CA . ILE B 1 127 ? -10.211 -3.059 21.406 1 96.38 127 ILE B CA 1
ATOM 3351 C C . ILE B 1 127 ? -9.273 -4.168 20.922 1 96.38 127 ILE B C 1
ATOM 3353 O O . ILE B 1 127 ? -8.969 -4.258 19.734 1 96.38 127 ILE B O 1
ATOM 3357 N N . LYS B 1 128 ? -8.867 -5.008 21.844 1 96.06 128 LYS B N 1
ATOM 3358 C CA . LYS B 1 128 ? -7.992 -6.109 21.453 1 96.06 128 LYS B CA 1
ATOM 3359 C C . LYS B 1 128 ? -8.664 -7.004 20.406 1 96.06 128 LYS B C 1
ATOM 3361 O O . LYS B 1 128 ? -7.988 -7.699 19.656 1 96.06 128 LYS B O 1
ATOM 3366 N N . ASP B 1 129 ? -9.992 -6.984 20.375 1 95.12 129 ASP B N 1
ATOM 3367 C CA . ASP B 1 129 ? -10.75 -7.824 19.453 1 95.12 129 ASP B CA 1
ATOM 3368 C C . ASP B 1 129 ? -11.055 -7.082 18.156 1 95.12 129 ASP B C 1
ATOM 3370 O O . ASP B 1 129 ? -11.695 -7.629 17.266 1 95.12 129 ASP B O 1
ATOM 3374 N N . TYR B 1 130 ? -10.633 -5.816 18.062 1 95.31 130 TYR B N 1
ATOM 3375 C CA . TYR B 1 130 ? -10.781 -5.043 16.828 1 95.31 130 TYR B CA 1
ATOM 3376 C C . TYR B 1 130 ? -9.797 -5.512 15.773 1 95.31 130 TYR B C 1
ATOM 3378 O O . TYR B 1 130 ? -8.656 -5.863 16.078 1 95.31 130 TYR B O 1
ATOM 3386 N N . SER B 1 131 ? -10.273 -5.586 14.562 1 92.5 131 SER B N 1
ATOM 3387 C CA . SER B 1 131 ? -9.336 -5.742 13.453 1 92.5 131 SER B CA 1
ATOM 3388 C C . SER B 1 131 ? -8.43 -4.523 13.312 1 92.5 131 SER B C 1
ATOM 3390 O O . SER B 1 131 ? -8.664 -3.496 13.953 1 92.5 131 SER B O 1
ATOM 3392 N N . ARG B 1 132 ? -7.395 -4.613 12.523 1 92.12 132 ARG B N 1
ATOM 3393 C CA . ARG B 1 132 ? -6.488 -3.5 12.266 1 92.12 132 ARG B CA 1
ATOM 3394 C C . ARG B 1 132 ? -7.242 -2.293 11.719 1 92.12 132 ARG B C 1
ATOM 3396 O O . ARG B 1 132 ? -7.012 -1.162 12.148 1 92.12 132 ARG B O 1
ATOM 3403 N N . GLY B 1 133 ? -8.133 -2.547 10.758 1 94.81 133 GLY B N 1
ATOM 3404 C CA . GLY B 1 133 ? -8.93 -1.467 10.195 1 94.81 133 GLY B CA 1
ATOM 3405 C C . GLY B 1 133 ? -9.82 -0.785 11.219 1 94.81 133 GLY B C 1
ATOM 3406 O O . GLY B 1 133 ? -9.953 0.44 11.219 1 94.81 133 GLY B O 1
ATOM 3407 N N . MET B 1 134 ? -10.383 -1.542 12.094 1 95.5 134 MET B N 1
ATOM 3408 C CA . MET B 1 134 ? -11.242 -1.002 13.141 1 95.5 134 MET B CA 1
ATOM 3409 C C . MET B 1 134 ? -10.445 -0.141 14.117 1 95.5 134 MET B C 1
ATOM 3411 O O . MET B 1 134 ? -10.898 0.933 14.516 1 95.5 134 MET B O 1
ATOM 3415 N N . LYS B 1 135 ? -9.312 -0.668 14.5 1 96.75 135 LYS B N 1
ATOM 3416 C CA . LYS B 1 135 ? -8.453 0.079 15.414 1 96.75 135 LYS B CA 1
ATOM 3417 C C . LYS B 1 135 ? -8.047 1.422 14.812 1 96.75 135 LYS B C 1
ATOM 3419 O O . LYS B 1 135 ? -8.055 2.443 15.5 1 96.75 135 LYS B O 1
ATOM 3424 N N . MET B 1 136 ? -7.711 1.418 13.555 1 97.06 136 MET B N 1
ATOM 3425 C CA . MET B 1 136 ? -7.32 2.656 12.883 1 97.06 136 MET B CA 1
ATOM 3426 C C . MET B 1 136 ? -8.492 3.627 12.812 1 97.06 136 MET B C 1
ATOM 3428 O O . MET B 1 136 ? -8.344 4.816 13.094 1 97.06 136 MET B O 1
ATOM 3432 N N . LYS B 1 137 ? -9.656 3.113 12.477 1 97.31 137 LYS B N 1
ATOM 3433 C CA . LYS B 1 137 ? -10.852 3.943 12.438 1 97.31 137 LYS B CA 1
ATOM 3434 C C . LYS B 1 137 ? -11.133 4.566 13.805 1 97.31 137 LYS B C 1
ATOM 3436 O O . LYS B 1 137 ? -11.508 5.738 13.898 1 97.31 137 LYS B O 1
ATOM 3441 N N . LEU B 1 138 ? -10.945 3.76 14.836 1 97.69 138 LEU B N 1
ATOM 3442 C CA . LEU B 1 138 ? -11.125 4.273 16.188 1 97.69 138 LEU B CA 1
ATOM 3443 C C . LEU B 1 138 ? -10.125 5.387 16.484 1 97.69 138 LEU B C 1
ATOM 3445 O O . LEU B 1 138 ? -10.492 6.414 17.062 1 97.69 138 LEU B O 1
ATOM 3449 N N . SER B 1 139 ? -8.883 5.191 16.094 1 98 139 SER B N 1
ATOM 3450 C CA . SER B 1 139 ? -7.855 6.207 16.281 1 98 139 SER B CA 1
ATOM 3451 C C . SER B 1 139 ? -8.227 7.508 15.57 1 98 139 SER B C 1
ATOM 3453 O O . SER B 1 139 ? -8.086 8.594 16.141 1 98 139 SER B O 1
ATOM 3455 N N . ILE B 1 140 ? -8.711 7.375 14.375 1 98.19 140 ILE B N 1
ATOM 3456 C CA . ILE B 1 140 ? -9.078 8.539 13.586 1 98.19 140 ILE B CA 1
ATOM 3457 C C . ILE B 1 140 ? -10.289 9.234 14.219 1 98.19 140 ILE B C 1
ATOM 3459 O O . ILE B 1 140 ? -10.305 10.453 14.352 1 98.19 140 ILE B O 1
ATOM 3463 N N . ALA B 1 141 ? -11.266 8.422 14.625 1 98 141 ALA B N 1
ATOM 3464 C CA . ALA B 1 141 ? -12.438 8.977 15.305 1 98 141 ALA B CA 1
ATOM 3465 C C . ALA B 1 141 ? -12.023 9.781 16.531 1 98 141 ALA B C 1
ATOM 3467 O O . ALA B 1 141 ? -12.531 10.883 16.766 1 98 141 ALA B O 1
ATOM 3468 N N . THR B 1 142 ? -11.125 9.258 17.25 1 98.06 142 THR B N 1
ATOM 3469 C CA . THR B 1 142 ? -10.648 9.906 18.469 1 98.06 142 THR B CA 1
ATOM 3470 C C . THR B 1 142 ? -9.914 11.203 18.141 1 98.06 142 THR B C 1
ATOM 3472 O O . THR B 1 142 ? -10.156 12.234 18.766 1 98.06 142 THR B O 1
ATOM 3475 N N . ALA B 1 143 ? -9.094 11.125 17.109 1 98.19 143 ALA B N 1
ATOM 3476 C CA . ALA B 1 143 ? -8.281 12.281 16.719 1 98.19 143 ALA B CA 1
ATOM 3477 C C . ALA B 1 143 ? -9.164 13.422 16.234 1 98.19 143 ALA B C 1
ATOM 3479 O O . ALA B 1 143 ? -8.82 14.594 16.391 1 98.19 143 ALA B O 1
ATOM 3480 N N . LEU B 1 144 ? -10.312 13.094 15.734 1 98.56 144 LEU B N 1
ATOM 3481 C CA . LEU B 1 144 ? -11.164 14.094 15.094 1 98.56 144 LEU B CA 1
ATOM 3482 C C . LEU B 1 144 ? -12.172 14.664 16.078 1 98.56 144 LEU B C 1
ATOM 3484 O O . LEU B 1 144 ? -12.766 15.719 15.836 1 98.56 144 LEU B O 1
ATOM 3488 N N . SER B 1 145 ? -12.312 14.055 17.188 1 98.62 145 SER B N 1
ATOM 3489 C CA . SER B 1 145 ? -13.492 14.312 18.016 1 98.62 145 SER B CA 1
ATOM 3490 C C . SER B 1 145 ? -13.227 15.445 19 1 98.62 145 SER B C 1
ATOM 3492 O O . SER B 1 145 ? -14.055 15.711 19.875 1 98.62 145 SER B O 1
ATOM 3494 N N . HIS B 1 146 ? -12.141 16.094 18.938 1 98.38 146 HIS B N 1
ATOM 3495 C CA . HIS B 1 146 ? -11.906 17.297 19.734 1 98.38 146 HIS B CA 1
ATOM 3496 C C . HIS B 1 146 ? -11.703 18.516 18.859 1 98.38 146 HIS B C 1
ATOM 3498 O O . HIS B 1 146 ? -11.07 19.5 19.281 1 98.38 146 HIS B O 1
ATOM 3504 N N . HIS B 1 147 ? -12.117 18.375 17.625 1 98.12 147 HIS B N 1
ATOM 3505 C CA . HIS B 1 147 ? -12.172 19.484 16.672 1 98.12 147 HIS B CA 1
ATOM 3506 C C . HIS B 1 147 ? -10.781 20.047 16.406 1 98.12 147 HIS B C 1
ATOM 3508 O O . HIS B 1 147 ? -10.57 21.266 16.516 1 98.12 147 HIS B O 1
ATOM 3514 N N . PRO B 1 148 ? -9.883 19.219 16 1 98.69 148 PRO B N 1
ATOM 3515 C CA . PRO B 1 148 ? -8.555 19.75 15.672 1 98.69 148 PRO B CA 1
ATOM 3516 C C . PRO B 1 148 ? -8.555 20.609 14.414 1 98.69 148 PRO B C 1
ATOM 3518 O O . PRO B 1 148 ? -9.484 20.516 13.602 1 98.69 148 PRO B O 1
ATOM 3521 N N . LYS B 1 149 ? -7.531 21.422 14.297 1 98.5 149 LYS B N 1
ATOM 3522 C CA . LYS B 1 149 ? -7.34 22.219 13.094 1 98.5 149 LYS B CA 1
ATOM 3523 C C . LYS B 1 149 ? -6.277 21.594 12.188 1 98.5 149 LYS B C 1
ATOM 3525 O O . LYS B 1 149 ? -6.238 21.875 10.984 1 98.5 149 LYS B O 1
ATOM 3530 N N . LEU B 1 150 ? -5.445 20.812 12.781 1 98.81 150 LEU B N 1
ATOM 3531 C CA . LEU B 1 150 ? -4.387 20.109 12.055 1 98.81 150 LEU B CA 1
ATOM 3532 C C . LEU B 1 150 ? -4.383 18.625 12.391 1 98.81 150 LEU B C 1
ATOM 3534 O O . LEU B 1 150 ? -4.359 18.25 13.562 1 98.81 150 LEU B O 1
ATOM 3538 N N . LEU B 1 151 ? -4.492 17.781 11.398 1 98.81 151 LEU B N 1
ATOM 3539 C CA . LEU B 1 151 ? -4.301 16.344 11.555 1 98.81 151 LEU B CA 1
ATOM 3540 C C . LEU B 1 151 ? -2.893 15.945 11.133 1 98.81 151 LEU B C 1
ATOM 3542 O O . LEU B 1 151 ? -2.42 16.344 10.062 1 98.81 151 LEU B O 1
ATOM 3546 N N . ILE B 1 152 ? -2.193 15.281 11.953 1 98.88 152 ILE B N 1
ATOM 3547 C CA . ILE B 1 152 ? -0.893 14.695 11.648 1 98.88 152 ILE B CA 1
ATOM 3548 C C . ILE B 1 152 ? -0.998 13.172 11.664 1 98.88 152 ILE B C 1
ATOM 3550 O O . ILE B 1 152 ? -1.195 12.562 12.719 1 98.88 152 ILE B O 1
ATOM 3554 N N . LEU B 1 153 ? -0.85 12.586 10.508 1 98.62 153 LEU B N 1
ATOM 3555 C CA . LEU B 1 153 ? -1.099 11.164 10.312 1 98.62 153 LEU B CA 1
ATOM 3556 C C . LEU B 1 153 ? 0.166 10.453 9.844 1 98.62 153 LEU B C 1
ATOM 3558 O O . LEU B 1 153 ? 0.7 10.758 8.781 1 98.62 153 LEU B O 1
ATOM 3562 N N . ASP B 1 154 ? 0.604 9.602 10.609 1 97.88 154 ASP B N 1
ATOM 3563 C CA . ASP B 1 154 ? 1.79 8.82 10.258 1 97.88 154 ASP B CA 1
ATOM 3564 C C . ASP B 1 154 ? 1.412 7.41 9.812 1 97.88 154 ASP B C 1
ATOM 3566 O O . ASP B 1 154 ? 1.235 6.52 10.648 1 97.88 154 ASP B O 1
ATOM 3570 N N . GLU B 1 155 ? 1.282 7.188 8.469 1 96.62 155 GLU B N 1
ATOM 3571 C CA . GLU B 1 155 ? 0.991 5.914 7.816 1 96.62 155 GLU B CA 1
ATOM 3572 C C . GLU B 1 155 ? -0.36 5.363 8.266 1 96.62 155 GLU B C 1
ATOM 3574 O O . GLU B 1 155 ? -0.462 4.199 8.656 1 96.62 155 GLU B O 1
ATOM 3579 N N . PRO B 1 156 ? -1.426 6.16 8.148 1 96.38 156 PRO B N 1
ATOM 3580 C CA . PRO B 1 156 ? -2.732 5.742 8.664 1 96.38 156 PRO B CA 1
ATOM 3581 C C . PRO B 1 156 ? -3.393 4.672 7.797 1 96.38 156 PRO B C 1
ATOM 3583 O O . PRO B 1 156 ? -4.379 4.059 8.211 1 96.38 156 PRO B O 1
ATOM 3586 N N . THR B 1 157 ? -2.848 4.496 6.594 1 94 157 THR B N 1
ATOM 3587 C CA . THR B 1 157 ? -3.518 3.566 5.691 1 94 157 THR B CA 1
ATOM 3588 C C . THR B 1 157 ? -2.686 2.299 5.504 1 94 157 THR B C 1
ATOM 3590 O O . THR B 1 157 ? -3.055 1.416 4.73 1 94 157 THR B O 1
ATOM 3593 N N . SER B 1 158 ? -1.609 2.242 6.16 1 91.81 158 SER B N 1
ATOM 3594 C CA . SER B 1 158 ? -0.708 1.104 6.012 1 91.81 158 SER B CA 1
ATOM 3595 C C . SER B 1 158 ? -1.385 -0.196 6.43 1 91.81 158 SER B C 1
ATOM 3597 O O . SER B 1 158 ? -2.053 -0.248 7.465 1 91.81 158 SER B O 1
ATOM 3599 N N . GLY B 1 159 ? -1.249 -1.231 5.621 1 90.81 159 GLY B N 1
ATOM 3600 C CA . GLY B 1 159 ? -1.762 -2.551 5.961 1 90.81 159 GLY B CA 1
ATOM 3601 C C . GLY B 1 159 ? -3.262 -2.674 5.77 1 90.81 159 GLY B C 1
ATOM 3602 O O . GLY B 1 159 ? -3.842 -3.729 6.035 1 90.81 159 GLY B O 1
ATOM 3603 N N . LEU B 1 160 ? -3.926 -1.637 5.328 1 94.12 160 LEU B N 1
ATOM 3604 C CA . LEU B 1 160 ? -5.371 -1.646 5.141 1 94.12 160 LEU B CA 1
ATOM 3605 C C . LEU B 1 160 ? -5.73 -2.012 3.705 1 94.12 160 LEU B C 1
ATOM 3607 O O . LEU B 1 160 ? -4.961 -1.745 2.779 1 94.12 160 LEU B O 1
ATOM 3611 N N . ASP B 1 161 ? -6.875 -2.639 3.529 1 94.38 161 ASP B N 1
ATOM 3612 C CA . ASP B 1 161 ? -7.34 -2.969 2.186 1 94.38 161 ASP B CA 1
ATOM 3613 C C . ASP B 1 161 ? -7.949 -1.747 1.5 1 94.38 161 ASP B C 1
ATOM 3615 O O . ASP B 1 161 ? -8.211 -0.732 2.148 1 94.38 161 ASP B O 1
ATOM 3619 N N . PRO B 1 162 ? -8.203 -1.801 0.225 1 93.56 162 PRO B N 1
ATOM 3620 C CA . PRO B 1 162 ? -8.648 -0.639 -0.548 1 93.56 162 PRO B CA 1
ATOM 3621 C C . PRO B 1 162 ? -9.969 -0.066 -0.047 1 93.56 162 PRO B C 1
ATOM 3623 O O . PRO B 1 162 ? -10.172 1.15 -0.077 1 93.56 162 PRO B O 1
ATOM 3626 N N . VAL B 1 163 ? -10.82 -0.876 0.416 1 92.56 163 VAL B N 1
ATOM 3627 C CA . VAL B 1 163 ? -12.141 -0.428 0.845 1 92.56 163 VAL B CA 1
ATOM 3628 C C . VAL B 1 163 ? -12.008 0.454 2.084 1 92.56 163 VAL B C 1
ATOM 3630 O O . VAL B 1 163 ? -12.5 1.584 2.105 1 92.56 163 VAL B O 1
ATOM 3633 N N . VAL B 1 164 ? -11.32 -0.049 3.084 1 94.25 164 VAL B N 1
ATOM 3634 C CA . VAL B 1 164 ? -11.125 0.689 4.328 1 94.25 164 VAL B CA 1
ATOM 3635 C C . VAL B 1 164 ? -10.305 1.948 4.055 1 94.25 164 VAL B C 1
ATOM 3637 O O . VAL B 1 164 ? -10.609 3.023 4.578 1 94.25 164 VAL B O 1
ATOM 3640 N N . ARG B 1 165 ? -9.312 1.858 3.234 1 95.19 165 ARG B N 1
ATOM 3641 C CA . ARG B 1 165 ? -8.477 3 2.885 1 95.19 165 ARG B CA 1
ATOM 3642 C C . ARG B 1 165 ? -9.305 4.121 2.271 1 95.19 165 ARG B C 1
ATOM 3644 O O . ARG B 1 165 ? -9.172 5.285 2.662 1 95.19 165 ARG B O 1
ATOM 3651 N N . ASN B 1 166 ? -10.102 3.752 1.341 1 93.94 166 ASN B N 1
ATOM 3652 C CA . ASN B 1 166 ? -10.906 4.758 0.665 1 93.94 166 ASN B CA 1
ATOM 3653 C C . ASN B 1 166 ? -11.883 5.438 1.628 1 93.94 166 ASN B C 1
ATOM 3655 O O . ASN B 1 166 ? -12.133 6.637 1.521 1 93.94 166 ASN B O 1
ATOM 3659 N N . GLU B 1 167 ? -12.422 4.664 2.531 1 94 167 GLU B N 1
ATOM 3660 C CA . GLU B 1 167 ? -13.289 5.238 3.553 1 94 167 GLU B CA 1
ATOM 3661 C C . GLU B 1 167 ? -12.555 6.289 4.379 1 94 167 GLU B C 1
ATOM 3663 O O . GLU B 1 167 ? -13.086 7.371 4.633 1 94 167 GLU B O 1
ATOM 3668 N N . ILE B 1 168 ? -11.383 5.965 4.727 1 96.5 168 ILE B N 1
ATOM 3669 C CA . ILE B 1 168 ? -10.57 6.852 5.547 1 96.5 168 ILE B CA 1
ATOM 3670 C C . ILE B 1 168 ? -10.195 8.102 4.75 1 96.5 168 ILE B C 1
ATOM 3672 O O . ILE B 1 168 ? -10.273 9.219 5.262 1 96.5 168 ILE B O 1
ATOM 3676 N N . LEU B 1 169 ? -9.805 7.938 3.492 1 97.31 169 LEU B N 1
ATOM 3677 C CA . LEU B 1 169 ? -9.453 9.07 2.643 1 97.31 169 LEU B CA 1
ATOM 3678 C C . LEU B 1 169 ? -10.633 10.016 2.48 1 97.31 169 LEU B C 1
ATOM 3680 O O . LEU B 1 169 ? -10.461 11.242 2.451 1 97.31 169 LEU B O 1
ATOM 3684 N N . ASP B 1 170 ? -11.812 9.43 2.418 1 94.81 170 ASP B N 1
ATOM 3685 C CA . ASP B 1 170 ? -13.023 10.25 2.312 1 94.81 170 ASP B CA 1
ATOM 3686 C C . ASP B 1 170 ? -13.195 11.133 3.545 1 94.81 170 ASP B C 1
ATOM 3688 O O . ASP B 1 170 ? -13.617 12.289 3.436 1 94.81 170 ASP B O 1
ATOM 3692 N N . ILE B 1 171 ? -12.883 10.562 4.664 1 97.19 171 ILE B N 1
ATOM 3693 C CA . ILE B 1 171 ? -12.977 11.312 5.91 1 97.19 171 ILE B CA 1
ATOM 3694 C C . ILE B 1 171 ? -12.008 12.484 5.887 1 97.19 171 ILE B C 1
ATOM 3696 O O . ILE B 1 171 ? -12.336 13.586 6.332 1 97.19 171 ILE B O 1
ATOM 3700 N N . PHE B 1 172 ? -10.844 12.289 5.352 1 98.31 172 PHE B N 1
ATOM 3701 C CA . PHE B 1 172 ? -9.844 13.352 5.262 1 98.31 172 PHE B CA 1
ATOM 3702 C C . PHE B 1 172 ? -10.305 14.453 4.32 1 98.31 172 PHE B C 1
ATOM 3704 O O . PHE B 1 172 ? -10.117 15.641 4.602 1 98.31 172 PHE B O 1
ATOM 3711 N N . LEU B 1 173 ? -10.914 14.047 3.244 1 97 173 LEU B N 1
ATOM 3712 C CA . LEU B 1 173 ? -11.422 15.023 2.287 1 97 173 LEU B CA 1
ATOM 3713 C C . LEU B 1 173 ? -12.539 15.852 2.902 1 97 173 LEU B C 1
ATOM 3715 O O . LEU B 1 173 ? -12.641 17.062 2.65 1 97 173 LEU B O 1
ATOM 3719 N N . ASP B 1 174 ? -13.344 15.172 3.721 1 96.5 174 ASP B N 1
ATOM 3720 C CA . ASP B 1 174 ? -14.391 15.898 4.441 1 96.5 174 ASP B CA 1
ATOM 3721 C C . ASP B 1 174 ? -13.781 16.906 5.422 1 96.5 174 ASP B C 1
ATOM 3723 O O . ASP B 1 174 ? -14.25 18.031 5.531 1 96.5 174 ASP B O 1
ATOM 3727 N N . PHE B 1 175 ? -12.797 16.531 6.105 1 98 175 PHE B N 1
ATOM 3728 C CA . PHE B 1 175 ? -12.141 17.359 7.121 1 98 175 PHE B CA 1
ATOM 3729 C C . PHE B 1 175 ? -11.602 18.641 6.512 1 98 175 PHE B C 1
ATOM 3731 O O . PHE B 1 175 ? -11.703 19.719 7.113 1 98 175 PHE B O 1
ATOM 3738 N N . ILE B 1 176 ? -11.102 18.562 5.285 1 97.62 176 ILE B N 1
ATOM 3739 C CA . ILE B 1 176 ? -10.391 19.688 4.688 1 97.62 176 ILE B CA 1
ATOM 3740 C C . ILE B 1 176 ? -11.383 20.641 4.016 1 97.62 176 ILE B C 1
ATOM 3742 O O . ILE B 1 176 ? -11 21.672 3.471 1 97.62 176 ILE B O 1
ATOM 3746 N N . GLN B 1 177 ? -12.633 20.25 4.066 1 96.25 177 GLN B N 1
ATOM 3747 C CA . GLN B 1 177 ? -13.641 21.172 3.535 1 96.25 177 GLN B CA 1
ATOM 3748 C C . GLN B 1 177 ? -13.602 22.5 4.27 1 96.25 177 GLN B C 1
ATOM 3750 O O . GLN B 1 177 ? -13.961 23.531 3.701 1 96.25 177 GLN B O 1
ATOM 3755 N N . ASP B 1 178 ? -13.242 22.438 5.543 1 96.94 178 ASP B N 1
ATOM 3756 C CA . ASP B 1 178 ? -12.969 23.672 6.277 1 96.94 178 ASP B CA 1
ATOM 3757 C C . ASP B 1 178 ? -11.594 24.219 5.922 1 96.94 178 ASP B C 1
ATOM 3759 O O . ASP B 1 178 ? -10.578 23.578 6.168 1 96.94 178 ASP B O 1
ATOM 3763 N N . GLU B 1 179 ? -11.539 25.375 5.461 1 95.75 179 GLU B N 1
ATOM 3764 C CA . GLU B 1 179 ? -10.312 25.984 4.945 1 95.75 179 GLU B CA 1
ATOM 3765 C C . GLU B 1 179 ? -9.32 26.281 6.074 1 95.75 179 GLU B C 1
ATOM 3767 O O . GLU B 1 179 ? -8.148 26.562 5.82 1 95.75 179 GLU B O 1
ATOM 3772 N N . GLU B 1 180 ? -9.844 26.188 7.258 1 96.88 180 GLU B N 1
ATOM 3773 C CA . GLU B 1 180 ? -8.961 26.422 8.398 1 96.88 180 GLU B CA 1
ATOM 3774 C C . GLU B 1 180 ? -8.219 25.141 8.781 1 96.88 180 GLU B C 1
ATOM 3776 O O . GLU B 1 180 ? -7.273 25.188 9.578 1 96.88 180 GLU B O 1
ATOM 3781 N N . HIS B 1 181 ? -8.609 24.047 8.234 1 98.31 181 HIS B N 1
ATOM 3782 C CA . HIS B 1 181 ? -8.031 22.75 8.586 1 98.31 181 HIS B CA 1
ATOM 3783 C C . HIS B 1 181 ? -6.887 22.391 7.652 1 98.31 181 HIS B C 1
ATOM 3785 O O . HIS B 1 181 ? -6.793 22.906 6.539 1 98.31 181 HIS B O 1
ATOM 3791 N N . ALA B 1 182 ? -6.02 21.547 8.102 1 98.69 182 ALA B N 1
ATOM 3792 C CA . ALA B 1 182 ? -4.934 21.016 7.289 1 98.69 182 ALA B CA 1
ATOM 3793 C C . ALA B 1 182 ? -4.578 19.594 7.723 1 98.69 182 ALA B C 1
ATOM 3795 O O . ALA B 1 182 ? -4.945 19.156 8.812 1 98.69 182 ALA B O 1
ATOM 3796 N N . ILE B 1 183 ? -3.906 18.844 6.844 1 98.88 183 ILE B N 1
ATOM 3797 C CA . ILE B 1 183 ? -3.518 17.469 7.148 1 98.88 183 ILE B CA 1
ATOM 3798 C C . ILE B 1 183 ? -2.08 17.219 6.691 1 98.88 183 ILE B C 1
ATOM 3800 O O . ILE B 1 183 ? -1.729 17.5 5.547 1 98.88 183 ILE B O 1
ATOM 3804 N N . LEU B 1 184 ? -1.229 16.828 7.566 1 98.88 184 LEU B N 1
ATOM 3805 C CA . LEU B 1 184 ? 0.043 16.219 7.215 1 98.88 184 LEU B CA 1
ATOM 3806 C C . LEU B 1 184 ? -0.084 14.695 7.191 1 98.88 184 LEU B C 1
ATOM 3808 O O . LEU B 1 184 ? -0.323 14.07 8.227 1 98.88 184 LEU B O 1
ATOM 3812 N N . PHE B 1 185 ? 0.066 14.109 6.012 1 98.38 185 PHE B N 1
ATOM 3813 C CA . PHE B 1 185 ? -0.281 12.711 5.758 1 98.38 185 PHE B CA 1
ATOM 3814 C C . PHE B 1 185 ? 0.926 11.945 5.238 1 98.38 185 PHE B C 1
ATOM 3816 O O . PHE B 1 185 ? 1.236 11.992 4.047 1 98.38 185 PHE B O 1
ATOM 3823 N N . SER B 1 186 ? 1.652 11.297 6.133 1 98.19 186 SER B N 1
ATOM 3824 C CA . SER B 1 186 ? 2.752 10.445 5.676 1 98.19 186 SER B CA 1
ATOM 3825 C C . SER B 1 186 ? 2.24 9.102 5.172 1 98.19 186 SER B C 1
ATOM 3827 O O . SER B 1 186 ? 1.313 8.531 5.746 1 98.19 186 SER B O 1
ATOM 3829 N N . SER B 1 187 ? 2.754 8.609 4.09 1 95.69 187 SER B N 1
ATOM 3830 C CA . SER B 1 187 ? 2.365 7.309 3.555 1 95.69 187 SER B CA 1
ATOM 3831 C C . SER B 1 187 ? 3.42 6.773 2.59 1 95.69 187 SER B C 1
ATOM 3833 O O . SER B 1 187 ? 4.117 7.547 1.932 1 95.69 187 SER B O 1
ATOM 3835 N N . HIS B 1 188 ? 3.48 5.473 2.559 1 92.44 188 HIS B N 1
ATOM 3836 C CA . HIS B 1 188 ? 4.27 4.836 1.507 1 92.44 188 HIS B CA 1
ATOM 3837 C C . HIS B 1 188 ? 3.385 4.395 0.346 1 92.44 188 HIS B C 1
ATOM 3839 O O . HIS B 1 188 ? 3.887 3.924 -0.677 1 92.44 188 HIS B O 1
ATOM 3845 N N . ILE B 1 189 ? 2.158 4.477 0.493 1 92.75 189 ILE B N 1
ATOM 3846 C CA . ILE B 1 189 ? 1.211 4.207 -0.584 1 92.75 189 ILE B CA 1
ATOM 3847 C C . ILE B 1 189 ? 0.936 5.492 -1.36 1 92.75 189 ILE B C 1
ATOM 3849 O O . ILE B 1 189 ? 0.01 6.238 -1.031 1 92.75 189 ILE B O 1
ATOM 3853 N N . THR B 1 190 ? 1.581 5.703 -2.418 1 94.81 190 THR B N 1
ATOM 3854 C CA . THR B 1 190 ? 1.601 6.984 -3.111 1 94.81 190 THR B CA 1
ATOM 3855 C C . THR B 1 190 ? 0.279 7.23 -3.834 1 94.81 190 THR B C 1
ATOM 3857 O O . THR B 1 190 ? -0.11 8.375 -4.059 1 94.81 190 THR B O 1
ATOM 3860 N N . SER B 1 191 ? -0.419 6.148 -4.168 1 93.88 191 SER B N 1
ATOM 3861 C CA . SER B 1 191 ? -1.697 6.324 -4.848 1 93.88 191 SER B CA 1
ATOM 3862 C C . SER B 1 191 ? -2.707 7.035 -3.953 1 93.88 191 SER B C 1
ATOM 3864 O O . SER B 1 191 ? -3.553 7.789 -4.438 1 93.88 191 SER B O 1
ATOM 3866 N N . ASP B 1 192 ? -2.617 6.793 -2.67 1 96.12 192 ASP B N 1
ATOM 3867 C CA . ASP B 1 192 ? -3.488 7.488 -1.727 1 96.12 192 ASP B CA 1
ATOM 3868 C C . ASP B 1 192 ? -3.203 8.984 -1.717 1 96.12 192 ASP B C 1
ATOM 3870 O O . ASP B 1 192 ? -4.129 9.805 -1.683 1 96.12 192 ASP B O 1
ATOM 3874 N N . LEU B 1 193 ? -1.946 9.305 -1.768 1 96.81 193 LEU B N 1
ATOM 3875 C CA . LEU B 1 193 ? -1.539 10.703 -1.769 1 96.81 193 LEU B CA 1
ATOM 3876 C C . LEU B 1 193 ? -1.931 11.383 -3.078 1 96.81 193 LEU B C 1
ATOM 3878 O O . LEU B 1 193 ? -2.355 12.539 -3.078 1 96.81 193 LEU B O 1
ATOM 3882 N N . GLU B 1 194 ? -1.791 10.664 -4.137 1 95.5 194 GLU B N 1
ATOM 3883 C CA . GLU B 1 194 ? -2.184 11.219 -5.43 1 95.5 194 GLU B CA 1
ATOM 3884 C C . GLU B 1 194 ? -3.672 11.547 -5.461 1 95.5 194 GLU B C 1
ATOM 3886 O O . GLU B 1 194 ? -4.09 12.492 -6.133 1 95.5 194 GLU B O 1
ATOM 3891 N N . LYS B 1 195 ? -4.402 10.789 -4.73 1 94 195 LYS B N 1
ATOM 3892 C CA . LYS B 1 195 ? -5.848 10.984 -4.711 1 94 195 LYS B CA 1
ATOM 3893 C C . LYS B 1 195 ? -6.227 12.25 -3.947 1 94 195 LYS B C 1
ATOM 3895 O O . LYS B 1 195 ? -7.141 12.969 -4.348 1 94 195 LYS B O 1
ATOM 3900 N N . ILE B 1 196 ? -5.441 12.555 -2.893 1 97.38 196 ILE B N 1
ATOM 3901 C CA . ILE B 1 196 ? -6.094 13.539 -2.035 1 97.38 196 ILE B CA 1
ATOM 3902 C C . ILE B 1 196 ? -5.121 14.664 -1.702 1 97.38 196 ILE B C 1
ATOM 3904 O O . ILE B 1 196 ? -5.527 15.727 -1.224 1 97.38 196 ILE B O 1
ATOM 3908 N N . ALA B 1 197 ? -3.809 14.477 -1.869 1 98.38 197 ALA B N 1
ATOM 3909 C CA . ALA B 1 197 ? -2.842 15.484 -1.429 1 98.38 197 ALA B CA 1
ATOM 3910 C C . ALA B 1 197 ? -2.818 16.672 -2.379 1 98.38 197 ALA B C 1
ATOM 3912 O O . ALA B 1 197 ? -3.006 16.516 -3.588 1 98.38 197 ALA B O 1
ATOM 3913 N N . ASP B 1 198 ? -2.559 17.844 -1.82 1 98.12 198 ASP B N 1
ATOM 3914 C CA . ASP B 1 198 ? -2.318 19.047 -2.604 1 98.12 198 ASP B CA 1
ATOM 3915 C C . ASP B 1 198 ? -0.828 19.234 -2.889 1 98.12 198 ASP B C 1
ATOM 3917 O O . ASP B 1 198 ? -0.447 19.672 -3.979 1 98.12 198 ASP B O 1
ATOM 3921 N N . TYR B 1 199 ? -0.078 18.906 -1.915 1 98.25 199 TYR B N 1
ATOM 3922 C CA . TYR B 1 199 ? 1.373 19.031 -1.986 1 98.25 199 TYR B CA 1
ATOM 3923 C C . TYR B 1 199 ? 2.053 17.719 -1.639 1 98.25 199 TYR B C 1
ATOM 3925 O O . TYR B 1 199 ? 1.492 16.891 -0.907 1 98.25 199 TYR B O 1
ATOM 3933 N N . ILE B 1 200 ? 3.217 17.547 -2.182 1 98.25 200 ILE B N 1
ATOM 3934 C CA . ILE B 1 200 ? 4.043 16.375 -1.88 1 98.25 200 ILE B CA 1
ATOM 3935 C C . ILE B 1 200 ? 5.41 16.844 -1.375 1 98.25 200 ILE B C 1
ATOM 3937 O O . ILE B 1 200 ? 6.098 17.609 -2.041 1 98.25 200 ILE B O 1
ATOM 3941 N N . THR B 1 201 ? 5.738 16.469 -0.212 1 98.44 201 THR B N 1
ATOM 3942 C CA . THR B 1 201 ? 7.078 16.625 0.347 1 98.44 201 THR B CA 1
ATOM 3943 C C . THR B 1 201 ? 7.797 15.273 0.403 1 98.44 201 THR B C 1
ATOM 3945 O O . THR B 1 201 ? 7.316 14.336 1.039 1 98.44 201 THR B O 1
ATOM 3948 N N . PHE B 1 202 ? 8.875 15.25 -0.324 1 97.81 202 PHE B N 1
ATOM 3949 C CA . PHE B 1 202 ? 9.625 14.008 -0.427 1 97.81 202 PHE B CA 1
ATOM 3950 C C . PHE B 1 202 ? 10.898 14.078 0.407 1 97.81 202 PHE B C 1
ATOM 3952 O O . PHE B 1 202 ? 11.742 14.953 0.193 1 97.81 202 PHE B O 1
ATOM 3959 N N . ILE B 1 203 ? 11.016 13.125 1.352 1 97.56 203 ILE B N 1
ATOM 3960 C CA . ILE B 1 203 ? 12.203 13.047 2.199 1 97.56 203 ILE B CA 1
ATOM 3961 C C . ILE B 1 203 ? 13 11.789 1.857 1 97.56 203 ILE B C 1
ATOM 3963 O O . ILE B 1 203 ? 12.422 10.711 1.681 1 97.56 203 ILE B O 1
ATOM 3967 N N . HIS B 1 204 ? 14.242 11.922 1.684 1 95.38 204 HIS B N 1
ATOM 3968 C CA . HIS B 1 204 ? 15.18 10.844 1.361 1 95.38 204 HIS B CA 1
ATOM 3969 C C . HIS B 1 204 ? 16.453 10.961 2.186 1 95.38 204 HIS B C 1
ATOM 3971 O O . HIS B 1 204 ? 17.109 12.008 2.178 1 95.38 204 HIS B O 1
ATOM 3977 N N . GLU B 1 205 ? 16.766 9.93 2.926 1 93.88 205 GLU B N 1
ATOM 3978 C CA . GLU B 1 205 ? 17.969 9.859 3.744 1 93.88 205 GLU B CA 1
ATOM 3979 C C . GLU B 1 205 ? 18.078 11.07 4.672 1 93.88 205 GLU B C 1
ATOM 3981 O O . GLU B 1 205 ? 19.141 11.688 4.77 1 93.88 205 GLU B O 1
ATOM 3986 N N . GLY B 1 206 ? 16.938 11.469 5.188 1 96.75 206 GLY B N 1
ATOM 3987 C CA . GLY B 1 206 ? 16.906 12.492 6.219 1 96.75 206 GLY B CA 1
ATOM 3988 C C . GLY B 1 206 ? 16.891 13.906 5.656 1 96.75 206 GLY B C 1
ATOM 3989 O O . GLY B 1 206 ? 17.031 14.875 6.398 1 96.75 206 GLY B O 1
ATOM 3990 N N . GLN B 1 207 ? 16.781 14.008 4.332 1 97.44 207 GLN B N 1
ATOM 3991 C CA . GLN B 1 207 ? 16.75 15.312 3.689 1 97.44 207 GLN B CA 1
ATOM 3992 C C . GLN B 1 207 ? 15.523 15.469 2.803 1 97.44 207 GLN B C 1
ATOM 3994 O O . GLN B 1 207 ? 15.133 14.531 2.111 1 97.44 207 GLN B O 1
ATOM 3999 N N . VAL B 1 208 ? 14.938 16.641 2.871 1 97.94 208 VAL B N 1
ATOM 4000 C CA . VAL B 1 208 ? 13.836 16.938 1.967 1 97.94 208 VAL B CA 1
ATOM 4001 C C . VAL B 1 208 ? 14.367 17.172 0.555 1 97.94 208 VAL B C 1
ATOM 4003 O O . VAL B 1 208 ? 15.195 18.047 0.336 1 97.94 208 VAL B O 1
ATOM 4006 N N . VAL B 1 209 ? 13.93 16.391 -0.369 1 95.94 209 VAL B N 1
ATOM 4007 C CA . VAL B 1 209 ? 14.367 16.484 -1.758 1 95.94 209 VAL B CA 1
ATOM 4008 C C . VAL B 1 209 ? 13.555 17.547 -2.49 1 95.94 209 VAL B C 1
ATOM 4010 O O . VAL B 1 209 ? 14.102 18.344 -3.25 1 95.94 209 VAL B O 1
ATOM 4013 N N . PHE B 1 210 ? 12.281 17.547 -2.33 1 94.88 210 PHE B N 1
ATOM 4014 C CA . PHE B 1 210 ? 11.422 18.594 -2.861 1 94.88 210 PHE B CA 1
ATOM 4015 C C . PHE B 1 210 ? 10.133 18.703 -2.061 1 94.88 210 PHE B C 1
ATOM 4017 O O . PHE B 1 210 ? 9.781 17.781 -1.316 1 94.88 210 PHE B O 1
ATOM 4024 N N . SER B 1 211 ? 9.484 19.766 -2.115 1 97.12 211 SER B N 1
ATOM 4025 C CA . SER B 1 211 ? 8.148 20.062 -1.603 1 97.12 211 SER B CA 1
ATOM 4026 C C . SER B 1 211 ? 7.363 20.938 -2.574 1 97.12 211 SER B C 1
ATOM 4028 O O . SER B 1 211 ? 7.578 22.141 -2.645 1 97.12 211 SER B O 1
ATOM 4030 N N . GLU B 1 212 ? 6.523 20.25 -3.328 1 95.88 212 GLU B N 1
ATOM 4031 C CA . GLU B 1 212 ? 5.891 20.938 -4.453 1 95.88 212 GLU B CA 1
ATOM 4032 C C . GLU B 1 212 ? 4.414 20.562 -4.559 1 95.88 212 GLU B C 1
ATOM 4034 O O . GLU B 1 212 ? 3.959 19.609 -3.936 1 95.88 212 GLU B O 1
ATOM 4039 N N . SER B 1 213 ? 3.721 21.422 -5.293 1 97.31 213 SER B N 1
ATOM 4040 C CA . SER B 1 213 ? 2.348 21.078 -5.641 1 97.31 213 SER B CA 1
ATOM 4041 C C . SER B 1 213 ? 2.289 19.75 -6.406 1 97.31 213 SER B C 1
ATOM 4043 O O . SER B 1 213 ? 3.062 19.547 -7.344 1 97.31 213 SER B O 1
ATOM 4045 N N . LYS B 1 214 ? 1.387 18.891 -5.969 1 97.62 214 LYS B N 1
ATOM 4046 C CA . LYS B 1 214 ? 1.234 17.594 -6.621 1 97.62 214 LYS B CA 1
ATOM 4047 C C . LYS B 1 214 ? 0.913 17.766 -8.102 1 97.62 214 LYS B C 1
ATOM 4049 O O . LYS B 1 214 ? 1.51 17.094 -8.953 1 97.62 214 LYS B O 1
ATOM 4054 N N . ASP B 1 215 ? 0.058 18.672 -8.406 1 95.62 215 ASP B N 1
ATOM 4055 C CA . ASP B 1 215 ? -0.374 18.859 -9.789 1 95.62 215 ASP B CA 1
ATOM 4056 C C . ASP B 1 215 ? 0.777 19.359 -10.656 1 95.62 215 ASP B C 1
ATOM 4058 O O . ASP B 1 215 ? 0.951 18.906 -11.789 1 95.62 215 ASP B O 1
ATOM 4062 N N . GLU B 1 216 ? 1.521 20.266 -10.086 1 94 216 GLU B N 1
ATOM 4063 C CA . GLU B 1 216 ? 2.676 20.781 -10.82 1 94 216 GLU B CA 1
ATOM 4064 C C . GLU B 1 216 ? 3.703 19.688 -11.07 1 94 216 GLU B C 1
ATOM 4066 O O . GLU B 1 216 ? 4.25 19.578 -12.164 1 94 216 GLU B O 1
ATOM 4071 N N . LEU B 1 217 ? 3.904 18.891 -10.07 1 94 217 LEU B N 1
ATOM 4072 C CA . LEU B 1 217 ? 4.836 17.781 -10.172 1 94 217 LEU B CA 1
ATOM 4073 C C . LEU B 1 217 ? 4.426 16.828 -11.289 1 94 217 LEU B C 1
ATOM 4075 O O . LEU B 1 217 ? 5.242 16.484 -12.156 1 94 217 LEU B O 1
ATOM 4079 N N . LEU B 1 218 ? 3.174 16.422 -11.32 1 94.75 218 LEU B N 1
ATOM 4080 C CA . LEU B 1 218 ? 2.676 15.438 -12.273 1 94.75 218 LEU B CA 1
ATOM 4081 C C . LEU B 1 218 ? 2.549 16.031 -13.664 1 94.75 218 LEU B C 1
ATOM 4083 O O . LEU B 1 218 ? 2.629 15.32 -14.664 1 94.75 218 LEU B O 1
ATOM 4087 N N . TYR B 1 219 ? 2.391 17.312 -13.711 1 93.38 219 TYR B N 1
ATOM 4088 C CA . TYR B 1 219 ? 2.242 18 -14.984 1 93.38 219 TYR B CA 1
ATOM 4089 C C . TYR B 1 219 ? 3.598 18.234 -15.641 1 93.38 219 TYR B C 1
ATOM 4091 O O . TYR B 1 219 ? 3.738 18.078 -16.859 1 93.38 219 TYR B O 1
ATOM 4099 N N . GLN B 1 220 ? 4.562 18.562 -14.852 1 93.81 220 GLN B N 1
ATOM 4100 C CA . GLN B 1 220 ? 5.855 18.984 -15.383 1 93.81 220 GLN B CA 1
ATOM 4101 C C . GLN B 1 220 ? 6.75 17.781 -15.664 1 93.81 220 GLN B C 1
ATOM 4103 O O . GLN B 1 220 ? 7.473 17.766 -16.672 1 93.81 220 GLN B O 1
ATOM 4108 N N . TYR B 1 221 ? 6.664 16.828 -14.812 1 94.69 221 TYR B N 1
ATOM 4109 C CA . TYR B 1 221 ? 7.551 15.672 -14.953 1 94.69 221 TYR B CA 1
ATOM 4110 C C . TYR B 1 221 ? 7.016 14.695 -15.992 1 94.69 221 TYR B C 1
ATOM 4112 O O . TYR B 1 221 ? 5.816 14.68 -16.281 1 94.69 221 TYR B O 1
ATOM 4120 N N . GLY B 1 222 ? 7.887 13.977 -16.594 1 95.81 222 GLY B N 1
ATOM 4121 C CA . GLY B 1 222 ? 7.555 12.93 -17.547 1 95.81 222 GLY B CA 1
ATOM 4122 C C . GLY B 1 222 ? 8.656 11.891 -17.688 1 95.81 222 GLY B C 1
ATOM 4123 O O . GLY B 1 222 ? 9.781 12.109 -17.266 1 95.81 222 GLY B O 1
ATOM 4124 N N . VAL B 1 223 ? 8.234 10.805 -18.188 1 95.12 223 VAL B N 1
ATOM 4125 C CA . VAL B 1 223 ? 9.211 9.773 -18.5 1 95.12 223 VAL B CA 1
ATOM 4126 C C . VAL B 1 223 ? 9.43 9.719 -20.016 1 95.12 223 VAL B C 1
ATOM 4128 O O . VAL B 1 223 ? 8.539 9.32 -20.766 1 95.12 223 VAL B O 1
ATOM 4131 N N . LEU B 1 224 ? 10.609 10.078 -20.453 1 94.94 224 LEU B N 1
ATOM 4132 C CA . LEU B 1 224 ? 11.008 10.047 -21.859 1 94.94 224 LEU B CA 1
ATOM 4133 C C . LEU B 1 224 ? 11.539 8.672 -22.234 1 94.94 224 LEU B C 1
ATOM 4135 O O . LEU B 1 224 ? 12.43 8.141 -21.578 1 94.94 224 LEU B O 1
ATOM 4139 N N . LYS B 1 225 ? 10.953 8.133 -23.172 1 94.94 225 LYS B N 1
ATOM 4140 C CA . LYS B 1 225 ? 11.484 6.91 -23.766 1 94.94 225 LYS B CA 1
ATOM 4141 C C . LYS B 1 225 ? 12.273 7.215 -25.047 1 94.94 225 LYS B C 1
ATOM 4143 O O . LYS B 1 225 ? 11.742 7.812 -25.984 1 94.94 225 LYS B O 1
ATOM 4148 N N . CYS B 1 226 ? 13.523 6.805 -25.062 1 93.75 226 CYS B N 1
ATOM 4149 C CA . CYS B 1 226 ? 14.336 7.172 -26.219 1 93.75 226 CYS B CA 1
ATOM 4150 C C . CYS B 1 226 ? 15.484 6.184 -26.422 1 93.75 226 CYS B C 1
ATOM 4152 O O . CYS B 1 226 ? 15.742 5.355 -25.547 1 93.75 226 CYS B O 1
ATOM 4154 N N . GLY B 1 227 ? 15.977 6.215 -27.531 1 92.88 227 GLY B N 1
ATOM 4155 C CA . GLY B 1 227 ? 17.141 5.395 -27.812 1 92.88 227 GLY B CA 1
ATOM 4156 C C . GLY B 1 227 ? 18.422 5.965 -27.234 1 92.88 227 GLY B C 1
ATOM 4157 O O . GLY B 1 227 ? 18.406 7.008 -26.578 1 92.88 227 GLY B O 1
ATOM 4158 N N . GLU B 1 228 ? 19.516 5.293 -27.453 1 92.31 228 GLU B N 1
ATOM 4159 C CA . GLU B 1 228 ? 20.812 5.656 -26.891 1 92.31 228 GLU B CA 1
ATOM 4160 C C . GLU B 1 228 ? 21.297 6.992 -27.453 1 92.31 228 GLU B C 1
ATOM 4162 O O . GLU B 1 228 ? 21.844 7.812 -26.719 1 92.31 228 GLU B O 1
ATOM 4167 N N . GLU B 1 229 ? 21.188 7.168 -28.734 1 91.31 229 GLU B N 1
ATOM 4168 C CA . GLU B 1 229 ? 21.656 8.391 -29.359 1 91.31 229 GLU B CA 1
ATOM 4169 C C . GLU B 1 229 ? 20.938 9.617 -28.797 1 91.31 229 GLU B C 1
ATOM 4171 O O . GLU B 1 229 ? 21.578 10.625 -28.5 1 91.31 229 GLU B O 1
ATOM 4176 N N . GLU B 1 230 ? 19.672 9.5 -28.672 1 90.69 230 GLU B N 1
ATOM 4177 C CA . GLU B 1 230 ? 18.875 10.594 -28.125 1 90.69 230 GLU B CA 1
ATOM 4178 C C . GLU B 1 230 ? 19.219 10.852 -26.672 1 90.69 230 GLU B C 1
ATOM 4180 O O . GLU B 1 230 ? 19.266 12.008 -26.234 1 90.69 230 GLU B O 1
ATOM 4185 N N . PHE B 1 231 ? 19.453 9.812 -25.953 1 92.56 231 PHE B N 1
ATOM 4186 C CA . PHE B 1 231 ? 19.797 9.93 -24.547 1 92.56 231 PHE B CA 1
ATOM 4187 C C . PHE B 1 231 ? 21.094 10.727 -24.375 1 92.56 231 PHE B C 1
ATOM 4189 O O . PHE B 1 231 ? 21.203 11.555 -23.469 1 92.56 231 PHE B O 1
ATOM 4196 N N . ARG B 1 232 ? 21.984 10.492 -25.266 1 91.69 232 ARG B N 1
ATOM 4197 C CA . ARG B 1 232 ? 23.297 11.125 -25.172 1 91.69 232 ARG B CA 1
ATOM 4198 C C . ARG B 1 232 ? 23.203 12.625 -25.438 1 91.69 232 ARG B C 1
ATOM 4200 O O . ARG B 1 232 ? 24.078 13.391 -25.016 1 91.69 232 ARG B O 1
ATOM 4207 N N . THR B 1 233 ? 22.188 13.039 -26.125 1 89.56 233 THR B N 1
ATOM 4208 C CA . THR B 1 233 ? 22.031 14.453 -26.453 1 89.56 233 THR B CA 1
ATOM 4209 C C . THR B 1 233 ? 21.375 15.211 -25.297 1 89.56 233 THR B C 1
ATOM 4211 O O . THR B 1 233 ? 21.375 16.438 -25.281 1 89.56 233 THR B O 1
ATOM 4214 N N . LEU B 1 234 ? 20.844 14.484 -24.312 1 90.19 234 LEU B N 1
ATOM 4215 C CA . LEU B 1 234 ? 20.172 15.117 -23.188 1 90.19 234 LEU B CA 1
ATOM 4216 C C . LEU B 1 234 ? 21.203 15.734 -22.234 1 90.19 234 LEU B C 1
ATOM 4218 O O . LEU B 1 234 ? 22.25 15.148 -21.984 1 90.19 234 LEU B O 1
ATOM 4222 N N . SER B 1 235 ? 20.891 16.891 -21.781 1 89.88 235 SER B N 1
ATOM 4223 C CA . SER B 1 235 ? 21.719 17.516 -20.75 1 89.88 235 SER B CA 1
ATOM 4224 C C . SER B 1 235 ? 21.453 16.906 -19.375 1 89.88 235 SER B C 1
ATOM 4226 O O . SER B 1 235 ? 20.312 16.531 -19.062 1 89.88 235 SER B O 1
ATOM 4228 N N . ARG B 1 236 ? 22.453 16.812 -18.594 1 88.19 236 ARG B N 1
ATOM 4229 C CA . ARG B 1 236 ? 22.312 16.25 -17.25 1 88.19 236 ARG B CA 1
ATOM 4230 C C . ARG B 1 236 ? 21.312 17.047 -16.422 1 88.19 236 ARG B C 1
ATOM 4232 O O . ARG B 1 236 ? 20.656 16.5 -15.539 1 88.19 236 ARG B O 1
ATOM 4239 N N . SER B 1 237 ? 21.172 18.281 -16.781 1 89.25 237 SER B N 1
ATOM 4240 C CA . SER B 1 237 ? 20.25 19.141 -16.031 1 89.25 237 SER B CA 1
ATOM 4241 C C . SER B 1 237 ? 18.797 18.875 -16.438 1 89.25 237 SER B C 1
ATOM 4243 O O . SER B 1 237 ? 17.875 19.328 -15.758 1 89.25 237 SER B O 1
ATOM 4245 N N . ASP B 1 238 ? 18.641 18.031 -17.469 1 88.56 238 ASP B N 1
ATOM 4246 C CA . ASP B 1 238 ? 17.297 17.844 -18.031 1 88.56 238 ASP B CA 1
ATOM 4247 C C . ASP B 1 238 ? 16.578 16.672 -17.344 1 88.56 238 ASP B C 1
ATOM 4249 O O . ASP B 1 238 ? 15.367 16.516 -17.5 1 88.56 238 ASP B O 1
ATOM 4253 N N . TYR B 1 239 ? 17.391 15.898 -16.672 1 91.75 239 TYR B N 1
ATOM 4254 C CA . TYR B 1 239 ? 16.719 14.719 -16.156 1 91.75 239 TYR B CA 1
ATOM 4255 C C . TYR B 1 239 ? 17.188 14.406 -14.734 1 91.75 239 TYR B C 1
ATOM 4257 O O . TYR B 1 239 ? 18.219 14.922 -14.297 1 91.75 239 TYR B O 1
ATOM 4265 N N . ILE B 1 240 ? 16.438 13.68 -14.023 1 90.88 240 ILE B N 1
ATOM 4266 C CA . ILE B 1 240 ? 16.688 13.312 -12.633 1 90.88 240 ILE B CA 1
ATOM 4267 C C . ILE B 1 240 ? 17.391 11.953 -12.578 1 90.88 240 ILE B C 1
ATOM 4269 O O . ILE B 1 240 ? 18.359 11.781 -11.82 1 90.88 240 ILE B O 1
ATOM 4273 N N . GLY B 1 241 ? 16.875 11.031 -13.305 1 91.62 241 GLY B N 1
ATOM 4274 C CA . GLY B 1 241 ? 17.391 9.68 -13.383 1 91.62 241 GLY B CA 1
ATOM 4275 C C . GLY B 1 241 ? 16.938 8.93 -14.617 1 91.62 241 GLY B C 1
ATOM 4276 O O . GLY B 1 241 ? 16.109 9.43 -15.391 1 91.62 241 GLY B O 1
ATOM 4277 N N . TYR B 1 242 ? 17.594 7.801 -14.859 1 91.94 242 TYR B N 1
ATOM 4278 C CA . TYR B 1 242 ? 17.219 7.02 -16.031 1 91.94 242 TYR B CA 1
ATOM 4279 C C . TYR B 1 242 ? 17.375 5.527 -15.766 1 91.94 242 TYR B C 1
ATOM 4281 O O . TYR B 1 242 ? 18.047 5.125 -14.82 1 91.94 242 TYR B O 1
ATOM 4289 N N . ASN B 1 243 ? 16.578 4.797 -16.453 1 89 243 ASN B N 1
ATOM 4290 C CA . ASN B 1 243 ? 16.672 3.342 -16.516 1 89 243 ASN B CA 1
ATOM 4291 C C . ASN B 1 243 ? 16.953 2.857 -17.938 1 89 243 ASN B C 1
ATOM 4293 O O . ASN B 1 243 ? 16.406 3.381 -18.891 1 89 243 ASN B O 1
ATOM 4297 N N . HIS B 1 244 ? 17.891 1.938 -18.031 1 89.56 244 HIS B N 1
ATOM 4298 C CA . HIS B 1 244 ? 18.25 1.353 -19.312 1 89.56 244 HIS B CA 1
ATOM 4299 C C . HIS B 1 244 ? 17.703 -0.067 -19.453 1 89.56 244 HIS B C 1
ATOM 4301 O O . HIS B 1 244 ? 17.844 -0.873 -18.516 1 89.56 244 HIS B O 1
ATOM 4307 N N . ASN B 1 245 ? 17.031 -0.283 -20.531 1 81.75 245 ASN B N 1
ATOM 4308 C CA . ASN B 1 245 ? 16.547 -1.63 -20.828 1 81.75 245 ASN B CA 1
ATOM 4309 C C . ASN B 1 245 ? 16.859 -2.037 -22.266 1 81.75 245 ASN B C 1
ATOM 4311 O O . ASN B 1 245 ? 17.594 -1.339 -22.969 1 81.75 245 ASN B O 1
ATOM 4315 N N . ARG B 1 246 ? 16.375 -3.234 -22.703 1 80.81 246 ARG B N 1
ATOM 4316 C CA . ARG B 1 246 ? 16.688 -3.777 -24.016 1 80.81 246 ARG B CA 1
ATOM 4317 C C . ARG B 1 246 ? 16.156 -2.875 -25.125 1 80.81 246 ARG B C 1
ATOM 4319 O O . ARG B 1 246 ? 16.656 -2.906 -26.25 1 80.81 246 ARG B O 1
ATOM 4326 N N . PHE B 1 247 ? 15.156 -2.02 -24.734 1 83.38 247 PHE B N 1
ATOM 4327 C CA . PHE B 1 247 ? 14.492 -1.194 -25.75 1 83.38 247 PHE B CA 1
ATOM 4328 C C . PHE B 1 247 ? 15.078 0.215 -25.75 1 83.38 247 PHE B C 1
ATOM 4330 O O . PHE B 1 247 ? 14.781 1.007 -26.656 1 83.38 247 PHE B O 1
ATOM 4337 N N . GLY B 1 248 ? 15.859 0.462 -24.766 1 91.19 248 GLY B N 1
ATOM 4338 C CA . GLY B 1 248 ? 16.469 1.782 -24.688 1 91.19 248 GLY B CA 1
ATOM 4339 C C . GLY B 1 248 ? 16.469 2.361 -23.281 1 91.19 248 GLY B C 1
ATOM 4340 O O . GLY B 1 248 ? 16.828 1.677 -22.328 1 91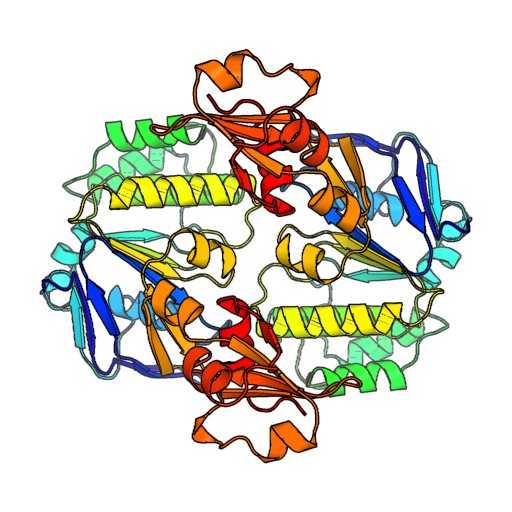.19 248 GLY B O 1
ATOM 4341 N N . TYR B 1 249 ? 16.188 3.732 -23.344 1 93.12 249 TYR B N 1
ATOM 4342 C CA . TYR B 1 249 ? 16.266 4.445 -22.078 1 93.12 249 TYR B CA 1
ATOM 4343 C C . TYR B 1 249 ? 14.914 5.016 -21.672 1 93.12 249 TYR B C 1
ATOM 4345 O O . TYR B 1 249 ? 14.164 5.508 -22.516 1 93.12 249 TYR B O 1
ATOM 4353 N N . GLU B 1 250 ? 14.602 4.898 -20.453 1 93.75 250 GLU B N 1
ATOM 4354 C CA . GLU B 1 250 ? 13.523 5.641 -19.812 1 93.75 250 GLU B CA 1
ATOM 4355 C C . GLU B 1 250 ? 14.062 6.695 -18.844 1 93.75 250 GLU B C 1
ATOM 4357 O O . GLU B 1 250 ? 14.727 6.363 -17.859 1 93.75 250 GLU B O 1
ATOM 4362 N N . VAL B 1 251 ? 13.789 7.93 -19.172 1 94.19 251 VAL B N 1
ATOM 4363 C CA . VAL B 1 251 ? 14.43 9.039 -18.484 1 94.19 251 VAL B CA 1
ATOM 4364 C C . VAL B 1 251 ? 13.375 9.914 -17.812 1 94.19 251 VAL B C 1
ATOM 4366 O O . VAL B 1 251 ? 12.438 10.383 -18.469 1 94.19 251 VAL B O 1
ATOM 4369 N N . LEU B 1 252 ? 13.508 10.078 -16.516 1 95.38 252 LEU B N 1
ATOM 4370 C CA . LEU B 1 252 ? 12.617 11.016 -15.836 1 95.38 252 LEU B CA 1
ATOM 4371 C C . LEU B 1 252 ? 13.062 12.453 -16.062 1 95.38 252 LEU B C 1
ATOM 4373 O O . LEU B 1 252 ? 14.133 12.859 -15.602 1 95.38 252 LEU B O 1
ATOM 4377 N N . ILE B 1 253 ? 12.266 13.164 -16.734 1 94.88 253 ILE B N 1
ATOM 4378 C CA . ILE B 1 253 ? 12.609 14.555 -17.047 1 94.88 253 ILE B CA 1
ATOM 4379 C C . ILE B 1 253 ? 11.758 15.5 -16.203 1 94.88 253 ILE B C 1
ATOM 4381 O O . ILE B 1 253 ? 10.602 15.195 -15.898 1 94.88 253 ILE B O 1
ATOM 4385 N N . LYS B 1 254 ? 12.266 16.641 -15.891 1 90.5 254 LYS B N 1
ATOM 4386 C CA . LYS B 1 254 ? 11.633 17.609 -15 1 90.5 254 LYS B CA 1
ATOM 4387 C C . LYS B 1 254 ? 10.688 18.531 -15.766 1 90.5 254 LYS B C 1
ATOM 4389 O O . LYS B 1 254 ? 9.742 19.078 -15.188 1 90.5 254 LYS B O 1
ATOM 4394 N N . ASP B 1 255 ? 10.984 18.719 -17.031 1 92.38 255 ASP B N 1
ATOM 4395 C CA . ASP B 1 255 ? 10.18 19.609 -17.859 1 92.38 255 ASP B CA 1
ATOM 4396 C C . ASP B 1 255 ? 9.766 18.922 -19.156 1 92.38 255 ASP B C 1
ATOM 4398 O O . ASP B 1 255 ? 10.375 19.156 -20.203 1 92.38 255 ASP B O 1
ATOM 4402 N N . LYS B 1 256 ? 8.688 18.172 -18.984 1 93 256 LYS B N 1
ATOM 4403 C CA . LYS B 1 256 ? 8.289 17.359 -20.141 1 93 256 LYS B CA 1
ATOM 4404 C C . LYS B 1 256 ? 7.863 18.25 -21.297 1 93 256 LYS B C 1
ATOM 4406 O O . LYS B 1 256 ? 8.086 17.906 -22.469 1 93 256 LYS B O 1
ATOM 4411 N N . ASN B 1 257 ? 7.371 19.438 -21.047 1 91.94 257 ASN B N 1
ATOM 4412 C CA . ASN B 1 257 ? 6.938 20.344 -22.109 1 91.94 257 ASN B CA 1
ATOM 4413 C C . ASN B 1 257 ? 8.125 20.891 -22.891 1 91.94 257 ASN B C 1
ATOM 4415 O O . ASN B 1 257 ? 8.07 21 -24.109 1 91.94 257 ASN B O 1
ATOM 4419 N N . ARG B 1 258 ? 9.094 21.266 -22.188 1 90.5 258 ARG B N 1
ATOM 4420 C CA . ARG B 1 258 ? 10.305 21.766 -22.828 1 90.5 258 ARG B CA 1
ATOM 4421 C C . ARG B 1 258 ? 10.898 20.734 -23.781 1 90.5 258 ARG B C 1
ATOM 4423 O O . ARG B 1 258 ? 11.266 21.062 -24.906 1 90.5 258 ARG B O 1
ATOM 4430 N N . ILE B 1 259 ? 10.914 19.531 -23.328 1 90.19 259 ILE B N 1
ATOM 4431 C CA . ILE B 1 259 ? 11.5 18.469 -24.125 1 90.19 259 ILE B CA 1
ATOM 4432 C C . ILE B 1 259 ? 10.602 18.156 -25.312 1 90.19 259 ILE B C 1
ATOM 4434 O O . ILE B 1 259 ? 11.094 17.922 -26.422 1 90.19 259 ILE B O 1
ATOM 4438 N N . ALA B 1 260 ? 9.344 18.109 -25.062 1 90.62 260 ALA B N 1
ATOM 4439 C CA . ALA B 1 260 ? 8.391 17.844 -26.141 1 90.62 260 ALA B CA 1
ATOM 4440 C C . ALA B 1 260 ? 8.477 18.906 -27.234 1 90.62 260 ALA B C 1
ATOM 4442 O O . ALA B 1 260 ? 8.312 18.609 -28.406 1 90.62 260 ALA B O 1
ATOM 4443 N N . ARG B 1 261 ? 8.766 20.078 -26.875 1 90.44 261 ARG B N 1
ATOM 4444 C CA . ARG B 1 261 ? 8.898 21.172 -27.828 1 90.44 261 ARG B CA 1
ATOM 4445 C C . ARG B 1 261 ? 10.172 21.016 -28.656 1 90.44 261 ARG B C 1
ATOM 4447 O O . ARG B 1 261 ? 10.164 21.281 -29.859 1 90.44 261 ARG B O 1
ATOM 4454 N N . LYS B 1 262 ? 11.172 20.594 -28.016 1 87.5 262 LYS B N 1
ATOM 4455 C CA . LYS B 1 262 ? 12.453 20.422 -28.688 1 87.5 262 LYS B CA 1
ATOM 4456 C C . LYS B 1 262 ? 12.445 19.188 -29.594 1 87.5 262 LYS B C 1
ATOM 4458 O O . LYS B 1 262 ? 13.141 19.156 -30.609 1 87.5 262 LYS B O 1
ATOM 4463 N N . ASN B 1 263 ? 11.664 18.188 -29.188 1 88.12 263 ASN B N 1
ATOM 4464 C CA . ASN B 1 263 ? 11.562 16.938 -29.922 1 88.12 263 ASN B CA 1
ATOM 4465 C C . ASN B 1 263 ? 10.117 16.469 -30.031 1 88.12 263 ASN B C 1
ATOM 4467 O O . ASN B 1 263 ? 9.688 15.602 -29.266 1 88.12 263 ASN B O 1
ATOM 4471 N N . PRO B 1 264 ? 9.461 16.828 -31.094 1 87.56 264 PRO B N 1
ATOM 4472 C CA . PRO B 1 264 ? 8.031 16.531 -31.234 1 87.56 264 PRO B CA 1
ATOM 4473 C C . PRO B 1 264 ? 7.746 15.039 -31.359 1 87.56 264 PRO B C 1
ATOM 4475 O O . PRO B 1 264 ? 6.629 14.594 -31.094 1 87.56 264 PRO B O 1
ATOM 4478 N N . ASP B 1 265 ? 8.727 14.312 -31.703 1 89.31 265 ASP B N 1
ATOM 4479 C CA . ASP B 1 265 ? 8.516 12.883 -31.906 1 89.31 265 ASP B CA 1
ATOM 4480 C C . ASP B 1 265 ? 8.82 12.102 -30.625 1 89.31 265 ASP B C 1
ATOM 4482 O O . ASP B 1 265 ? 8.695 10.875 -30.594 1 89.31 265 ASP B O 1
ATOM 4486 N N . ALA B 1 266 ? 9.172 12.875 -29.641 1 90.06 266 ALA B N 1
ATOM 4487 C CA . ALA B 1 266 ? 9.531 12.219 -28.375 1 90.06 266 ALA B CA 1
ATOM 4488 C C . ALA B 1 266 ? 8.328 11.523 -27.75 1 90.06 266 ALA B C 1
ATOM 4490 O O . ALA B 1 266 ? 7.219 12.055 -27.781 1 90.06 266 ALA B O 1
ATOM 4491 N N . VAL B 1 267 ? 8.539 10.375 -27.297 1 93.5 267 VAL B N 1
ATOM 4492 C CA . VAL B 1 267 ? 7.52 9.633 -26.562 1 93.5 267 VAL B CA 1
ATOM 4493 C C . VAL B 1 267 ? 7.688 9.875 -25.062 1 93.5 267 VAL B C 1
ATOM 4495 O O . VAL B 1 267 ? 8.617 9.359 -24.438 1 93.5 267 VAL B O 1
ATOM 4498 N N . ILE B 1 268 ? 6.797 10.664 -24.547 1 94.62 268 ILE B N 1
ATOM 4499 C CA . ILE B 1 268 ? 6.875 11.039 -23.141 1 94.62 268 ILE B CA 1
ATOM 4500 C C . ILE B 1 268 ? 5.602 10.602 -22.406 1 94.62 268 ILE B C 1
ATOM 4502 O O . ILE B 1 268 ? 4.504 11.055 -22.75 1 94.62 268 ILE B O 1
ATOM 4506 N N . ASP B 1 269 ? 5.762 9.766 -21.469 1 94.38 269 ASP B N 1
ATOM 4507 C CA . ASP B 1 269 ? 4.629 9.297 -20.672 1 94.38 269 ASP B CA 1
ATOM 4508 C C . ASP B 1 269 ? 4.43 10.164 -19.438 1 94.38 269 ASP B C 1
ATOM 4510 O O . ASP B 1 269 ? 5.391 10.727 -18.906 1 94.38 269 ASP B O 1
ATOM 4514 N N . ASN B 1 270 ? 3.172 10.266 -19.031 1 94.12 270 ASN B N 1
ATOM 4515 C CA . ASN B 1 270 ? 2.902 10.859 -17.734 1 94.12 270 ASN B CA 1
ATOM 4516 C C . ASN B 1 270 ? 3.516 10.031 -16.609 1 94.12 270 ASN B C 1
ATOM 4518 O O . ASN B 1 270 ? 3.82 8.852 -16.781 1 94.12 270 ASN B O 1
ATOM 4522 N N . VAL B 1 271 ? 3.705 10.727 -15.5 1 94.56 271 VAL B N 1
ATOM 4523 C CA . VAL B 1 271 ? 4.348 10.039 -14.383 1 94.56 271 VAL B CA 1
ATOM 4524 C C . VAL B 1 271 ? 3.389 9.977 -13.195 1 94.56 271 VAL B C 1
ATOM 4526 O O . VAL B 1 271 ? 2.4 10.711 -13.148 1 94.56 271 VAL B O 1
ATOM 4529 N N . THR B 1 272 ? 3.654 9.062 -12.312 1 94.19 272 THR B N 1
ATOM 4530 C CA . THR B 1 272 ? 3.027 9.008 -10.992 1 94.19 272 THR B CA 1
ATOM 4531 C C . THR B 1 272 ? 3.992 9.484 -9.914 1 94.19 272 THR B C 1
ATOM 4533 O O . THR B 1 272 ? 5.188 9.656 -10.172 1 94.19 272 THR B O 1
ATOM 4536 N N . VAL B 1 273 ? 3.512 9.719 -8.742 1 95.31 273 VAL B N 1
ATOM 4537 C CA . VAL B 1 273 ? 4.363 10.086 -7.617 1 95.31 273 VAL B CA 1
ATOM 4538 C C . VAL B 1 273 ? 5.367 8.969 -7.348 1 95.31 273 VAL B C 1
ATOM 4540 O O . VAL B 1 273 ? 6.539 9.234 -7.062 1 95.31 273 VAL B O 1
ATOM 4543 N N . GLU B 1 274 ? 4.926 7.789 -7.496 1 94.31 274 GLU B N 1
ATOM 4544 C CA . GLU B 1 274 ? 5.801 6.641 -7.293 1 94.31 274 GLU B CA 1
ATOM 4545 C C . GLU B 1 274 ? 6.969 6.652 -8.273 1 94.31 274 GLU B C 1
ATOM 4547 O O . GLU B 1 274 ? 8.109 6.398 -7.887 1 94.31 274 GLU B O 1
ATOM 4552 N N . ASP B 1 275 ? 6.703 6.949 -9.539 1 93.06 275 ASP B N 1
ATOM 4553 C CA . ASP B 1 275 ? 7.758 7.043 -10.539 1 93.06 275 ASP B CA 1
ATOM 4554 C C . ASP B 1 275 ? 8.82 8.055 -10.125 1 93.06 275 ASP B C 1
ATOM 4556 O O . ASP B 1 275 ? 10.016 7.762 -10.18 1 93.06 275 ASP B O 1
ATOM 4560 N N . ILE B 1 276 ? 8.305 9.141 -9.734 1 92.88 276 ILE B N 1
ATOM 4561 C CA . ILE B 1 276 ? 9.203 10.242 -9.391 1 92.88 276 ILE B CA 1
ATOM 4562 C C . ILE B 1 276 ? 10.117 9.82 -8.234 1 92.88 276 ILE B C 1
ATOM 4564 O O . ILE B 1 276 ? 11.336 9.977 -8.312 1 92.88 276 ILE B O 1
ATOM 4568 N N . ILE B 1 277 ? 9.57 9.211 -7.23 1 92.19 277 ILE B N 1
ATOM 4569 C CA . ILE B 1 277 ? 10.328 8.773 -6.059 1 92.19 277 ILE B CA 1
ATOM 4570 C C . ILE B 1 277 ? 11.359 7.727 -6.469 1 92.19 277 ILE B C 1
ATOM 4572 O O . ILE B 1 277 ? 12.516 7.793 -6.055 1 92.19 277 ILE B O 1
ATOM 4576 N N . LEU B 1 278 ? 10.922 6.809 -7.273 1 92.75 278 LEU B N 1
ATOM 4577 C CA . LEU B 1 278 ? 11.797 5.719 -7.695 1 92.75 278 LEU B CA 1
ATOM 4578 C C . LEU B 1 278 ? 13.023 6.258 -8.422 1 92.75 278 LEU B C 1
ATOM 4580 O O . LEU B 1 278 ? 14.148 5.809 -8.164 1 92.75 278 LEU B O 1
ATOM 4584 N N . TYR B 1 279 ? 12.867 7.207 -9.273 1 92.19 279 TYR B N 1
ATOM 4585 C CA . TYR B 1 279 ? 13.977 7.742 -10.047 1 92.19 279 TYR B CA 1
ATOM 4586 C C . TYR B 1 279 ? 14.883 8.602 -9.172 1 92.19 279 TYR B C 1
ATOM 4588 O O . TYR B 1 279 ? 16.094 8.656 -9.391 1 92.19 279 TYR B O 1
ATOM 4596 N N . TYR B 1 280 ? 14.281 9.273 -8.188 1 89.62 280 TYR B N 1
ATOM 4597 C CA . TYR B 1 280 ? 15.102 10.062 -7.277 1 89.62 280 TYR B CA 1
ATOM 4598 C C . TYR B 1 280 ? 15.984 9.164 -6.418 1 89.62 280 TYR B C 1
ATOM 4600 O O . TYR B 1 280 ? 17.125 9.508 -6.113 1 89.62 280 TYR B O 1
ATOM 4608 N N . VAL B 1 281 ? 15.43 8.07 -6.004 1 90.44 281 VAL B N 1
ATOM 4609 C CA . VAL B 1 281 ? 16.141 7.191 -5.078 1 90.44 281 VAL B CA 1
ATOM 4610 C C . VAL B 1 281 ? 17.141 6.34 -5.848 1 90.44 281 VAL B C 1
ATOM 4612 O O . VAL B 1 281 ? 18.297 6.199 -5.43 1 90.44 281 VAL B O 1
ATOM 4615 N N . LYS B 1 282 ? 16.672 5.711 -6.922 1 82.62 282 LYS B N 1
ATOM 4616 C CA . LYS B 1 282 ? 17.547 4.805 -7.668 1 82.62 282 LYS B CA 1
ATOM 4617 C C . LYS B 1 282 ? 18.547 5.574 -8.516 1 82.62 282 LYS B C 1
ATOM 4619 O O . LYS B 1 282 ? 19.625 5.062 -8.828 1 82.62 282 LYS B O 1
ATOM 4624 N N . GLY B 1 283 ? 18.219 6.938 -8.664 1 69.56 283 GLY B N 1
ATOM 4625 C CA . GLY B 1 283 ? 19.125 7.727 -9.492 1 69.56 283 GLY B CA 1
ATOM 4626 C C . GLY B 1 283 ? 19.297 7.148 -10.883 1 69.56 283 GLY B C 1
ATOM 4627 O O . GLY B 1 283 ? 18.328 6.93 -11.609 1 69.56 283 GLY B O 1
ATOM 4628 N N . GLU B 1 284 ? 20.625 6.859 -11.242 1 61.62 284 GLU B N 1
ATOM 4629 C CA . GLU B 1 284 ? 21.078 6.262 -12.5 1 61.62 284 GLU B CA 1
ATOM 4630 C C . GLU B 1 284 ? 21.047 4.734 -12.422 1 61.62 284 GLU B C 1
ATOM 4632 O O . GLU B 1 284 ? 21.625 4.145 -11.508 1 61.62 284 GLU B O 1
ATOM 4637 N N . ALA B 1 285 ? 19.891 4.219 -12.375 1 50.84 285 ALA B N 1
ATOM 4638 C CA . ALA B 1 285 ? 20.016 2.764 -12.375 1 50.84 285 ALA B CA 1
ATOM 4639 C C . ALA B 1 285 ? 20.75 2.277 -13.625 1 50.84 285 ALA B C 1
ATOM 4641 O O . ALA B 1 285 ? 20.453 2.723 -14.734 1 50.84 285 ALA B O 1
ATOM 4642 N N . LYS B 1 286 ? 21.953 1.795 -13.461 1 42.22 286 LYS B N 1
ATOM 4643 C CA . LYS B 1 286 ? 22.703 1.095 -14.5 1 42.22 286 LYS B CA 1
ATOM 4644 C C . LYS B 1 286 ? 21.953 -0.151 -14.969 1 42.22 286 LYS B C 1
ATOM 4646 O O . LYS B 1 286 ? 21.375 -0.882 -14.156 1 42.22 286 LYS B O 1
#

Radius of gyration: 25.1 Å; Cα contacts (8 Å, |Δi|>4): 1165; chains: 2; bounding box: 59×71×62 Å

Secondary structure (DSSP, 8-state):
--EEEEEEEEEEEETTEEEEEEEEEEETT-EEEEEE-TTSSHHHHHHHHTTSS--SEEEEEETTEETTTTHHHHHTTEEEE-SS--S-TT-BHHHHHHHHHTT-TT--HHHHHHHHHHTT--SSSBGGGS-HHHHHHHHHHHHHTT--SEEEEESTTTT--HHHHHHHHHHHHHHTTSTT-EEEEE-S-HHHHHHH-SEEEEEETTEEEEEEEHHHHHHH-EEEEE-HHHHHHS-GGGEEEEEEETTEEEEEES-HHHHHHH-TT-EEE---HHHHHHHHHH-EE-/--EEEEEEEEEEEETTEEEEEEEEEEETT-EEEEEE-TTSSHHHHHHHHTTSS--SEEEEEETTEETTTTHHHHHTTEEEE-SS--S-TT-BHHHHHHHHHTT-TT--HHHHHHHHHHTT--SSSBGGGS-HHHHHHHHHHHHHTT--SEEEEESTTTT--HHHHHHHHHHHHHHTTSTT-EEEEE-S-HHHHHHH-SEEEEEETTEEEEEEEHHHHHHH-EEEEE-HHHHHHS-GGGEEEEEEETTEEEEEES-HHHHHHH-TT-EEE---HHHHHHHHHH-B--

Solvent-accessible surface area (backbone atoms only — not comparable to full-atom values): 29707 Å² total; per-residue (Å²): 135,72,49,40,33,38,36,40,46,31,24,35,79,47,99,96,43,47,37,53,55,31,58,53,72,41,48,46,40,36,31,36,21,41,31,46,50,84,84,13,41,67,67,60,50,53,32,41,63,67,54,76,46,84,64,74,43,59,50,44,30,42,74,78,34,46,37,72,87,41,34,70,69,47,54,61,33,44,14,63,36,55,66,64,77,80,70,61,45,85,36,28,52,54,51,52,55,58,54,42,52,74,70,34,92,57,41,33,66,69,55,31,51,49,39,33,57,75,67,68,50,66,48,83,43,44,45,62,75,44,52,72,66,51,44,46,50,49,41,50,30,58,28,54,20,31,66,39,38,34,37,43,30,42,31,68,54,66,91,44,25,63,61,61,36,50,54,52,52,49,52,53,56,58,56,39,69,43,56,72,16,28,33,43,40,28,39,57,56,47,68,62,36,69,72,65,32,50,27,39,34,35,29,51,79,14,23,59,75,49,72,42,48,38,65,57,50,45,64,27,27,18,34,37,50,38,44,67,72,61,54,68,71,53,53,76,89,49,40,70,20,33,40,64,53,100,84,28,34,42,31,37,23,61,46,36,63,62,49,40,69,77,34,78,82,58,48,63,39,80,48,52,70,56,54,54,51,43,30,64,70,55,26,68,40,120,136,72,48,40,34,37,37,40,47,30,24,34,79,46,98,97,44,46,38,54,54,30,56,53,73,39,47,47,40,37,31,35,23,40,32,45,50,84,85,14,40,65,68,62,50,52,32,41,63,69,54,74,45,84,65,73,43,61,50,46,29,43,74,77,33,45,38,74,86,41,33,69,70,46,54,62,31,44,15,62,34,54,66,64,77,83,70,61,45,85,36,28,52,54,53,51,55,59,54,42,52,73,71,35,91,56,41,33,67,69,54,31,51,49,38,32,58,76,66,68,49,65,48,82,45,44,47,63,76,43,52,71,65,52,45,46,50,50,40,49,31,58,27,53,21,31,66,38,41,34,37,42,29,43,31,68,54,66,88,45,25,64,60,62,37,50,55,52,51,49,51,52,56,57,55,38,69,42,57,72,16,28,34,43,40,30,40,57,57,47,68,62,38,68,71,64,33,47,27,39,33,36,31,52,80,14,24,57,75,49,72,42,47,39,66,58,51,45,64,28,25,17,34,36,49,38,46,66,72,60,54,70,69,53,54,74,90,49,40,70,19,33,41,66,55,98,84,28,31,40,30,37,24,61,48,37,63,63,49,41,69,77,34,77,82,58,47,64,41,80,49,52,68,58,54,55,51,41,30,64,70,55,25,67,41,122

InterPro domains:
  IPR003439 ABC transporter-like, ATP-binding domain [PF00005] (19-158)
  IPR003439 ABC transporter-like, ATP-binding domain [PS50893] (5-230)
  IPR003593 AAA+ ATPase domain [SM00382] (28-214)
  IPR027417 P-loop containing nucleoside triphosphate hydrolase [G3DSA:3.40.50.300] (1-239)
  IPR027417 P-loop containing nucleoside triphosphate hydrolase [SSF52540] (3-223)
  IPR051782 ABC Transporter Superfamily, Various Functions [PTHR42939] (1-232)

Organism: NCBI:txid537013